Protein AF-0000000066182475 (afdb_homodimer)

Radius of gyration: 21.01 Å; Cα contacts (8 Å, |Δi|>4): 887; chains: 2; bounding box: 58×78×50 Å

Structure (mmCIF, N/CA/C/O backbone):
data_AF-0000000066182475-model_v1
#
loop_
_entity.id
_entity.type
_entity.pdbx_description
1 polymer 'Small ribosomal subunit protein uS2'
#
loop_
_atom_site.group_PDB
_atom_site.id
_atom_site.type_symbol
_atom_site.label_atom_id
_atom_site.label_alt_id
_atom_site.label_comp_id
_atom_site.label_asym_id
_atom_site.label_entity_id
_atom_site.label_seq_id
_atom_site.pdbx_PDB_ins_code
_atom_site.Cartn_x
_atom_site.Cartn_y
_atom_site.Cartn_z
_atom_site.occupancy
_atom_site.B_iso_or_equiv
_atom_site.auth_seq_id
_atom_site.auth_comp_id
_atom_site.auth_asym_id
_atom_site.auth_atom_id
_atom_site.pdbx_PDB_model_num
ATOM 1 N N . MET A 1 1 ? 14.938 9.477 -10.367 1 56 1 MET A N 1
ATOM 2 C CA . MET A 1 1 ? 13.664 10.164 -10.594 1 56 1 MET A CA 1
ATOM 3 C C . MET A 1 1 ? 13.594 11.453 -9.773 1 56 1 MET A C 1
ATOM 5 O O . MET A 1 1 ? 14.148 11.523 -8.68 1 56 1 MET A O 1
ATOM 9 N N . ASP A 1 2 ? 13.219 12.57 -10.406 1 85.19 2 ASP A N 1
ATOM 10 C CA . ASP A 1 2 ? 13.109 13.867 -9.75 1 85.19 2 ASP A CA 1
ATOM 11 C C . ASP A 1 2 ? 12.047 13.836 -8.656 1 85.19 2 ASP A C 1
ATOM 13 O O . ASP A 1 2 ? 11.008 13.188 -8.812 1 85.19 2 ASP A O 1
ATOM 17 N N . THR A 1 3 ? 12.312 14.336 -7.484 1 95.19 3 THR A N 1
ATOM 18 C CA . THR A 1 3 ? 11.414 14.383 -6.34 1 95.19 3 THR A CA 1
ATOM 19 C C . THR A 1 3 ? 10.172 15.211 -6.664 1 95.19 3 THR A C 1
ATOM 21 O O . THR A 1 3 ? 10.18 16.016 -7.605 1 95.19 3 THR A O 1
ATOM 24 N N . LEU A 1 4 ? 9.07 14.953 -5.977 1 97.5 4 LEU A N 1
ATOM 25 C CA . LEU A 1 4 ? 7.801 15.641 -6.184 1 97.5 4 LEU A CA 1
ATOM 26 C C . LEU A 1 4 ? 7.957 17.141 -5.961 1 97.5 4 LEU A C 1
ATOM 28 O O . LEU A 1 4 ? 7.32 17.953 -6.641 1 97.5 4 LEU A O 1
ATOM 32 N N . VAL A 1 5 ? 8.719 17.547 -4.98 1 97.56 5 VAL A N 1
ATOM 33 C CA . VAL A 1 5 ? 9.156 18.922 -4.707 1 97.56 5 VAL A CA 1
ATOM 34 C C . VAL A 1 5 ? 10.656 18.922 -4.414 1 97.56 5 VAL A C 1
ATOM 36 O O . VAL A 1 5 ? 11.242 17.891 -4.086 1 97.56 5 VAL A O 1
ATOM 39 N N . PRO A 1 6 ? 11.25 20.125 -4.598 1 97.38 6 PRO A N 1
ATOM 40 C CA . PRO A 1 6 ? 12.68 20.172 -4.293 1 97.38 6 PRO A CA 1
ATOM 41 C C . PRO A 1 6 ? 13 19.703 -2.873 1 97.38 6 PRO A C 1
ATOM 43 O O . PRO A 1 6 ? 12.219 19.969 -1.95 1 97.38 6 PRO A O 1
ATOM 46 N N . ILE A 1 7 ? 14.172 19.062 -2.727 1 97.75 7 ILE A N 1
ATOM 47 C CA . ILE A 1 7 ? 14.594 18.484 -1.458 1 97.75 7 ILE A CA 1
ATOM 48 C C . ILE A 1 7 ? 14.578 19.562 -0.371 1 97.75 7 ILE A C 1
ATOM 50 O O . ILE A 1 7 ? 14.18 19.297 0.766 1 97.75 7 ILE A O 1
ATOM 54 N N . ASN A 1 8 ? 14.961 20.75 -0.729 1 97.88 8 ASN A N 1
ATOM 55 C CA . ASN A 1 8 ? 15.023 21.828 0.249 1 97.88 8 ASN A CA 1
ATOM 56 C C . ASN A 1 8 ? 13.641 22.156 0.795 1 97.88 8 ASN A C 1
ATOM 58 O O . ASN A 1 8 ? 13.508 22.594 1.941 1 97.88 8 ASN A O 1
ATOM 62 N N . VAL A 1 9 ? 12.602 22 0.006 1 98.38 9 VAL A N 1
ATOM 63 C CA . VAL A 1 9 ? 11.227 22.234 0.438 1 98.38 9 VAL A CA 1
ATOM 64 C C . VAL A 1 9 ? 10.828 21.203 1.48 1 98.38 9 VAL A C 1
ATOM 66 O O . VAL A 1 9 ? 10.203 21.531 2.494 1 98.38 9 VAL A O 1
ATOM 69 N N . TYR A 1 10 ? 11.266 19.922 1.248 1 98.69 10 TYR A N 1
ATOM 70 C CA . TYR A 1 10 ? 11.039 18.859 2.229 1 98.69 10 TYR A CA 1
ATOM 71 C C . TYR A 1 10 ? 11.719 19.188 3.553 1 98.69 10 TYR A C 1
ATOM 73 O O . TYR A 1 10 ? 11.102 19.094 4.617 1 98.69 10 TYR A O 1
ATOM 81 N N . VAL A 1 11 ? 12.93 19.641 3.438 1 98.44 11 VAL A N 1
ATOM 82 C CA . VAL A 1 11 ? 13.75 19.906 4.613 1 98.44 11 VAL A CA 1
ATOM 83 C C . VAL A 1 11 ? 13.148 21.062 5.402 1 98.44 11 VAL A C 1
ATOM 85 O O . VAL A 1 11 ? 12.969 20.969 6.621 1 98.44 11 VAL A O 1
ATOM 88 N N . LYS A 1 12 ? 12.766 22.109 4.719 1 98.44 12 LYS A N 1
ATOM 89 C CA . LYS A 1 12 ? 12.234 23.297 5.359 1 98.44 12 LYS A CA 1
ATOM 90 C C . LYS A 1 12 ? 10.914 23 6.074 1 98.44 12 LYS A C 1
ATOM 92 O O . LYS A 1 12 ? 10.617 23.594 7.113 1 98.44 12 LYS A O 1
ATOM 97 N N . ALA A 1 13 ? 10.172 22.062 5.566 1 98.69 13 ALA A N 1
ATOM 98 C CA . ALA A 1 13 ? 8.883 21.703 6.148 1 98.69 13 ALA A CA 1
ATOM 99 C C . ALA A 1 13 ? 9.062 20.781 7.348 1 98.69 13 ALA A C 1
ATOM 101 O O . ALA A 1 13 ? 8.125 20.562 8.117 1 98.69 13 ALA A O 1
ATOM 102 N N . GLY A 1 14 ? 10.242 20.219 7.488 1 98.69 14 GLY A N 1
ATOM 103 C CA . GLY A 1 14 ? 10.523 19.312 8.594 1 98.69 14 GLY A CA 1
ATOM 104 C C . GLY A 1 14 ? 9.844 17.969 8.461 1 98.69 14 GLY A C 1
ATOM 105 O O . GLY A 1 14 ? 9.602 17.281 9.453 1 98.69 14 GLY A O 1
ATOM 106 N N . ILE A 1 15 ? 9.484 17.594 7.238 1 98.75 15 ILE A N 1
ATOM 107 C CA . ILE A 1 15 ? 8.719 16.391 6.977 1 98.75 15 ILE A CA 1
ATOM 108 C C . ILE A 1 15 ? 9.547 15.156 7.336 1 98.75 15 ILE A C 1
ATOM 110 O O . ILE A 1 15 ? 9 14.102 7.676 1 98.75 15 ILE A O 1
ATOM 114 N N . HIS A 1 16 ? 10.883 15.273 7.316 1 98.75 16 HIS A N 1
ATOM 115 C CA . HIS A 1 16 ? 11.805 14.156 7.492 1 98.75 16 HIS A CA 1
ATOM 116 C C . HIS A 1 16 ? 12.164 13.969 8.961 1 98.75 16 HIS A C 1
ATOM 118 O O . HIS A 1 16 ? 12.891 13.031 9.312 1 98.75 16 HIS A O 1
ATOM 124 N N . ILE A 1 17 ? 11.641 14.805 9.852 1 98.75 17 ILE A N 1
ATOM 125 C CA . ILE A 1 17 ? 12.008 14.75 11.266 1 98.75 17 ILE A CA 1
ATOM 126 C C . ILE A 1 17 ? 11.047 13.828 12.008 1 98.75 17 ILE A C 1
ATOM 128 O O . ILE A 1 17 ? 9.844 14.078 12.055 1 98.75 17 ILE A O 1
ATOM 132 N N . GLY A 1 18 ? 11.57 12.758 12.555 1 98.44 18 GLY A N 1
ATOM 133 C CA . GLY A 1 18 ? 10.789 11.812 13.328 1 98.44 18 GLY A CA 1
ATOM 134 C C . GLY A 1 18 ? 10.875 12.055 14.828 1 98.44 18 GLY A C 1
ATOM 135 O O . GLY A 1 18 ? 11.086 13.188 15.266 1 98.44 18 GLY A O 1
ATOM 136 N N . THR A 1 19 ? 10.461 11.125 15.648 1 98.31 19 THR A N 1
ATOM 137 C CA . THR A 1 19 ? 10.516 11.219 17.109 1 98.31 19 THR A CA 1
ATOM 138 C C . THR A 1 19 ? 11.75 10.492 17.641 1 98.31 19 THR A C 1
ATOM 140 O O . THR A 1 19 ? 12.562 9.977 16.875 1 98.31 19 THR A O 1
ATOM 143 N N . ARG A 1 20 ? 11.883 10.445 18.953 1 98.06 20 ARG A N 1
ATOM 144 C CA . ARG A 1 20 ? 12.992 9.742 19.594 1 98.06 20 ARG A CA 1
ATOM 145 C C . ARG A 1 20 ? 12.664 8.258 19.766 1 98.06 20 ARG A C 1
ATOM 147 O O . ARG A 1 20 ? 13.523 7.473 20.172 1 98.06 20 ARG A O 1
ATOM 154 N N . HIS A 1 21 ? 11.477 7.879 19.547 1 98.06 21 HIS A N 1
ATOM 155 C CA . HIS A 1 21 ? 11.07 6.48 19.594 1 98.06 21 HIS A CA 1
ATOM 156 C C . HIS A 1 21 ? 11 5.883 18.188 1 98.06 21 HIS A C 1
ATOM 158 O O . HIS A 1 21 ? 10.297 6.414 17.328 1 98.06 21 HIS A O 1
ATOM 164 N N . LEU A 1 22 ? 11.75 4.836 17.953 1 98.12 22 LEU A N 1
ATOM 165 C CA . LEU A 1 22 ? 11.812 4.188 16.656 1 98.12 22 LEU A CA 1
ATOM 166 C C . LEU A 1 22 ? 11.336 2.744 16.734 1 98.12 22 LEU A C 1
ATOM 168 O O . LEU A 1 22 ? 11.914 1.932 17.453 1 98.12 22 LEU A O 1
ATOM 172 N N . THR A 1 23 ? 10.25 2.424 16.078 1 97.88 23 THR A N 1
ATOM 173 C CA . THR A 1 23 ? 9.742 1.058 16.062 1 97.88 23 THR A CA 1
ATOM 174 C C . THR A 1 23 ? 10.438 0.226 14.992 1 97.88 23 THR A C 1
ATOM 176 O O . THR A 1 23 ? 11.008 0.774 14.047 1 97.88 23 THR A O 1
ATOM 179 N N . LYS A 1 24 ? 10.289 -1.123 15.07 1 96.56 24 LYS A N 1
ATOM 180 C CA . LYS A 1 24 ? 10.844 -2.035 14.07 1 96.56 24 LYS A CA 1
ATOM 181 C C . LYS A 1 24 ? 10.219 -1.796 12.703 1 96.56 24 LYS A C 1
ATOM 183 O O . LYS A 1 24 ? 10.898 -1.898 11.68 1 96.56 24 LYS A O 1
ATOM 188 N N . ASP A 1 25 ? 8.938 -1.438 12.695 1 96.5 25 ASP A N 1
ATOM 189 C CA . ASP A 1 25 ? 8.188 -1.242 11.461 1 96.5 25 ASP A CA 1
ATOM 190 C C . ASP A 1 25 ? 8.711 -0.031 10.688 1 96.5 25 ASP A C 1
ATOM 192 O O . ASP A 1 25 ? 8.672 -0.009 9.453 1 96.5 25 ASP A O 1
ATOM 196 N N . MET A 1 26 ? 9.234 0.917 11.383 1 98 26 MET A N 1
ATOM 197 C CA . MET A 1 26 ? 9.555 2.189 10.742 1 98 26 MET A CA 1
ATOM 198 C C . MET A 1 26 ? 11.047 2.314 10.484 1 98 26 MET A C 1
ATOM 200 O O . MET A 1 26 ? 11.484 3.188 9.734 1 98 26 MET A O 1
ATOM 204 N N . LYS A 1 27 ? 11.812 1.416 11 1 97.38 27 LYS A N 1
ATOM 205 C CA . LYS A 1 27 ? 13.273 1.436 10.922 1 97.38 27 LYS A CA 1
ATOM 206 C C . LYS A 1 27 ? 13.742 1.537 9.477 1 97.38 27 LYS A C 1
ATOM 208 O O . LYS A 1 27 ? 14.633 2.332 9.164 1 97.38 27 LYS A O 1
ATOM 213 N N . PRO A 1 28 ? 13.117 0.803 8.539 1 96.56 28 PRO A N 1
ATOM 214 C CA . PRO A 1 28 ? 13.648 0.812 7.176 1 96.56 28 PRO A CA 1
ATOM 215 C C . PRO A 1 28 ? 13.523 2.178 6.504 1 96.56 28 PRO A C 1
ATOM 217 O O . PRO A 1 28 ? 14.164 2.426 5.48 1 96.56 28 PRO A O 1
ATOM 220 N N . TYR A 1 29 ? 12.742 3.074 7.027 1 97.62 29 TYR A N 1
ATOM 221 C CA . TYR A 1 29 ? 12.492 4.363 6.398 1 97.62 29 TYR A CA 1
ATOM 222 C C . TYR A 1 29 ? 13.422 5.434 6.953 1 97.62 29 TYR A C 1
ATOM 224 O O . TYR A 1 29 ? 13.438 6.566 6.465 1 97.62 29 TYR A O 1
ATOM 232 N N . VAL A 1 30 ? 14.164 5.102 7.973 1 98.31 30 VAL A N 1
ATOM 233 C CA . VAL A 1 30 ? 15 6.066 8.688 1 98.31 30 VAL A CA 1
ATOM 234 C C . VAL A 1 30 ? 16.406 6.059 8.102 1 98.31 30 VAL A C 1
ATOM 236 O O . VAL A 1 30 ? 16.984 4.996 7.875 1 98.31 30 VAL A O 1
ATOM 239 N N . SER A 1 31 ? 16.938 7.27 7.863 1 97.75 31 SER A N 1
ATOM 240 C CA . SER A 1 31 ? 18.281 7.41 7.297 1 97.75 31 SER A CA 1
ATOM 241 C C . SER A 1 31 ? 19.344 7.473 8.391 1 97.75 31 SER A C 1
ATOM 243 O O . SER A 1 31 ? 20.438 6.953 8.219 1 97.75 31 SER A O 1
ATOM 245 N N . LYS A 1 32 ? 19.016 8.094 9.469 1 97.94 32 LYS A N 1
ATOM 246 C CA . LYS A 1 32 ? 19.953 8.234 10.578 1 97.94 32 LYS A CA 1
ATOM 247 C C . LYS A 1 32 ? 19.234 8.672 11.852 1 97.94 32 LYS A C 1
ATOM 249 O O . LYS A 1 32 ? 18.078 9.086 11.805 1 97.94 32 LYS A O 1
ATOM 254 N N . ILE A 1 33 ? 19.922 8.5 12.961 1 98 33 ILE A N 1
ATOM 255 C CA . ILE A 1 33 ? 19.484 9.031 14.242 1 98 33 ILE A CA 1
ATOM 256 C C . ILE A 1 33 ? 20.375 10.211 14.633 1 98 33 ILE A C 1
ATOM 258 O O . ILE A 1 33 ? 21.609 10.086 14.68 1 98 33 ILE A O 1
ATOM 262 N N . ARG A 1 34 ? 19.75 11.32 14.844 1 97.25 34 ARG A N 1
ATOM 263 C CA . ARG A 1 34 ? 20.5 12.523 15.211 1 97.25 34 ARG A CA 1
ATOM 264 C C . ARG A 1 34 ? 21.125 12.375 16.594 1 97.25 34 ARG A C 1
ATOM 266 O O . ARG A 1 34 ? 20.75 11.477 17.359 1 97.25 34 ARG A O 1
ATOM 273 N N . GLU A 1 35 ? 22 13.25 16.906 1 96.69 35 GLU A N 1
ATOM 274 C CA . GLU A 1 35 ? 22.719 13.219 18.172 1 96.69 35 GLU A CA 1
ATOM 275 C C . GLU A 1 35 ? 21.75 13.336 19.344 1 96.69 35 GLU A C 1
ATOM 277 O O . GLU A 1 35 ? 21.969 12.742 20.406 1 96.69 35 GLU A O 1
ATOM 282 N N . ASP A 1 36 ? 20.766 14.055 19.125 1 96.25 36 ASP A N 1
ATOM 283 C CA . ASP A 1 36 ? 19.797 14.289 20.203 1 96.25 36 ASP A CA 1
ATOM 284 C C . ASP A 1 36 ? 18.781 13.148 20.297 1 96.25 36 ASP A C 1
ATOM 286 O O . ASP A 1 36 ? 17.844 13.211 21.078 1 96.25 36 ASP A O 1
ATOM 290 N N . GLY A 1 37 ? 18.891 12.156 19.453 1 97.19 37 GLY A N 1
ATOM 291 C CA . GLY A 1 37 ? 18.047 10.977 19.531 1 97.19 37 GLY A CA 1
ATOM 292 C C . GLY A 1 37 ? 16.906 11.016 18.531 1 97.19 37 GLY A C 1
ATOM 293 O O . GLY A 1 37 ? 16.172 10.031 18.391 1 97.19 37 GLY A O 1
ATOM 294 N N . LEU A 1 38 ? 16.734 12.109 17.859 1 97.5 38 LEU A N 1
ATOM 295 C CA . LEU A 1 38 ? 15.664 12.227 16.875 1 97.5 38 LEU A CA 1
ATOM 296 C C . LEU A 1 38 ? 15.969 11.375 15.641 1 97.5 38 LEU A C 1
ATOM 298 O O . LEU A 1 38 ? 17.078 11.414 15.109 1 97.5 38 LEU A O 1
ATOM 302 N N . ALA A 1 39 ? 15.023 10.555 15.305 1 98.62 39 ALA A N 1
ATOM 303 C CA . ALA A 1 39 ? 15.156 9.789 14.07 1 98.62 39 ALA A CA 1
ATOM 304 C C . ALA A 1 39 ? 14.891 10.656 12.844 1 98.62 39 ALA A C 1
ATOM 306 O O . ALA A 1 39 ? 13.945 11.453 12.844 1 98.62 39 ALA A O 1
ATOM 307 N N . ILE A 1 40 ? 15.703 10.516 11.812 1 98.75 40 ILE A N 1
ATOM 308 C CA . ILE A 1 40 ? 15.578 11.289 10.586 1 98.75 40 ILE A CA 1
ATOM 309 C C . ILE A 1 40 ? 15.18 10.367 9.438 1 98.75 40 ILE A C 1
ATOM 311 O O . ILE A 1 40 ? 15.906 9.422 9.109 1 98.75 40 ILE A O 1
ATOM 315 N N . PHE A 1 41 ? 14.008 10.633 8.844 1 98.69 41 PHE A N 1
ATOM 316 C CA . PHE A 1 41 ? 13.539 9.844 7.711 1 98.69 41 PHE A CA 1
ATOM 317 C C . PHE A 1 41 ? 14.391 10.102 6.473 1 98.69 41 PHE A C 1
ATOM 319 O O . PHE A 1 41 ? 14.922 11.203 6.305 1 98.69 41 PHE A O 1
ATOM 326 N N . ASP A 1 42 ? 14.5 9.094 5.629 1 98.06 42 ASP A N 1
ATOM 327 C CA . ASP A 1 42 ? 15.039 9.258 4.285 1 98.06 42 ASP A CA 1
ATOM 328 C C . ASP A 1 42 ? 14.047 9.992 3.383 1 98.06 42 ASP A C 1
ATOM 330 O O . ASP A 1 42 ? 12.961 9.477 3.098 1 98.06 42 ASP A O 1
ATOM 334 N N . ILE A 1 43 ? 14.406 11.125 2.918 1 98.31 43 ILE A N 1
ATOM 335 C CA . ILE A 1 43 ? 13.5 11.977 2.152 1 98.31 43 ILE A CA 1
ATOM 336 C C . ILE A 1 43 ? 13.086 11.266 0.868 1 98.31 43 ILE A C 1
ATOM 338 O O . ILE A 1 43 ? 11.945 11.414 0.412 1 98.31 43 ILE A O 1
ATOM 342 N N . ARG A 1 44 ? 13.992 10.531 0.286 1 97 44 ARG A N 1
ATOM 343 C CA . ARG A 1 44 ? 13.664 9.805 -0.941 1 97 44 ARG A CA 1
ATOM 344 C C . ARG A 1 44 ? 12.562 8.781 -0.701 1 97 44 ARG A C 1
ATOM 346 O O . ARG A 1 44 ? 11.703 8.57 -1.562 1 97 44 ARG A O 1
ATOM 353 N N . LYS A 1 45 ? 12.57 8.141 0.439 1 97.56 45 LYS A N 1
ATOM 354 C CA . LYS A 1 45 ? 11.531 7.18 0.786 1 97.56 45 LYS A CA 1
ATOM 355 C C . LYS A 1 45 ? 10.195 7.879 1.026 1 97.56 45 LYS A C 1
ATOM 357 O O . LYS A 1 45 ? 9.141 7.379 0.63 1 97.56 45 LYS A O 1
ATOM 362 N N . ILE A 1 46 ? 10.258 9.023 1.65 1 98.62 46 ILE A N 1
ATOM 363 C CA . ILE A 1 46 ? 9.047 9.82 1.827 1 98.62 46 ILE A CA 1
ATOM 364 C C . ILE A 1 46 ? 8.453 10.172 0.464 1 98.62 46 ILE A C 1
ATOM 366 O O . ILE A 1 46 ? 7.262 9.969 0.224 1 98.62 46 ILE A O 1
ATOM 370 N N . ASP A 1 47 ? 9.328 10.656 -0.401 1 98.5 47 ASP A N 1
ATOM 371 C CA . ASP A 1 47 ? 8.914 11.07 -1.738 1 98.5 47 ASP A CA 1
ATOM 372 C C . ASP A 1 47 ? 8.266 9.906 -2.492 1 98.5 47 ASP A C 1
ATOM 374 O O . ASP A 1 47 ? 7.184 10.062 -3.068 1 98.5 47 ASP A O 1
ATOM 378 N N . GLU A 1 48 ? 8.883 8.797 -2.434 1 97.75 48 GLU A N 1
ATOM 379 C CA . GLU A 1 48 ? 8.383 7.605 -3.117 1 97.75 48 GLU A CA 1
ATOM 380 C C . GLU A 1 48 ? 7.016 7.191 -2.58 1 97.75 48 GLU A C 1
ATOM 382 O O . GLU A 1 48 ? 6.098 6.906 -3.354 1 97.75 48 GLU A O 1
ATOM 387 N N . ARG A 1 49 ? 6.895 7.184 -1.282 1 98.44 49 ARG A N 1
ATOM 388 C CA . ARG A 1 49 ? 5.652 6.715 -0.676 1 98.44 49 ARG A CA 1
ATOM 389 C C . ARG A 1 49 ? 4.516 7.699 -0.925 1 98.44 49 ARG A C 1
ATOM 391 O O . ARG A 1 49 ? 3.359 7.297 -1.075 1 98.44 49 ARG A O 1
ATOM 398 N N . LEU A 1 50 ? 4.844 8.953 -0.981 1 98.69 50 LEU A N 1
ATOM 399 C CA . LEU A 1 50 ? 3.834 9.945 -1.34 1 98.69 50 LEU A CA 1
ATOM 400 C C . LEU A 1 50 ? 3.359 9.742 -2.775 1 98.69 50 LEU A C 1
ATOM 402 O O . LEU A 1 50 ? 2.166 9.859 -3.062 1 98.69 50 LEU A O 1
ATOM 406 N N . ARG A 1 51 ? 4.285 9.453 -3.645 1 97.75 51 ARG A N 1
ATOM 407 C CA . ARG A 1 51 ? 3.941 9.188 -5.039 1 97.75 51 ARG A CA 1
ATOM 408 C C . ARG A 1 51 ? 3.021 7.977 -5.152 1 97.75 51 ARG A C 1
ATOM 410 O O . ARG A 1 51 ? 1.994 8.031 -5.832 1 97.75 51 ARG A O 1
ATOM 417 N N . LEU A 1 52 ? 3.393 6.926 -4.48 1 98.31 52 LEU A N 1
ATOM 418 C CA . LEU A 1 52 ? 2.617 5.691 -4.539 1 98.31 52 LEU A CA 1
ATOM 419 C C . LEU A 1 52 ? 1.24 5.883 -3.914 1 98.31 52 LEU A C 1
ATOM 421 O O . LEU A 1 52 ? 0.236 5.422 -4.457 1 98.31 52 LEU A O 1
ATOM 425 N N . ALA A 1 53 ? 1.189 6.578 -2.803 1 98.56 53 ALA A N 1
ATOM 426 C CA . ALA A 1 53 ? -0.082 6.844 -2.135 1 98.56 53 ALA A CA 1
ATOM 427 C C . ALA A 1 53 ? -1.018 7.648 -3.033 1 98.56 53 ALA A C 1
ATOM 429 O O . ALA A 1 53 ? -2.209 7.344 -3.131 1 98.56 53 ALA A O 1
ATOM 430 N N . SER A 1 54 ? -0.465 8.648 -3.648 1 97.94 54 SER A N 1
ATOM 431 C CA . SER A 1 54 ? -1.29 9.477 -4.523 1 97.94 54 SER A CA 1
ATOM 432 C C . SER A 1 54 ? -1.809 8.68 -5.715 1 97.94 54 SER A C 1
ATOM 434 O O . SER A 1 54 ? -2.947 8.867 -6.148 1 97.94 54 SER A O 1
ATOM 436 N N . LYS A 1 55 ? -0.98 7.848 -6.207 1 96.38 55 LYS A N 1
ATOM 437 C CA . LYS A 1 55 ? -1.401 6.973 -7.297 1 96.38 55 LYS A CA 1
ATOM 438 C C . LYS A 1 55 ? -2.514 6.027 -6.848 1 96.38 55 LYS A C 1
ATOM 440 O O . LYS A 1 55 ? -3.502 5.844 -7.562 1 96.38 55 LYS A O 1
ATOM 445 N N . MET A 1 56 ? -2.375 5.438 -5.703 1 97.56 56 MET A N 1
ATOM 446 C CA . MET A 1 56 ? -3.408 4.566 -5.152 1 97.56 56 MET A CA 1
ATOM 447 C C . MET A 1 56 ? -4.727 5.316 -4.996 1 97.56 56 MET A C 1
ATOM 449 O O . MET A 1 56 ? -5.777 4.836 -5.43 1 97.56 56 MET A O 1
ATOM 453 N N . LEU A 1 57 ? -4.598 6.473 -4.422 1 98.06 57 LEU A N 1
ATOM 454 C CA . LEU A 1 57 ? -5.801 7.258 -4.164 1 98.06 57 LEU A CA 1
ATOM 455 C C . LEU A 1 57 ? -6.488 7.645 -5.469 1 98.06 57 LEU A C 1
ATOM 457 O O . LEU A 1 57 ? -7.719 7.742 -5.523 1 98.06 57 LEU A O 1
ATOM 461 N N . SER A 1 58 ? -5.738 7.84 -6.461 1 96.88 58 SER A N 1
ATOM 462 C CA . SER A 1 58 ? -6.289 8.312 -7.727 1 96.88 58 SER A CA 1
ATOM 463 C C . SER A 1 58 ? -7.16 7.25 -8.383 1 96.88 58 SER A C 1
ATOM 465 O O . SER A 1 58 ? -7.902 7.543 -9.328 1 96.88 58 SER A O 1
ATOM 467 N N . TYR A 1 59 ? -7.004 6.027 -7.93 1 94.88 59 TYR A N 1
ATOM 468 C CA . TYR A 1 59 ? -7.879 4.961 -8.406 1 94.88 59 TYR A CA 1
ATOM 469 C C . TYR A 1 59 ? -9.328 5.234 -8.016 1 94.88 59 TYR A C 1
ATOM 471 O O . TYR A 1 59 ? -10.25 4.809 -8.719 1 94.88 59 TYR A O 1
ATOM 479 N N . TYR A 1 60 ? -9.539 5.938 -6.977 1 97.38 60 TYR A N 1
ATOM 480 C CA . TYR A 1 60 ? -10.867 6.113 -6.395 1 97.38 60 TYR A CA 1
ATOM 481 C C . TYR A 1 60 ? -11.453 7.469 -6.77 1 97.38 60 TYR A C 1
ATOM 483 O O . TYR A 1 60 ? -10.719 8.445 -6.934 1 97.38 60 TYR A O 1
ATOM 491 N N . GLU A 1 61 ? -12.773 7.477 -6.875 1 97.81 61 GLU A N 1
ATOM 492 C CA . GLU A 1 61 ? -13.477 8.75 -6.965 1 97.81 61 GLU A CA 1
ATOM 493 C C . GLU A 1 61 ? -13.461 9.484 -5.629 1 97.81 61 GLU A C 1
ATOM 495 O O . GLU A 1 61 ? -13.367 8.859 -4.57 1 97.81 61 GLU A O 1
ATOM 500 N N . PRO A 1 62 ? -13.586 10.828 -5.711 1 98.44 62 PRO A N 1
ATOM 501 C CA . PRO A 1 62 ? -13.508 11.602 -4.473 1 98.44 62 PRO A CA 1
ATOM 502 C C . PRO A 1 62 ? -14.469 11.102 -3.398 1 98.44 62 PRO A C 1
ATOM 504 O O . PRO A 1 62 ? -14.109 11.031 -2.223 1 98.44 62 PRO A O 1
ATOM 507 N N . ASN A 1 63 ? -15.68 10.719 -3.754 1 97.75 63 ASN A N 1
ATOM 508 C CA . ASN A 1 63 ? -16.703 10.32 -2.789 1 97.75 63 ASN A CA 1
ATOM 509 C C . ASN A 1 63 ? -16.391 8.953 -2.18 1 97.75 63 ASN A C 1
ATOM 511 O O . ASN A 1 63 ? -17.016 8.555 -1.193 1 97.75 63 ASN A O 1
ATOM 515 N N . GLU A 1 64 ? -15.422 8.234 -2.701 1 98.44 64 GLU A N 1
ATOM 516 C CA . GLU A 1 64 ? -15.016 6.926 -2.207 1 98.44 64 GLU A CA 1
ATOM 517 C C . GLU A 1 64 ? -13.852 7.035 -1.232 1 98.44 64 GLU A C 1
ATOM 519 O O . GLU A 1 64 ? -13.414 6.035 -0.658 1 98.44 64 GLU A O 1
ATOM 524 N N . ILE A 1 65 ? -13.328 8.25 -1.046 1 98.88 65 ILE A N 1
ATOM 525 C CA . ILE A 1 65 ? -12.156 8.492 -0.207 1 98.88 65 ILE A CA 1
ATOM 526 C C . ILE A 1 65 ? -12.57 9.258 1.048 1 98.88 65 ILE A C 1
ATOM 528 O O . ILE A 1 65 ? -13.367 10.195 0.976 1 98.88 65 ILE A O 1
ATOM 532 N N . LEU A 1 66 ? -12.086 8.805 2.191 1 98.94 66 LEU A N 1
ATOM 533 C CA . LEU A 1 66 ? -12.25 9.523 3.449 1 98.94 66 LEU A CA 1
ATOM 534 C C . LEU A 1 66 ? -10.898 9.875 4.059 1 98.94 66 LEU A C 1
ATOM 536 O O . LEU A 1 66 ? -1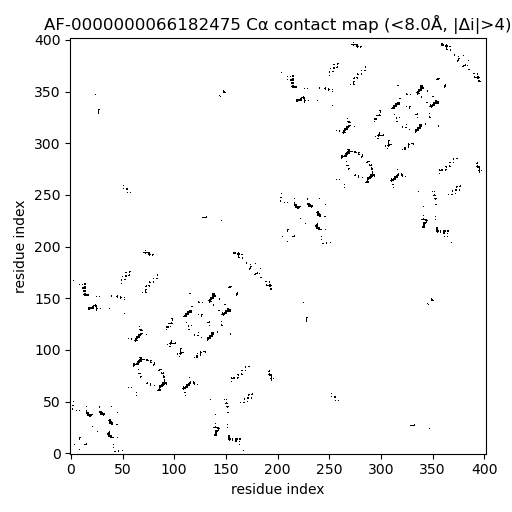0 9.031 4.125 1 98.94 66 LEU A O 1
ATOM 540 N N . VAL A 1 67 ? -10.742 11.148 4.422 1 98.94 67 VAL A N 1
ATOM 541 C CA . VAL A 1 67 ? -9.531 11.586 5.105 1 98.94 67 VAL A CA 1
ATOM 542 C C . VAL A 1 67 ? -9.867 12.008 6.535 1 98.94 67 VAL A C 1
ATOM 544 O O . VAL A 1 67 ? -10.852 12.719 6.766 1 98.94 67 VAL A O 1
ATOM 547 N N . VAL A 1 68 ? -9.023 11.523 7.504 1 98.88 68 VAL A N 1
ATOM 548 C CA . VAL A 1 68 ? -9.305 11.859 8.898 1 98.88 68 VAL A CA 1
ATOM 549 C C . VAL A 1 68 ? -8.031 12.352 9.578 1 98.88 68 VAL A C 1
ATOM 551 O O . VAL A 1 68 ? -6.926 11.945 9.211 1 98.88 68 VAL A O 1
ATOM 554 N N . GLY A 1 69 ? -8.148 13.195 10.531 1 98.75 69 GLY A N 1
ATOM 555 C CA . GLY A 1 69 ? -7.059 13.703 11.352 1 98.75 69 GLY A CA 1
ATOM 556 C C . GLY A 1 69 ? -7.539 14.5 12.547 1 98.75 69 GLY A C 1
ATOM 557 O O . GLY A 1 69 ? -8.117 15.578 12.391 1 98.75 69 GLY A O 1
ATOM 558 N N . ARG A 1 70 ? -7.207 14 13.719 1 98.06 70 ARG A N 1
ATOM 559 C CA . ARG A 1 70 ? -7.676 14.617 14.953 1 98.06 70 ARG A CA 1
ATOM 560 C C . ARG A 1 70 ? -6.73 15.727 15.398 1 98.06 70 ARG A C 1
ATOM 562 O O . ARG A 1 70 ? -7.156 16.672 16.062 1 98.06 70 ARG A O 1
ATOM 569 N N . ARG A 1 71 ? -5.484 15.602 15.078 1 97.69 71 ARG A N 1
ATOM 570 C CA . ARG A 1 71 ? -4.477 16.562 15.531 1 97.69 71 ARG A CA 1
ATOM 571 C C . ARG A 1 71 ? -4.816 17.969 15.07 1 97.69 71 ARG A C 1
ATOM 573 O O . ARG A 1 71 ? -5.23 18.172 13.93 1 97.69 71 ARG A O 1
ATOM 580 N N . GLU A 1 72 ? -4.543 18.891 15.977 1 97.62 72 GLU A N 1
ATOM 581 C CA . GLU A 1 72 ? -4.855 20.281 15.672 1 97.62 72 GLU A CA 1
ATOM 582 C C . GLU A 1 72 ? -4.121 20.75 14.414 1 97.62 72 GLU A C 1
ATOM 584 O O . GLU A 1 72 ? -4.703 21.438 13.57 1 97.62 72 GLU A O 1
ATOM 589 N N . THR A 1 73 ? -2.914 20.344 14.266 1 98.19 73 THR A N 1
ATOM 590 C CA . THR A 1 73 ? -2.084 20.781 13.156 1 98.19 73 THR A CA 1
ATOM 591 C C . THR A 1 73 ? -2.574 20.188 11.844 1 98.19 73 THR A C 1
ATOM 593 O O . THR A 1 73 ? -2.184 20.625 10.766 1 98.19 73 THR A O 1
ATOM 596 N N . ALA A 1 74 ? -3.451 19.203 11.883 1 98.31 74 ALA A N 1
ATOM 597 C CA . ALA A 1 74 ? -3.916 18.516 10.68 1 98.31 74 ALA A CA 1
ATOM 598 C C . ALA A 1 74 ? -5.219 19.109 10.172 1 98.31 74 ALA A C 1
ATOM 600 O O . ALA A 1 74 ? -5.641 18.844 9.047 1 98.31 74 ALA A O 1
ATOM 601 N N . ILE A 1 75 ? -5.852 19.938 10.945 1 98.25 75 ILE A N 1
ATOM 602 C CA . ILE A 1 75 ? -7.199 20.422 10.656 1 98.25 75 ILE A CA 1
ATOM 603 C C . ILE A 1 75 ? -7.191 21.219 9.352 1 98.25 75 ILE A C 1
ATOM 605 O O . ILE A 1 75 ? -7.918 20.875 8.406 1 98.25 75 ILE A O 1
ATOM 609 N N . THR A 1 76 ? -6.355 22.219 9.273 1 98.56 76 THR A N 1
ATOM 610 C CA . THR A 1 76 ? -6.344 23.094 8.102 1 98.56 76 THR A CA 1
ATOM 611 C C . THR A 1 76 ? -5.914 22.312 6.863 1 98.56 76 THR A C 1
ATOM 613 O O . THR A 1 76 ? -6.57 22.375 5.82 1 98.56 76 THR A O 1
ATOM 616 N N . PRO A 1 77 ? -4.824 21.516 6.941 1 98.75 77 PRO A N 1
ATOM 617 C CA . PRO A 1 77 ? -4.41 20.734 5.773 1 98.75 77 PRO A CA 1
ATOM 618 C C . PRO A 1 77 ? -5.527 19.844 5.242 1 98.75 77 PRO A C 1
ATOM 620 O O . PRO A 1 77 ? -5.754 19.781 4.031 1 98.75 77 PRO A O 1
ATOM 623 N N . ILE A 1 78 ? -6.23 19.172 6.082 1 98.81 78 ILE A N 1
ATOM 624 C CA . ILE A 1 78 ? -7.266 18.219 5.691 1 98.81 78 ILE A CA 1
ATOM 625 C C . ILE A 1 78 ? -8.445 18.969 5.078 1 98.81 78 ILE A C 1
ATOM 627 O O . ILE A 1 78 ? -9 18.547 4.062 1 98.81 78 ILE A O 1
ATOM 631 N N . LYS A 1 79 ? -8.82 20.078 5.715 1 98.56 79 LYS A N 1
ATOM 632 C CA . LYS A 1 79 ? -9.898 20.891 5.172 1 98.56 79 LYS A CA 1
ATOM 633 C C . LYS A 1 79 ? -9.57 21.375 3.76 1 98.56 79 LYS A C 1
ATOM 635 O O . LYS A 1 79 ? -10.406 21.281 2.855 1 98.56 79 LYS A O 1
ATOM 640 N N . LYS A 1 80 ? -8.406 21.891 3.59 1 98.62 80 LYS A N 1
ATOM 641 C CA . LYS A 1 80 ? -7.988 22.391 2.283 1 98.62 80 LYS A CA 1
ATOM 642 C C . LYS A 1 80 ? -7.926 21.266 1.255 1 98.62 80 LYS A C 1
ATOM 644 O O . LYS A 1 80 ? -8.359 21.438 0.112 1 98.62 80 LYS A O 1
ATOM 649 N N . PHE A 1 81 ? -7.375 20.156 1.648 1 98.75 81 PHE A N 1
ATOM 650 C CA . PHE A 1 81 ? -7.332 18.984 0.789 1 98.75 81 PHE A CA 1
ATOM 651 C C . PHE A 1 81 ? -8.727 18.609 0.301 1 98.75 81 PHE A C 1
ATOM 653 O O . PHE A 1 81 ? -8.938 18.406 -0.895 1 98.75 81 PHE A O 1
ATOM 660 N N . SER A 1 82 ? -9.633 18.562 1.271 1 98.69 82 SER A N 1
ATOM 661 C CA . SER A 1 82 ? -11.016 18.203 0.97 1 98.69 82 SER A CA 1
ATOM 662 C C . SER A 1 82 ? -11.656 19.219 0.035 1 98.69 82 SER A C 1
ATOM 664 O O . SER A 1 82 ? -12.359 18.844 -0.906 1 98.69 82 SER A O 1
ATOM 666 N N . GLU A 1 83 ? -11.422 20.438 0.313 1 98.25 83 GLU A N 1
ATOM 667 C CA . GLU A 1 83 ? -11.977 21.516 -0.5 1 98.25 83 GLU A CA 1
ATOM 668 C C . GLU A 1 83 ? -11.516 21.406 -1.951 1 98.25 83 GLU A C 1
ATOM 670 O O . GLU A 1 83 ? -12.32 21.547 -2.875 1 98.25 83 GLU A O 1
ATOM 675 N N . ILE A 1 84 ? -10.281 21.125 -2.129 1 97.69 84 ILE A N 1
ATOM 676 C CA . ILE A 1 84 ? -9.641 21.141 -3.439 1 97.69 84 ILE A CA 1
ATOM 677 C C . ILE A 1 84 ? -9.977 19.859 -4.199 1 97.69 84 ILE A C 1
ATOM 679 O O . ILE A 1 84 ? -10.195 19.891 -5.414 1 97.69 84 ILE A O 1
ATOM 683 N N . THR A 1 85 ? -10.055 18.734 -3.562 1 98.31 85 THR A N 1
ATOM 684 C CA . THR A 1 85 ? -10.188 17.438 -4.219 1 98.31 85 THR A CA 1
ATOM 685 C C . THR A 1 85 ? -11.625 16.953 -4.164 1 98.31 85 THR A C 1
ATOM 687 O O . THR A 1 85 ? -11.992 16 -4.867 1 98.31 85 THR A O 1
ATOM 690 N N . LYS A 1 86 ? -12.414 17.5 -3.27 1 98.31 86 LYS A N 1
ATOM 691 C CA . LYS A 1 86 ? -13.812 17.125 -3.049 1 98.31 86 LYS A CA 1
ATOM 692 C C . LYS A 1 86 ? -13.914 15.805 -2.299 1 98.31 86 LYS A C 1
ATOM 694 O O . LYS A 1 86 ? -14.992 15.203 -2.244 1 98.31 86 LYS A O 1
ATOM 699 N N . VAL A 1 87 ? -12.812 15.367 -1.746 1 98.56 87 VAL A N 1
ATOM 700 C CA . VAL A 1 87 ? -12.797 14.156 -0.923 1 98.56 87 VAL A CA 1
ATOM 701 C C . VAL A 1 87 ? -13.469 14.445 0.419 1 98.56 87 VAL A C 1
ATOM 703 O O . VAL A 1 87 ? -13.336 15.539 0.966 1 98.56 87 VAL A O 1
ATOM 706 N N . LYS A 1 88 ? -14.141 13.445 0.964 1 98.31 88 LYS A N 1
ATOM 707 C CA . LYS A 1 88 ? -14.75 13.586 2.283 1 98.31 88 LYS A CA 1
ATOM 708 C C . LYS A 1 88 ? -13.688 13.57 3.381 1 98.31 88 LYS A C 1
ATOM 710 O O . LYS A 1 88 ? -12.688 12.859 3.279 1 98.31 88 LYS A O 1
ATOM 715 N N . ALA A 1 89 ? -14.039 14.398 4.414 1 98.56 89 ALA A N 1
ATOM 716 C CA . ALA A 1 89 ? -13.016 14.484 5.453 1 98.56 89 ALA A CA 1
ATOM 717 C C . ALA A 1 89 ? -13.641 14.727 6.824 1 98.56 89 ALA A C 1
ATOM 719 O O . ALA A 1 89 ? -14.742 15.266 6.922 1 98.56 89 ALA A O 1
ATOM 720 N N . PHE A 1 90 ? -12.984 14.273 7.812 1 98.19 90 PHE A N 1
ATOM 721 C CA . PHE A 1 90 ? -13.227 14.625 9.211 1 98.19 90 PHE A CA 1
ATOM 722 C C . PHE A 1 90 ? -12.008 15.305 9.812 1 98.19 90 PHE A C 1
ATOM 724 O O . PHE A 1 90 ? -11.219 14.672 10.516 1 98.19 90 PHE A O 1
ATOM 731 N N . PRO A 1 91 ? -11.891 16.688 9.477 1 97.94 91 PRO A N 1
ATOM 732 C CA . PRO A 1 91 ? -10.867 17.438 10.203 1 97.94 91 PRO A CA 1
ATOM 733 C C . PRO A 1 91 ? -11.195 17.609 11.688 1 97.94 91 PRO A C 1
ATOM 735 O O . PRO A 1 91 ? -12.18 18.266 12.031 1 97.94 91 PRO A O 1
ATOM 738 N N . GLY A 1 92 ? -10.438 16.953 12.617 1 96.94 92 GLY A N 1
ATOM 739 C CA . GLY A 1 92 ? -10.75 16.922 14.039 1 96.94 92 GLY A CA 1
ATOM 740 C C . GLY A 1 92 ? -11.289 15.57 14.492 1 96.94 92 GLY A C 1
ATOM 741 O O . GLY A 1 92 ? -10.773 14.523 14.102 1 96.94 92 GLY A O 1
ATOM 742 N N . ARG A 1 93 ? -12.258 15.641 15.266 1 96.31 93 ARG A N 1
ATOM 743 C CA . ARG A 1 93 ? -12.734 14.43 15.922 1 96.31 93 ARG A CA 1
ATOM 744 C C . ARG A 1 93 ? -13.5 13.547 14.938 1 96.31 93 ARG A C 1
ATOM 746 O O . ARG A 1 93 ? -14.453 14 14.297 1 96.31 93 ARG A O 1
ATOM 753 N N . TYR A 1 94 ? -13.109 12.328 14.797 1 97.94 94 TYR A N 1
ATOM 754 C CA . TYR A 1 94 ? -13.812 11.273 14.062 1 97.94 94 TYR A CA 1
ATOM 755 C C . TYR A 1 94 ? -14.828 10.57 14.961 1 97.94 94 TYR A C 1
ATOM 757 O O . TYR A 1 94 ? -14.461 10.016 16 1 97.94 94 TYR A O 1
ATOM 765 N N . PRO A 1 95 ? -16.078 10.641 14.578 1 97 95 PRO A N 1
ATOM 766 C CA . PRO A 1 95 ? -17.062 9.938 15.398 1 97 95 PRO A CA 1
ATOM 767 C C . PRO A 1 95 ? -16.969 8.414 15.258 1 97 95 PRO A C 1
ATOM 769 O O . PRO A 1 95 ? -17.094 7.887 14.148 1 97 95 PRO A O 1
ATOM 772 N N . PRO A 1 96 ? -16.766 7.727 16.359 1 97.19 96 PRO A N 1
ATOM 773 C CA . PRO A 1 96 ? -16.719 6.266 16.281 1 97.19 96 PRO A CA 1
ATOM 774 C C . PRO A 1 96 ? -18 5.66 15.727 1 97.19 96 PRO A C 1
ATOM 776 O O . PRO A 1 96 ? -19.094 6.156 16.016 1 97.19 96 PRO A O 1
ATOM 779 N N . GLY A 1 97 ? -17.859 4.633 14.945 1 97.94 97 GLY A N 1
ATOM 780 C CA . GLY A 1 97 ? -19.016 3.98 14.367 1 97.94 97 GLY A CA 1
ATOM 781 C C . GLY A 1 97 ? -19.375 4.504 12.984 1 97.94 97 GLY A C 1
ATOM 782 O O . GLY A 1 97 ? -20.234 3.947 12.312 1 97.94 97 GLY A O 1
ATOM 783 N N . THR A 1 98 ? -18.609 5.547 12.508 1 98.25 98 THR A N 1
ATOM 784 C CA . THR A 1 98 ? -18.891 6.184 11.227 1 98.25 98 THR A CA 1
ATOM 785 C C . THR A 1 98 ? -18.844 5.16 10.094 1 98.25 98 THR A C 1
ATOM 787 O O . THR A 1 98 ? -19.625 5.246 9.141 1 98.25 98 THR A O 1
ATOM 790 N N . LEU A 1 99 ? -18.047 4.117 10.211 1 98.31 99 LEU A N 1
ATOM 791 C CA . LEU A 1 99 ? -17.859 3.182 9.109 1 98.31 99 LEU A CA 1
ATOM 792 C C . LEU A 1 99 ? -18.5 1.833 9.422 1 98.31 99 LEU A C 1
ATOM 794 O O . LEU A 1 99 ? -18.516 0.941 8.57 1 98.31 99 LEU A O 1
ATOM 798 N N . THR A 1 100 ? -19.047 1.632 10.648 1 97.62 100 THR A N 1
ATOM 799 C CA . THR A 1 100 ? -19.453 0.284 11.023 1 97.62 100 THR A CA 1
ATOM 800 C C . THR A 1 100 ? -20.906 0.271 11.484 1 97.62 100 THR A C 1
ATOM 802 O O . THR A 1 100 ? -21.516 -0.795 11.625 1 97.62 100 THR A O 1
ATOM 805 N N . ASN A 1 101 ? -21.469 1.411 11.781 1 97.75 101 ASN A N 1
ATOM 806 C CA . ASN A 1 101 ? -22.812 1.49 12.32 1 97.75 101 ASN A CA 1
ATOM 807 C C . ASN A 1 101 ? -23.75 2.24 11.375 1 97.75 101 ASN A C 1
ATOM 809 O O . ASN A 1 101 ? -23.844 3.469 11.43 1 97.75 101 ASN A O 1
ATOM 813 N N . PRO A 1 102 ? -24.562 1.568 10.617 1 96.31 102 PRO A N 1
ATOM 814 C CA . PRO A 1 102 ? -25.438 2.195 9.641 1 96.31 102 PRO A CA 1
ATOM 815 C C . PRO A 1 102 ? -26.5 3.084 10.281 1 96.31 102 PRO A C 1
ATOM 817 O O . PRO A 1 102 ? -27.156 3.881 9.594 1 96.31 102 PRO A O 1
ATOM 820 N N . GLN A 1 103 ? -26.719 3.002 11.523 1 96.62 103 GLN A N 1
ATOM 821 C CA . GLN A 1 103 ? -27.75 3.766 12.211 1 96.62 103 GLN A CA 1
ATOM 822 C C . GLN A 1 103 ? -27.266 5.18 12.539 1 96.62 103 GLN A C 1
ATOM 824 O O . GLN A 1 103 ? -28.062 6.047 12.883 1 96.62 103 GLN A O 1
ATOM 829 N N . LEU A 1 104 ? -26.016 5.398 12.391 1 96 104 LEU A N 1
ATOM 830 C CA . LEU A 1 104 ? -25.469 6.719 12.703 1 96 104 LEU A CA 1
ATOM 831 C C . LEU A 1 104 ? -25.719 7.691 11.555 1 96 104 LEU A C 1
ATOM 833 O O . LEU A 1 104 ? -25.625 7.316 10.383 1 96 104 LEU A O 1
ATOM 837 N N . LYS A 1 105 ? -25.891 8.984 11.867 1 93.56 105 LYS A N 1
ATOM 838 C CA . LYS A 1 105 ? -26.156 10.039 10.898 1 93.56 105 LYS A CA 1
ATOM 839 C C . LYS A 1 105 ? -24.969 10.227 9.953 1 93.56 105 LYS A C 1
ATOM 841 O O . LYS A 1 105 ? -25.141 10.523 8.773 1 93.56 105 LYS A O 1
ATOM 846 N N . TYR A 1 106 ? -23.781 10.008 10.445 1 92.81 106 TYR A N 1
ATOM 847 C CA . TYR A 1 106 ? -22.562 10.25 9.672 1 92.81 106 TYR A CA 1
ATOM 848 C C . TYR A 1 106 ? -22.078 8.977 9 1 92.81 106 TYR A C 1
ATOM 850 O O . TYR A 1 106 ? -20.984 8.938 8.43 1 92.81 106 TYR A O 1
ATOM 858 N N . TYR A 1 107 ? -22.938 7.98 9.117 1 97.31 107 TYR A N 1
ATOM 859 C CA . TYR A 1 107 ? -22.516 6.711 8.523 1 97.31 107 TYR A CA 1
ATOM 860 C C . TYR A 1 107 ? -22.172 6.883 7.055 1 97.31 107 TYR A C 1
ATOM 862 O O . TYR A 1 107 ? -22.875 7.574 6.316 1 97.31 107 TYR A O 1
ATOM 870 N N . MET A 1 108 ? -21.062 6.355 6.629 1 97.56 108 MET A N 1
ATOM 871 C CA . MET A 1 108 ? -20.656 6.375 5.23 1 97.56 108 MET A CA 1
ATOM 872 C C . MET A 1 108 ? -19.844 5.121 4.883 1 97.56 108 MET A C 1
ATOM 874 O O . MET A 1 108 ? -19.375 4.414 5.773 1 97.56 108 MET A O 1
ATOM 878 N N . GLU A 1 109 ? -19.703 4.828 3.594 1 97.19 109 GLU A N 1
ATOM 879 C CA . GLU A 1 109 ? -19.062 3.617 3.109 1 97.19 109 GLU A CA 1
ATOM 880 C C . GLU A 1 109 ? -17.984 3.943 2.074 1 97.19 109 GLU A C 1
ATOM 882 O O . GLU A 1 109 ? -18.109 3.562 0.908 1 97.19 109 GLU A O 1
ATOM 887 N N . PRO A 1 110 ? -16.953 4.648 2.559 1 98.44 110 PRO A N 1
ATOM 888 C CA . PRO A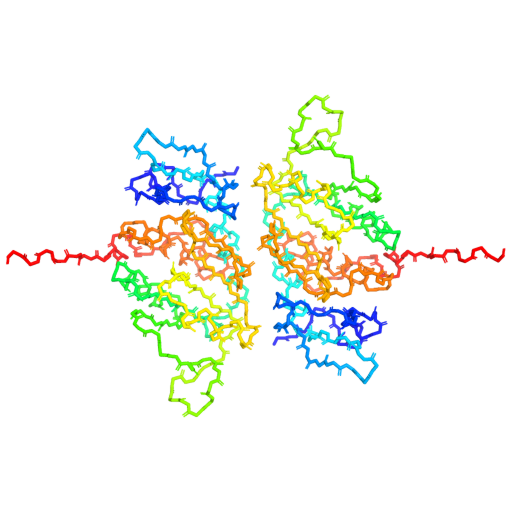 1 110 ? -15.836 4.836 1.622 1 98.44 110 PRO A CA 1
ATOM 889 C C . PRO A 1 110 ? -15.141 3.523 1.262 1 98.44 110 PRO A C 1
ATOM 891 O O . PRO A 1 110 ? -15.367 2.502 1.914 1 98.44 110 PRO A O 1
ATOM 894 N N . GLU A 1 111 ? -14.359 3.553 0.197 1 98 111 GLU A N 1
ATOM 895 C CA . GLU A 1 111 ? -13.586 2.385 -0.219 1 98 111 GLU A CA 1
ATOM 896 C C . GLU A 1 111 ? -12.172 2.432 0.347 1 98 111 GLU A C 1
ATOM 898 O O . GLU A 1 111 ? -11.492 1.402 0.435 1 98 111 GLU A O 1
ATOM 903 N N . VAL A 1 112 ? -11.727 3.639 0.653 1 98.75 112 VAL A N 1
ATOM 904 C CA . VAL A 1 112 ? -10.367 3.84 1.144 1 98.75 112 VAL A CA 1
ATOM 905 C C . VAL A 1 112 ? -10.344 4.996 2.141 1 98.75 112 VAL A C 1
ATOM 907 O O . VAL A 1 112 ? -11.133 5.938 2.031 1 98.75 112 VAL A O 1
ATOM 910 N N . ILE A 1 113 ? -9.492 4.91 3.158 1 98.88 113 ILE A N 1
ATOM 911 C CA . ILE A 1 113 ? -9.359 5.953 4.168 1 98.88 113 ILE A CA 1
ATOM 912 C C . ILE A 1 113 ? -7.887 6.34 4.316 1 98.88 113 ILE A C 1
ATOM 914 O O . ILE A 1 113 ? -7.004 5.477 4.273 1 98.88 113 ILE A O 1
ATOM 918 N N . LEU A 1 114 ? -7.621 7.629 4.348 1 98.94 114 LEU A N 1
ATOM 919 C CA . LEU A 1 114 ? -6.312 8.172 4.688 1 98.94 114 LEU A CA 1
ATOM 920 C C . LEU A 1 114 ? -6.301 8.719 6.113 1 98.94 114 LEU A C 1
ATOM 922 O O . LEU A 1 114 ? -7.02 9.672 6.422 1 98.94 114 LEU A O 1
ATOM 926 N N . ILE A 1 115 ? -5.488 8.109 6.961 1 98.94 115 ILE A N 1
ATOM 927 C CA . ILE A 1 115 ? -5.445 8.445 8.375 1 98.94 115 ILE A CA 1
ATOM 928 C C . ILE A 1 115 ? -4.176 9.242 8.68 1 98.94 115 ILE A C 1
ATOM 930 O O . ILE A 1 115 ? -3.068 8.797 8.367 1 98.94 115 ILE A O 1
ATOM 934 N N . THR A 1 116 ? -4.297 10.406 9.328 1 98.88 116 THR A N 1
ATOM 935 C CA . THR A 1 116 ? -3.184 11.328 9.531 1 98.88 116 THR A CA 1
ATOM 936 C C . THR A 1 116 ? -2.279 10.844 10.664 1 98.88 116 THR A C 1
ATOM 938 O O . THR A 1 116 ? -1.055 10.945 10.57 1 98.88 116 THR A O 1
ATOM 941 N N . ASP A 1 117 ? -2.859 10.375 11.711 1 98.69 117 ASP A N 1
ATOM 942 C CA . ASP A 1 117 ? -2.133 9.867 12.867 1 98.69 117 ASP A CA 1
ATOM 943 C C . ASP A 1 117 ? -2.812 8.625 13.445 1 98.69 117 ASP A C 1
ATOM 945 O O . ASP A 1 117 ? -3.752 8.742 14.234 1 98.69 117 ASP A O 1
ATOM 949 N N . PRO A 1 118 ? -2.318 7.438 13.07 1 98.38 118 PRO A N 1
ATOM 950 C CA . PRO A 1 118 ? -2.975 6.199 13.492 1 98.38 118 PRO A CA 1
ATOM 951 C C . PRO A 1 118 ? -3.104 6.086 15.008 1 98.38 118 PRO A C 1
ATOM 953 O O . PRO A 1 118 ? -4.02 5.43 15.508 1 98.38 118 PRO A O 1
ATOM 956 N N . ILE A 1 119 ? -2.189 6.73 15.734 1 98 119 ILE A N 1
ATOM 957 C CA . ILE A 1 119 ? -2.262 6.672 17.188 1 98 119 ILE A CA 1
ATOM 958 C C . ILE A 1 119 ? -3.398 7.562 17.688 1 98 119 ILE A C 1
ATOM 960 O O . ILE A 1 119 ? -4.258 7.117 18.453 1 98 119 ILE A O 1
ATOM 964 N N . MET A 1 120 ? -3.484 8.781 17.234 1 98.12 120 MET A N 1
ATOM 965 C CA . MET A 1 120 ? -4.508 9.727 17.672 1 98.12 120 MET A CA 1
ATOM 966 C C . MET A 1 120 ? -5.863 9.383 17.062 1 98.12 120 MET A C 1
ATOM 968 O O . MET A 1 120 ? -6.906 9.648 17.672 1 98.12 120 MET A O 1
ATOM 972 N N . ASP A 1 121 ? -5.84 8.797 15.914 1 98.56 121 ASP A N 1
ATOM 973 C CA . ASP A 1 121 ? -7.059 8.484 15.172 1 98.56 121 ASP A CA 1
ATOM 974 C C . ASP A 1 121 ? -7.387 6.992 15.273 1 98.56 121 ASP A C 1
ATOM 976 O O . ASP A 1 121 ? -7.832 6.387 14.297 1 98.56 121 ASP A O 1
ATOM 980 N N . LYS A 1 122 ? -7.164 6.387 16.422 1 98.25 122 LYS A N 1
ATOM 981 C CA . LYS A 1 122 ? -7.281 4.949 16.641 1 98.25 122 LYS A CA 1
ATOM 982 C C . LYS A 1 1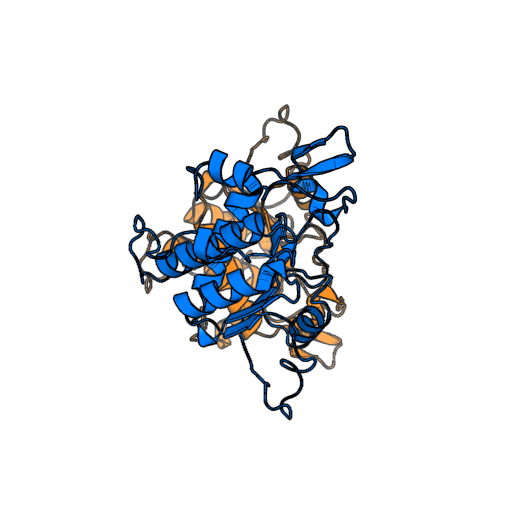22 ? -8.703 4.465 16.359 1 98.25 122 LYS A C 1
ATOM 984 O O . LYS A 1 122 ? -8.898 3.34 15.898 1 98.25 122 LYS A O 1
ATOM 989 N N . ASN A 1 123 ? -9.75 5.281 16.703 1 98.44 123 ASN A N 1
ATOM 990 C CA . ASN A 1 123 ? -11.125 4.867 16.438 1 98.44 123 ASN A CA 1
ATOM 991 C C . ASN A 1 123 ? -11.391 4.711 14.945 1 98.44 123 ASN A C 1
ATOM 993 O O . ASN A 1 123 ? -12.047 3.756 14.523 1 98.44 123 ASN A O 1
ATOM 997 N N . ALA A 1 124 ? -10.922 5.691 14.156 1 98.75 124 ALA A N 1
ATOM 998 C CA . ALA A 1 124 ? -11.055 5.598 12.703 1 98.75 124 ALA A CA 1
ATOM 999 C C . ALA A 1 124 ? -10.328 4.371 12.164 1 98.75 124 ALA A C 1
ATOM 1001 O O . ALA A 1 124 ? -10.844 3.674 11.289 1 98.75 124 ALA A O 1
ATOM 1002 N N . LEU A 1 125 ? -9.141 4.145 12.672 1 98.62 125 LEU A N 1
ATOM 1003 C CA . LEU A 1 125 ? -8.359 2.984 12.273 1 98.62 125 LEU A CA 1
ATOM 1004 C C . LEU A 1 125 ? -9.109 1.689 12.547 1 98.62 125 LEU A C 1
ATOM 1006 O O . LEU A 1 125 ? -9.195 0.815 11.688 1 98.62 125 LEU A O 1
ATOM 1010 N N . HIS A 1 126 ? -9.656 1.616 13.727 1 98 126 HIS A N 1
ATOM 1011 C CA . HIS A 1 126 ? -10.398 0.426 14.125 1 98 126 HIS A CA 1
ATOM 1012 C C . HIS A 1 126 ? -11.633 0.231 13.242 1 98 126 HIS A C 1
ATOM 1014 O O . HIS A 1 126 ? -11.883 -0.876 12.758 1 98 126 HIS A O 1
ATOM 1020 N N . ASP A 1 127 ? -12.414 1.323 13.062 1 98.56 127 ASP A N 1
ATOM 1021 C CA . ASP A 1 127 ? -13.602 1.255 12.219 1 98.56 127 ASP A CA 1
ATOM 1022 C C . ASP A 1 127 ? -13.25 0.795 10.805 1 98.56 127 ASP A C 1
ATOM 1024 O O . ASP A 1 127 ? -13.953 -0.037 10.227 1 98.56 127 ASP A O 1
ATOM 1028 N N . ALA A 1 128 ? -12.188 1.352 10.25 1 98.69 128 ALA A N 1
ATOM 1029 C CA . ALA A 1 128 ? -11.758 1.024 8.898 1 98.69 128 ALA A CA 1
ATOM 1030 C C . ALA A 1 128 ? -11.352 -0.443 8.789 1 98.69 128 ALA A C 1
ATOM 1032 O O . ALA A 1 128 ? -11.727 -1.128 7.832 1 98.69 128 ALA A O 1
ATOM 1033 N N . TYR A 1 129 ? -10.594 -0.886 9.789 1 97.88 129 TYR A N 1
ATOM 1034 C CA . TYR A 1 129 ? -10.164 -2.281 9.836 1 97.88 129 TYR A CA 1
ATOM 1035 C C . TYR A 1 129 ? -11.367 -3.215 9.852 1 97.88 129 TYR A C 1
ATOM 1037 O O . TYR A 1 129 ? -11.445 -4.16 9.062 1 97.88 129 TYR A O 1
ATOM 1045 N N . GLU A 1 130 ? -12.297 -2.9 10.68 1 96.12 130 GLU A N 1
ATOM 1046 C CA . GLU A 1 130 ? -13.484 -3.736 10.82 1 96.12 130 GLU A CA 1
ATOM 1047 C C . GLU A 1 130 ? -14.312 -3.75 9.539 1 96.12 130 GLU A C 1
ATOM 1049 O O . GLU A 1 130 ? -14.922 -4.766 9.195 1 96.12 130 GLU A O 1
ATOM 1054 N N . SER A 1 131 ? -14.328 -2.648 8.859 1 96.56 131 SER A N 1
ATOM 1055 C CA . SER A 1 131 ? -15.133 -2.52 7.652 1 96.56 131 SER A CA 1
ATOM 1056 C C . SER A 1 131 ? -14.406 -3.104 6.445 1 96.56 131 SER A C 1
ATOM 1058 O O . SER A 1 131 ? -15.008 -3.287 5.383 1 96.56 131 SER A O 1
ATOM 1060 N N . GLY A 1 132 ? -13.125 -3.393 6.547 1 96.25 132 GLY A N 1
ATOM 1061 C CA . GLY A 1 132 ? -12.352 -4.027 5.492 1 96.25 132 GLY A CA 1
ATOM 1062 C C . GLY A 1 132 ? -12 -3.082 4.359 1 96.25 132 GLY A C 1
ATOM 1063 O O . GLY A 1 132 ? -11.812 -3.512 3.219 1 96.25 132 GLY A O 1
ATOM 1064 N N . ILE A 1 133 ? -12.016 -1.785 4.602 1 97.62 133 ILE A N 1
ATOM 1065 C CA . ILE A 1 133 ? -11.656 -0.859 3.533 1 97.62 133 ILE A CA 1
ATOM 1066 C C . ILE A 1 133 ? -10.141 -0.658 3.512 1 97.62 133 ILE A C 1
ATOM 1068 O O . ILE A 1 133 ? -9.453 -1.004 4.473 1 97.62 133 ILE A O 1
ATOM 1072 N N . THR A 1 134 ? -9.609 -0.21 2.412 1 98.44 134 THR A N 1
ATOM 1073 C CA . THR A 1 134 ? -8.18 0.033 2.254 1 98.44 134 THR A CA 1
ATOM 1074 C C . THR A 1 134 ? -7.723 1.175 3.158 1 98.44 134 THR A C 1
ATOM 1076 O O . THR A 1 134 ? -8.352 2.236 3.189 1 98.44 134 THR A O 1
ATOM 1079 N N . ILE A 1 135 ? -6.637 0.966 3.924 1 98.81 135 ILE A N 1
ATOM 1080 C CA . ILE A 1 135 ? -6.195 1.954 4.902 1 98.81 135 ILE A CA 1
ATOM 1081 C C . ILE A 1 135 ? -4.805 2.461 4.531 1 98.81 135 ILE A C 1
ATOM 1083 O O . ILE A 1 135 ? -3.828 1.706 4.578 1 98.81 135 ILE A O 1
ATOM 1087 N N . LEU A 1 136 ? -4.691 3.699 4.109 1 98.88 136 LEU A N 1
ATOM 1088 C CA . LEU A 1 136 ? -3.432 4.43 4.051 1 98.88 136 LEU A CA 1
ATOM 1089 C C . LEU A 1 136 ? -3.244 5.297 5.293 1 98.88 136 LEU A C 1
ATOM 1091 O O . LEU A 1 136 ? -4.215 5.84 5.824 1 98.88 136 LEU A O 1
ATOM 1095 N N . ALA A 1 137 ? -2.002 5.43 5.723 1 98.88 137 ALA A N 1
ATOM 1096 C CA . ALA A 1 137 ? -1.797 6.242 6.922 1 98.88 137 ALA A CA 1
ATOM 1097 C C . ALA A 1 137 ? -0.433 6.926 6.891 1 98.88 137 ALA A C 1
ATOM 1099 O O . ALA A 1 137 ? 0.545 6.355 6.406 1 98.88 137 ALA A O 1
ATOM 1100 N N . LEU A 1 138 ? -0.403 8.18 7.332 1 98.94 138 LEU A N 1
ATOM 1101 C CA . LEU A 1 138 ? 0.876 8.781 7.688 1 98.94 138 LEU A CA 1
ATOM 1102 C C . LEU A 1 138 ? 1.438 8.164 8.961 1 98.94 138 LEU A C 1
ATOM 1104 O O . LEU A 1 138 ? 0.721 8.016 9.953 1 98.94 138 LEU A O 1
ATOM 1108 N N . CYS A 1 139 ? 2.672 7.75 8.914 1 98.81 139 CYS A N 1
ATOM 1109 C CA . CYS A 1 139 ? 3.289 7.074 10.047 1 98.81 139 CYS A CA 1
ATOM 1110 C C . CYS A 1 139 ? 4.598 7.75 10.445 1 98.81 139 CYS A C 1
ATOM 1112 O O . CYS A 1 139 ? 5.523 7.832 9.641 1 98.81 139 CYS A O 1
ATOM 1114 N N . ASP A 1 140 ? 4.648 8.234 11.656 1 98.81 140 ASP A N 1
ATOM 1115 C CA . ASP A 1 140 ? 5.906 8.703 12.227 1 98.81 140 ASP A CA 1
ATOM 1116 C C . ASP A 1 140 ? 6.738 7.535 12.75 1 98.81 140 ASP A C 1
ATOM 1118 O O . ASP A 1 140 ? 6.336 6.375 12.633 1 98.81 140 ASP A O 1
ATOM 1122 N N . THR A 1 141 ? 7.91 7.848 13.32 1 98.69 141 THR A N 1
ATOM 1123 C CA . THR A 1 141 ? 8.875 6.812 13.688 1 98.69 141 THR A CA 1
ATOM 1124 C C . THR A 1 141 ? 8.359 5.98 14.859 1 98.69 141 THR A C 1
ATOM 1126 O O . THR A 1 141 ? 8.852 4.879 15.102 1 98.69 141 THR A O 1
ATOM 1129 N N . ASN A 1 142 ? 7.391 6.52 15.617 1 98.44 142 ASN A N 1
ATOM 1130 C CA . ASN A 1 142 ? 6.875 5.809 16.781 1 98.44 142 ASN A CA 1
ATOM 1131 C C . ASN A 1 142 ? 5.648 4.969 16.438 1 98.44 142 ASN A C 1
ATOM 1133 O O . ASN A 1 142 ? 5.039 4.355 17.312 1 98.44 142 ASN A O 1
ATOM 1137 N N . HIS A 1 143 ? 5.262 4.871 15.211 1 98.06 143 HIS A N 1
ATOM 1138 C CA . HIS A 1 143 ? 4.07 4.129 14.805 1 98.06 143 HIS A CA 1
ATOM 1139 C C . HIS A 1 143 ? 4.422 2.699 14.406 1 98.06 143 HIS A C 1
ATOM 1141 O O . HIS A 1 143 ? 5.574 2.404 14.078 1 98.06 143 HIS A O 1
ATOM 1147 N N . THR A 1 144 ? 3.449 1.812 14.547 1 96.75 144 THR A N 1
ATOM 1148 C CA . THR A 1 144 ? 3.51 0.485 13.945 1 96.75 144 THR A CA 1
ATOM 1149 C C . THR A 1 144 ? 2.654 0.426 12.68 1 96.75 144 THR A C 1
ATOM 1151 O O . THR A 1 144 ? 1.885 1.347 12.398 1 96.75 144 THR A O 1
ATOM 1154 N N . LYS A 1 145 ? 2.801 -0.572 11.852 1 96.25 145 LYS A N 1
ATOM 1155 C CA . LYS A 1 145 ? 2.035 -0.729 10.617 1 96.25 145 LYS A CA 1
ATOM 1156 C C . LYS A 1 145 ? 0.803 -1.603 10.844 1 96.25 145 LYS A C 1
ATOM 1158 O O . LYS A 1 145 ? 0.128 -1.992 9.891 1 96.25 145 LYS A O 1
ATOM 1163 N N . ASN A 1 146 ? 0.478 -1.907 12.156 1 94.25 146 ASN A N 1
ATOM 1164 C CA . ASN A 1 146 ? -0.657 -2.768 12.469 1 94.25 146 ASN A CA 1
ATOM 1165 C C . ASN A 1 146 ? -1.956 -2.217 11.891 1 94.25 146 ASN A C 1
ATOM 1167 O O . ASN A 1 146 ? -2.268 -1.038 12.062 1 94.25 146 ASN A O 1
ATOM 1171 N N . TYR A 1 147 ? -2.674 -3.01 11.133 1 95.31 147 TYR A N 1
ATOM 1172 C CA . TYR A 1 147 ? -3.996 -2.729 10.586 1 95.31 147 TYR A CA 1
ATOM 1173 C C . TYR A 1 147 ? -3.908 -1.742 9.43 1 95.31 147 TYR A C 1
ATOM 1175 O O . TYR A 1 147 ? -4.934 -1.271 8.93 1 95.31 147 TYR A O 1
ATOM 1183 N N . ILE A 1 148 ? -2.697 -1.365 9.07 1 97.75 148 ILE A N 1
ATOM 1184 C CA . ILE A 1 148 ? -2.504 -0.388 8 1 97.75 148 ILE A CA 1
ATOM 1185 C C . ILE A 1 148 ? -2.104 -1.104 6.711 1 97.75 148 ILE A C 1
ATOM 1187 O O . ILE A 1 148 ? -1.253 -1.996 6.727 1 97.75 148 ILE A O 1
ATOM 1191 N N . ASP A 1 149 ? -2.727 -0.749 5.641 1 97.88 149 ASP A N 1
ATOM 1192 C CA . ASP A 1 149 ? -2.438 -1.387 4.359 1 97.88 149 ASP A CA 1
ATOM 1193 C C . ASP A 1 149 ? -1.236 -0.733 3.682 1 97.88 149 ASP A C 1
ATOM 1195 O O . ASP A 1 149 ? -0.488 -1.396 2.961 1 97.88 149 ASP A O 1
ATOM 1199 N N . PHE A 1 150 ? -1.071 0.58 3.84 1 98.56 150 PHE A N 1
ATOM 1200 C CA . PHE A 1 150 ? 0.026 1.296 3.199 1 98.56 150 PHE A CA 1
ATOM 1201 C C . PHE A 1 150 ? 0.48 2.471 4.059 1 98.56 150 PHE A C 1
ATOM 1203 O O . PHE A 1 150 ? -0.263 3.438 4.242 1 98.56 150 PHE A O 1
ATOM 1210 N N . CYS A 1 151 ? 1.674 2.406 4.516 1 98.38 151 CYS A N 1
ATOM 1211 C CA . CYS A 1 151 ? 2.244 3.422 5.395 1 98.38 151 CYS A CA 1
ATOM 1212 C C . CYS A 1 151 ? 3.041 4.449 4.602 1 98.38 151 CYS A C 1
ATOM 1214 O O . CYS A 1 151 ? 3.83 4.086 3.727 1 98.38 151 CYS A O 1
ATOM 1216 N N . ILE A 1 152 ? 2.805 5.688 4.844 1 98.81 152 ILE A N 1
ATOM 1217 C CA . ILE A 1 152 ? 3.6 6.797 4.328 1 98.81 152 ILE A CA 1
ATOM 1218 C C . ILE A 1 152 ? 4.461 7.379 5.449 1 98.81 152 ILE A C 1
ATOM 1220 O O . ILE A 1 152 ? 3.961 8.086 6.32 1 98.81 152 ILE A O 1
ATOM 1224 N N . PRO A 1 153 ? 5.742 7.105 5.449 1 98.75 153 PRO A N 1
ATOM 1225 C CA . PRO A 1 153 ? 6.598 7.633 6.512 1 98.75 153 PRO A CA 1
ATOM 1226 C C . PRO A 1 153 ? 6.77 9.148 6.434 1 98.75 153 PRO A C 1
ATOM 1228 O O . PRO A 1 153 ? 7.125 9.68 5.379 1 98.75 153 PRO A O 1
ATOM 1231 N N . ALA A 1 154 ? 6.496 9.82 7.543 1 98.81 154 ALA A N 1
ATOM 1232 C CA . ALA A 1 154 ? 6.645 11.273 7.586 1 98.81 154 ALA A CA 1
ATOM 1233 C C . ALA A 1 154 ? 6.363 11.812 8.984 1 98.81 154 ALA A C 1
ATOM 1235 O O . ALA A 1 154 ? 5.758 11.133 9.812 1 98.81 154 ALA A O 1
ATOM 1236 N N . ASN A 1 155 ? 6.891 13.031 9.211 1 98.81 155 ASN A N 1
ATOM 1237 C CA . ASN A 1 155 ? 6.449 13.82 10.359 1 98.81 155 ASN A CA 1
ATOM 1238 C C . ASN A 1 155 ? 4.965 14.156 10.266 1 98.81 155 ASN A C 1
ATOM 1240 O O . ASN A 1 155 ? 4.57 15.031 9.5 1 98.81 155 ASN A O 1
ATOM 1244 N N . ASN A 1 156 ? 4.156 13.406 11.039 1 98.75 156 ASN A N 1
ATOM 1245 C CA . ASN A 1 156 ? 2.717 13.633 10.969 1 98.75 156 ASN A CA 1
ATOM 1246 C C . ASN A 1 156 ? 2.23 14.484 12.141 1 98.75 156 ASN A C 1
ATOM 1248 O O . ASN A 1 156 ? 1.064 14.406 12.531 1 98.75 156 ASN A O 1
ATOM 1252 N N . ARG A 1 157 ? 3.123 15.289 12.695 1 97.69 157 ARG A N 1
ATOM 1253 C CA . ARG A 1 157 ? 2.807 16.141 13.836 1 97.69 157 ARG A CA 1
ATOM 1254 C C . ARG A 1 157 ? 2.992 17.609 13.492 1 97.69 157 ARG A C 1
ATOM 1256 O O . ARG A 1 157 ? 2.186 18.453 13.891 1 97.69 157 ARG A O 1
ATOM 1263 N N . GLY A 1 158 ? 4.012 17.891 12.773 1 97.94 158 GLY A N 1
ATOM 1264 C CA . GLY A 1 158 ? 4.383 19.281 12.508 1 97.94 158 GLY A CA 1
ATOM 1265 C C . GLY A 1 158 ? 3.428 19.969 11.555 1 97.94 158 GLY A C 1
ATOM 1266 O O . GLY A 1 158 ? 2.982 19.375 10.57 1 97.94 158 GLY A O 1
ATOM 1267 N N . SER A 1 159 ? 3.152 21.234 11.844 1 98 159 SER A N 1
ATOM 1268 C CA . SER A 1 159 ? 2.207 22.016 11.055 1 98 159 SER A CA 1
ATOM 1269 C C . SER A 1 159 ? 2.688 22.172 9.617 1 98 159 SER A C 1
ATOM 1271 O O . SER A 1 159 ? 1.933 21.922 8.672 1 98 159 SER A O 1
ATOM 1273 N N . LYS A 1 160 ? 3.941 22.547 9.469 1 98.56 160 LYS A N 1
ATOM 1274 C CA . LYS A 1 160 ? 4.484 22.75 8.133 1 98.56 160 LYS A CA 1
ATOM 1275 C C . LYS A 1 160 ? 4.602 21.422 7.379 1 98.56 160 LYS A C 1
ATOM 1277 O O . LYS A 1 160 ? 4.395 21.375 6.164 1 98.56 160 LYS A O 1
ATOM 1282 N N . SER A 1 161 ? 4.949 20.406 8.125 1 98.81 161 SER A N 1
ATOM 1283 C CA . SER A 1 161 ? 5.051 19.078 7.535 1 98.81 161 SER A CA 1
ATOM 1284 C C . SER A 1 161 ? 3.703 18.609 6.992 1 98.81 161 SER A C 1
ATOM 1286 O O . SER A 1 161 ? 3.598 18.234 5.824 1 98.81 161 SER A O 1
ATOM 1288 N N . LEU A 1 162 ? 2.711 18.703 7.793 1 98.88 162 LEU A N 1
ATOM 1289 C CA . LEU A 1 162 ? 1.381 18.266 7.391 1 98.88 162 LEU A CA 1
ATOM 1290 C C . LEU A 1 162 ? 0.846 19.125 6.25 1 98.88 162 LEU A C 1
ATOM 1292 O O . LEU A 1 162 ? 0.164 18.625 5.355 1 98.88 162 LEU A O 1
ATOM 1296 N N . ALA A 1 163 ? 1.14 20.422 6.32 1 98.88 163 ALA A N 1
ATOM 1297 C CA . ALA A 1 163 ? 0.744 21.297 5.223 1 98.88 163 ALA A CA 1
ATOM 1298 C C . ALA A 1 163 ? 1.334 20.828 3.896 1 98.88 163 ALA A C 1
ATOM 1300 O O . ALA A 1 163 ? 0.62 20.703 2.9 1 98.88 163 ALA A O 1
ATOM 1301 N N . LEU A 1 164 ? 2.6 20.547 3.902 1 98.88 164 LEU A N 1
ATOM 1302 C CA . LEU A 1 164 ? 3.277 20.109 2.684 1 98.88 164 LEU A CA 1
ATOM 1303 C C . LEU A 1 164 ? 2.752 18.766 2.215 1 98.88 164 LEU A C 1
ATOM 1305 O O . LEU A 1 164 ? 2.52 18.562 1.02 1 98.88 164 LEU A O 1
ATOM 1309 N N . ILE A 1 165 ? 2.566 17.797 3.119 1 98.94 165 ILE A N 1
ATOM 1310 C CA . ILE A 1 165 ? 2.105 16.453 2.791 1 98.94 165 ILE A CA 1
ATOM 1311 C C . ILE A 1 165 ? 0.769 16.531 2.057 1 98.94 165 ILE A C 1
ATOM 1313 O O . ILE A 1 165 ? 0.624 15.992 0.958 1 98.94 165 ILE A O 1
ATOM 1317 N N . TYR A 1 166 ? -0.195 17.203 2.637 1 98.94 166 TYR A N 1
ATOM 1318 C CA . TYR A 1 166 ? -1.534 17.25 2.059 1 98.94 166 TYR A CA 1
ATOM 1319 C C . TYR A 1 166 ? -1.557 18.078 0.785 1 98.94 166 TYR A C 1
ATOM 1321 O O . TYR A 1 166 ? -2.342 17.812 -0.127 1 98.94 166 TYR A O 1
ATOM 1329 N N . TRP A 1 167 ? -0.687 19.109 0.739 1 98.88 167 TRP A N 1
ATOM 1330 C CA . TRP A 1 167 ? -0.561 19.875 -0.501 1 98.88 167 TRP A CA 1
ATOM 1331 C C . TRP A 1 167 ? -0.064 18.984 -1.636 1 98.88 167 TRP A C 1
ATOM 1333 O O . TRP A 1 167 ? -0.636 18.984 -2.729 1 98.88 167 TRP A O 1
ATOM 1343 N N . ILE A 1 168 ? 0.967 18.203 -1.389 1 98.69 168 ILE A N 1
ATOM 1344 C CA . ILE A 1 168 ? 1.529 17.281 -2.383 1 98.69 168 ILE A CA 1
ATOM 1345 C C . ILE A 1 168 ? 0.482 16.25 -2.787 1 98.69 168 ILE A C 1
ATOM 1347 O O . ILE A 1 168 ? 0.288 15.984 -3.975 1 98.69 168 ILE A O 1
ATOM 1351 N N . LEU A 1 169 ? -0.179 15.648 -1.806 1 98.81 169 LEU A N 1
ATOM 1352 C CA . LEU A 1 169 ? -1.188 14.633 -2.084 1 98.81 169 LEU A CA 1
ATOM 1353 C C . LEU A 1 169 ? -2.307 15.195 -2.951 1 98.81 169 LEU A C 1
ATOM 1355 O O . LEU A 1 169 ? -2.779 14.531 -3.875 1 98.81 169 LEU A O 1
ATOM 1359 N N . ALA A 1 170 ? -2.742 16.422 -2.623 1 98.75 170 ALA A N 1
ATOM 1360 C CA . ALA A 1 170 ? -3.789 17.062 -3.42 1 98.75 170 ALA A CA 1
ATOM 1361 C C . ALA A 1 170 ? -3.336 17.25 -4.863 1 98.75 170 ALA A C 1
ATOM 1363 O O . ALA A 1 170 ? -4.047 16.891 -5.801 1 98.75 170 ALA A O 1
ATOM 1364 N N . ARG A 1 171 ? -2.166 17.812 -5.039 1 98.56 171 ARG A N 1
ATOM 1365 C CA . ARG A 1 171 ? -1.629 18.094 -6.367 1 98.56 171 ARG A CA 1
ATOM 1366 C C . ARG A 1 171 ? -1.5 16.812 -7.184 1 98.56 171 ARG A C 1
ATOM 1368 O O . ARG A 1 171 ? -1.993 16.734 -8.312 1 98.56 171 ARG A O 1
ATOM 1375 N N . GLU A 1 172 ? -0.853 15.82 -6.555 1 98.19 172 GLU A N 1
ATOM 1376 C CA . GLU A 1 172 ? -0.584 14.578 -7.277 1 98.19 172 GLU A CA 1
ATOM 1377 C C . GLU A 1 172 ? -1.872 13.805 -7.547 1 98.19 172 GLU A C 1
ATOM 1379 O O . GLU A 1 172 ? -2.004 13.148 -8.578 1 98.19 172 GLU A O 1
ATOM 1384 N N . TYR A 1 173 ? -2.811 13.828 -6.582 1 98.38 173 TYR A N 1
ATOM 1385 C CA . TYR A 1 173 ? -4.109 13.195 -6.797 1 98.38 173 TYR A CA 1
ATOM 1386 C C . TYR A 1 173 ? -4.797 13.781 -8.031 1 98.38 173 TYR A C 1
ATOM 1388 O O . TYR A 1 173 ? -5.246 13.039 -8.906 1 98.38 173 TYR A O 1
ATOM 1396 N N . LEU A 1 174 ? -4.855 15.078 -8.109 1 98.38 174 LEU A N 1
ATOM 1397 C CA . LEU A 1 174 ? -5.531 15.742 -9.219 1 98.38 174 LEU A CA 1
ATOM 1398 C C . LEU A 1 174 ? -4.789 15.516 -10.531 1 98.38 174 LEU A C 1
ATOM 1400 O O . LEU A 1 174 ? -5.414 15.367 -11.578 1 98.38 174 LEU A O 1
ATOM 1404 N N . ARG A 1 175 ? -3.449 15.484 -10.492 1 97.69 175 ARG A N 1
ATOM 1405 C CA . ARG A 1 175 ? -2.662 15.164 -11.68 1 97.69 175 ARG A CA 1
ATOM 1406 C C . ARG A 1 175 ? -2.965 13.758 -12.18 1 97.69 175 ARG A C 1
ATOM 1408 O O . ARG A 1 175 ? -3.227 13.555 -13.367 1 97.69 175 ARG A O 1
ATOM 1415 N N . ASN A 1 176 ? -2.967 12.812 -11.211 1 96.31 176 ASN A N 1
ATOM 1416 C CA . ASN A 1 176 ? -3.17 11.414 -11.562 1 96.31 176 ASN A CA 1
ATOM 1417 C C . ASN A 1 176 ? -4.578 11.164 -12.094 1 96.31 176 ASN A C 1
ATOM 1419 O O . ASN A 1 176 ? -4.793 10.258 -12.906 1 96.31 176 ASN A O 1
ATOM 1423 N N . ARG A 1 177 ? -5.512 12.016 -11.664 1 96.06 177 ARG A N 1
ATOM 1424 C CA . ARG A 1 177 ? -6.895 11.906 -12.125 1 96.06 177 ARG A CA 1
ATOM 1425 C C . ARG A 1 177 ? -7.105 12.68 -13.422 1 96.06 177 ARG A C 1
ATOM 1427 O O . ARG A 1 177 ? -8.188 12.641 -14 1 96.06 177 ARG A O 1
ATOM 1434 N N . GLY A 1 178 ? -6.141 13.43 -13.852 1 96.19 178 GLY A N 1
ATOM 1435 C CA . GLY A 1 178 ? -6.207 14.18 -15.094 1 96.19 178 GLY A CA 1
ATOM 1436 C C . GLY A 1 178 ? -6.996 15.469 -14.969 1 96.19 178 GLY A C 1
ATOM 1437 O O . GLY A 1 178 ? -7.469 16.016 -15.961 1 96.19 178 GLY A O 1
ATOM 1438 N N . VAL A 1 179 ? -7.219 15.836 -13.742 1 96.56 179 VAL A N 1
ATOM 1439 C CA . VAL A 1 179 ? -7.961 17.062 -13.492 1 96.56 179 VAL A CA 1
ATOM 1440 C C . VAL A 1 179 ? -7.07 18.266 -13.781 1 96.56 179 VAL A C 1
ATOM 1442 O O . VAL A 1 179 ? -7.535 19.281 -14.305 1 96.56 179 VAL A O 1
ATOM 1445 N N . ILE A 1 180 ? -5.746 18.188 -13.422 1 96.38 180 ILE A N 1
ATOM 1446 C CA . ILE A 1 180 ? -4.773 19.203 -13.797 1 96.38 180 ILE A CA 1
ATOM 1447 C C . ILE A 1 180 ? -3.641 18.562 -14.602 1 96.38 180 ILE A C 1
ATOM 1449 O O . ILE A 1 180 ? -3.471 17.344 -14.57 1 96.38 180 ILE A O 1
ATOM 1453 N N . GLY A 1 181 ? -2.93 19.344 -15.305 1 94.69 181 GLY A N 1
ATOM 1454 C CA . GLY A 1 181 ? -1.84 18.844 -16.125 1 94.69 181 GLY A CA 1
ATOM 1455 C C . GLY A 1 181 ? -0.715 18.219 -15.32 1 94.69 181 GLY A C 1
ATOM 1456 O O . GLY A 1 181 ? -0.536 18.547 -14.141 1 94.69 181 GLY A O 1
ATOM 1457 N N . LYS A 1 182 ? 0.038 17.344 -15.961 1 91.12 182 LYS A N 1
ATOM 1458 C CA . LYS A 1 182 ? 1.13 16.625 -15.312 1 91.12 182 LYS A CA 1
ATOM 1459 C C . LYS A 1 182 ? 2.154 17.594 -14.727 1 91.12 182 LYS A C 1
ATOM 1461 O O . LYS A 1 182 ? 2.766 17.312 -13.695 1 91.12 182 LYS A O 1
ATOM 1466 N N . ASP A 1 183 ? 2.275 18.766 -15.367 1 91.94 183 ASP A N 1
ATOM 1467 C CA . ASP A 1 183 ? 3.279 19.719 -14.922 1 91.94 183 ASP A CA 1
ATOM 1468 C C . ASP A 1 183 ? 2.623 20.938 -14.258 1 91.94 183 ASP A C 1
ATOM 1470 O O . ASP A 1 183 ? 3.311 21.875 -13.844 1 91.94 183 ASP A O 1
ATOM 1474 N N . GLU A 1 184 ? 1.351 20.875 -14.141 1 93.25 184 GLU A N 1
ATOM 1475 C CA . GLU A 1 184 ? 0.623 21.984 -13.547 1 93.25 184 GLU A CA 1
ATOM 1476 C C . GLU A 1 184 ? 0.694 21.953 -12.023 1 93.25 184 GLU A C 1
ATOM 1478 O O . GLU A 1 184 ? 0.71 20.875 -11.422 1 93.25 184 GLU A O 1
ATOM 1483 N N . GLN A 1 185 ? 0.706 23.125 -11.484 1 92.69 185 GLN A N 1
ATOM 1484 C CA . GLN A 1 185 ? 0.721 23.266 -10.031 1 92.69 185 GLN A CA 1
ATOM 1485 C C . GLN A 1 185 ? -0.669 23.594 -9.492 1 92.69 185 GLN A C 1
ATOM 1487 O O . GLN A 1 185 ? -1.531 24.062 -10.242 1 92.69 185 GLN A O 1
ATOM 1492 N N . LEU A 1 186 ? -0.794 23.266 -8.195 1 94.5 186 LEU A N 1
ATOM 1493 C CA . LEU A 1 186 ? -2.035 23.719 -7.57 1 94.5 186 LEU A CA 1
ATOM 1494 C C . LEU A 1 186 ? -2.137 25.234 -7.586 1 94.5 186 LEU A C 1
ATOM 1496 O O . LEU A 1 186 ? -1.129 25.938 -7.438 1 94.5 186 LEU A O 1
ATOM 1500 N N . LYS A 1 187 ? -3.268 25.672 -7.723 1 92.94 187 LYS A N 1
ATOM 1501 C CA . LYS A 1 187 ? -3.492 27.109 -7.672 1 92.94 187 LYS A CA 1
ATOM 1502 C C . LYS A 1 187 ? -3.338 27.641 -6.25 1 92.94 187 LYS A C 1
ATOM 1504 O O . LYS A 1 187 ? -3.033 28.828 -6.051 1 92.94 187 LYS A O 1
ATOM 1509 N N . VAL A 1 188 ? -3.471 26.797 -5.309 1 96 188 VAL A N 1
ATOM 1510 C CA . VAL A 1 188 ? -3.383 27.156 -3.896 1 96 188 VAL A CA 1
ATOM 1511 C C . VAL A 1 188 ? -1.983 26.844 -3.371 1 96 188 VAL A C 1
ATOM 1513 O O . VAL A 1 188 ? -1.52 25.703 -3.461 1 96 188 VAL A O 1
ATOM 1516 N N . PRO A 1 189 ? -1.293 27.812 -2.83 1 97.31 189 PRO A N 1
ATOM 1517 C CA . PRO A 1 189 ? 0.057 27.562 -2.32 1 97.31 189 PRO A CA 1
ATOM 1518 C C . PRO A 1 189 ? 0.06 26.734 -1.042 1 97.31 189 PRO A C 1
ATOM 1520 O O . PRO A 1 189 ? -0.967 26.625 -0.366 1 97.31 189 PRO A O 1
ATOM 1523 N N . VAL A 1 190 ? 1.191 26.141 -0.714 1 97.94 190 VAL A N 1
ATOM 1524 C CA . VAL A 1 190 ? 1.353 25.25 0.431 1 97.94 190 VAL A CA 1
ATOM 1525 C C . VAL A 1 190 ? 1.002 25.984 1.718 1 97.94 190 VAL A C 1
ATOM 1527 O O . VAL A 1 190 ? 0.446 25.406 2.65 1 97.94 190 VAL A O 1
ATOM 1530 N N . GLU A 1 191 ? 1.278 27.281 1.799 1 97.19 191 GLU A N 1
ATOM 1531 C CA . GLU A 1 191 ? 1.072 28.094 2.994 1 97.19 191 GLU A CA 1
ATOM 1532 C C . GLU A 1 191 ? -0.397 28.094 3.406 1 97.19 191 GLU A C 1
ATOM 1534 O O . GLU A 1 191 ? -0.713 28.234 4.59 1 97.19 191 GLU A O 1
ATOM 1539 N N . GLU A 1 192 ? -1.276 27.922 2.445 1 97.31 192 GLU A N 1
ATOM 1540 C CA . GLU A 1 192 ? -2.707 27.922 2.736 1 97.31 192 GLU A CA 1
ATOM 1541 C C . GLU A 1 192 ? -3.133 26.625 3.412 1 97.31 192 GLU A C 1
ATOM 1543 O O . GLU A 1 192 ? -4.234 26.531 3.957 1 97.31 192 GLU A O 1
ATOM 1548 N N . PHE A 1 193 ? -2.254 25.625 3.369 1 98.12 193 PHE A N 1
ATOM 1549 C CA . PHE A 1 193 ? -2.527 24.359 4.02 1 98.12 193 PHE A CA 1
ATOM 1550 C C . PHE A 1 193 ? -2.055 24.375 5.469 1 98.12 193 PHE A C 1
ATOM 1552 O O . PHE A 1 193 ? -2.359 23.469 6.238 1 98.12 193 PHE A O 1
ATOM 1559 N N . GLU A 1 194 ? -1.328 25.312 5.84 1 97.25 194 GLU A N 1
ATOM 1560 C CA . GLU A 1 194 ? -0.695 25.312 7.152 1 97.25 194 GLU A CA 1
ATOM 1561 C C . GLU A 1 194 ? -1.655 25.812 8.227 1 97.25 194 GLU A C 1
ATOM 1563 O O . GLU A 1 194 ? -2.311 26.844 8.055 1 97.25 194 GLU A O 1
ATOM 1568 N N . THR A 1 195 ? -1.731 25 9.305 1 93.56 195 THR A N 1
ATOM 1569 C CA . THR A 1 195 ? -2.52 25.438 10.453 1 93.56 195 THR A CA 1
ATOM 1570 C C . THR A 1 195 ? -1.786 26.516 11.227 1 93.56 195 THR A C 1
ATOM 1572 O O . THR A 1 195 ? -0.654 26.328 11.672 1 93.56 195 THR A O 1
ATOM 1575 N N . LYS A 1 196 ? -2.422 27.766 11.219 1 83.25 196 LYS A N 1
ATOM 1576 C CA . LYS A 1 196 ? -1.82 28.875 11.953 1 83.25 196 LYS A CA 1
ATOM 1577 C C . LYS A 1 196 ? -2.127 28.781 13.445 1 83.25 196 LYS A C 1
ATOM 1579 O O . LYS A 1 196 ? -3.295 28.734 13.844 1 83.25 196 LYS A O 1
ATOM 1584 N N . ILE A 1 197 ? -1.301 28.188 14.18 1 67.5 197 ILE A N 1
ATOM 1585 C CA . ILE A 1 197 ? -1.493 28.094 15.617 1 67.5 197 ILE A CA 1
ATOM 1586 C C . ILE A 1 197 ? -1.478 29.5 16.234 1 67.5 197 ILE A C 1
ATOM 1588 O O . ILE A 1 197 ? -0.518 30.25 16.047 1 67.5 197 ILE A O 1
ATOM 1592 N N . THR A 1 198 ? -2.557 30.203 16.172 1 55.34 198 THR A N 1
ATOM 1593 C CA . THR A 1 198 ? -2.645 31.5 16.844 1 55.34 198 THR A CA 1
ATOM 1594 C C . THR A 1 198 ? -2.107 31.391 18.281 1 55.34 198 THR A C 1
ATOM 1596 O O . THR A 1 198 ? -2.578 30.578 19.062 1 55.34 198 THR A O 1
ATOM 1599 N N . VAL A 1 199 ? -0.863 31.547 18.531 1 48.66 199 VAL A N 1
ATOM 1600 C CA . VAL A 1 199 ? -0.413 31.812 19.891 1 48.66 199 VAL A CA 1
ATOM 1601 C C . VAL A 1 199 ? -1.244 32.938 20.5 1 48.66 199 VAL A C 1
ATOM 1603 O O . VAL A 1 199 ? -1.265 34.062 19.984 1 48.66 199 VAL A O 1
ATOM 1606 N N . GLU A 1 200 ? -2.385 32.688 21.141 1 41.72 200 GLU A N 1
ATOM 1607 C CA . GLU A 1 200 ? -2.912 33.75 21.984 1 41.72 200 GLU A CA 1
ATOM 1608 C C . GLU A 1 200 ? -1.79 34.5 22.719 1 41.72 200 GLU A C 1
ATOM 1610 O O . GLU A 1 200 ? -0.997 33.844 23.438 1 41.72 200 GLU A O 1
ATOM 1615 N N . GLU A 1 201 ? -1.448 35.688 22.312 1 35.44 201 GLU A N 1
ATOM 1616 C CA . GLU A 1 201 ? -0.794 36.594 23.266 1 35.44 201 GLU A CA 1
ATOM 1617 C C . GLU A 1 201 ? -1.647 36.781 24.516 1 35.44 201 GLU A C 1
ATOM 1619 O O . GLU A 1 201 ? -2.867 36.938 24.422 1 35.44 201 GLU A O 1
ATOM 1624 N N . MET B 1 1 ? -17.75 -0.635 -9.742 1 56.88 1 MET B N 1
ATOM 1625 C CA . MET B 1 1 ? -16.703 -0.756 -10.75 1 56.88 1 MET B CA 1
ATOM 1626 C C . MET B 1 1 ? -16.594 -2.193 -11.242 1 56.88 1 MET B C 1
ATOM 1628 O O . MET B 1 1 ? -16.828 -3.137 -10.492 1 56.88 1 MET B O 1
ATOM 1632 N N . ASP B 1 2 ? -16.547 -2.393 -12.57 1 85.44 2 ASP B N 1
ATOM 1633 C CA . ASP B 1 2 ? -16.422 -3.715 -13.172 1 85.44 2 ASP B CA 1
ATOM 1634 C C . ASP B 1 2 ? -15.109 -4.387 -12.781 1 85.44 2 ASP B C 1
ATOM 1636 O O . ASP B 1 2 ? -14.078 -3.721 -12.664 1 85.44 2 ASP B O 1
ATOM 1640 N N . THR B 1 3 ? -15.125 -5.633 -12.391 1 95.31 3 THR B N 1
ATOM 1641 C CA . THR B 1 3 ? -13.961 -6.41 -11.984 1 95.31 3 THR B CA 1
ATOM 1642 C C . THR B 1 3 ? -12.969 -6.539 -13.133 1 95.31 3 THR B C 1
ATOM 1644 O O . THR B 1 3 ? -13.328 -6.352 -14.297 1 95.31 3 THR B O 1
ATOM 1647 N N . LEU B 1 4 ? -11.695 -6.746 -12.82 1 97.5 4 LEU B N 1
ATOM 1648 C CA . LEU B 1 4 ? -10.625 -6.875 -13.797 1 97.5 4 LEU B CA 1
ATOM 1649 C C . LEU B 1 4 ? -10.898 -8.031 -14.758 1 97.5 4 LEU B C 1
ATOM 1651 O O . LEU B 1 4 ? -10.57 -7.957 -15.938 1 97.5 4 LEU B O 1
ATOM 1655 N N . VAL B 1 5 ? -11.422 -9.125 -14.266 1 97.56 5 VAL B N 1
ATOM 1656 C CA . VAL B 1 5 ? -11.938 -10.266 -15.016 1 97.56 5 VAL B CA 1
ATOM 1657 C C . VAL B 1 5 ? -13.297 -10.688 -14.461 1 97.56 5 VAL B C 1
ATOM 1659 O O . VAL B 1 5 ? -13.641 -10.344 -13.328 1 97.56 5 VAL B O 1
ATOM 1662 N N . PRO B 1 6 ? -14.055 -11.391 -15.305 1 97.38 6 PRO B N 1
ATOM 1663 C CA . PRO B 1 6 ? -15.352 -11.828 -14.781 1 97.38 6 PRO B CA 1
ATOM 1664 C C . PRO B 1 6 ? -15.227 -12.641 -13.5 1 97.38 6 PRO B C 1
ATOM 1666 O O . PRO B 1 6 ? -14.273 -13.406 -13.336 1 97.38 6 PRO B O 1
ATOM 1669 N N . ILE B 1 7 ? -16.219 -12.484 -12.625 1 97.75 7 ILE B N 1
ATOM 1670 C CA . ILE B 1 7 ? -16.234 -13.125 -11.312 1 97.75 7 ILE B CA 1
ATOM 1671 C C . ILE B 1 7 ? -16.062 -14.633 -11.477 1 97.75 7 ILE B C 1
ATOM 1673 O O . ILE B 1 7 ? -15.352 -15.273 -10.695 1 97.75 7 ILE B O 1
ATOM 1677 N N . ASN B 1 8 ? -16.672 -15.172 -12.477 1 97.88 8 ASN B N 1
ATOM 1678 C CA . ASN B 1 8 ? -16.609 -16.609 -12.695 1 97.88 8 ASN B CA 1
ATOM 1679 C C . ASN B 1 8 ? -15.18 -17.078 -12.984 1 97.88 8 ASN B C 1
ATOM 1681 O O . ASN B 1 8 ? -14.805 -18.203 -12.648 1 97.88 8 ASN B O 1
ATOM 1685 N N . VAL B 1 9 ? -14.383 -16.25 -13.617 1 98.38 9 VAL B N 1
ATOM 1686 C CA . VAL B 1 9 ? -12.984 -16.562 -13.898 1 98.38 9 VAL B CA 1
ATOM 1687 C C . VAL B 1 9 ? -12.195 -16.625 -12.586 1 98.38 9 VAL B C 1
ATOM 1689 O O . VAL B 1 9 ? -11.383 -17.531 -12.391 1 98.38 9 VAL B O 1
ATOM 1692 N N . TYR B 1 10 ? -12.508 -15.68 -11.641 1 98.69 10 TYR B N 1
ATOM 1693 C CA . TYR B 1 10 ? -11.906 -15.711 -10.312 1 98.69 10 TYR B CA 1
ATOM 1694 C C . TYR B 1 10 ? -12.25 -17 -9.586 1 98.69 10 TYR B C 1
ATOM 1696 O O . TYR B 1 10 ? -11.367 -17.656 -9.031 1 98.69 10 TYR B O 1
ATOM 1704 N N . VAL B 1 11 ? -13.5 -17.359 -9.672 1 98.44 11 VAL B N 1
ATOM 1705 C CA . VAL B 1 11 ? -14 -18.516 -8.953 1 98.44 11 VAL B CA 1
ATOM 1706 C C . VAL B 1 11 ? -13.367 -19.781 -9.516 1 98.44 11 VAL B C 1
ATOM 1708 O O . VAL B 1 11 ? -12.859 -20.625 -8.766 1 98.44 11 VAL B O 1
ATOM 1711 N N . LYS B 1 12 ? -13.312 -19.875 -10.812 1 98.44 12 LYS B N 1
ATOM 1712 C CA . LYS B 1 12 ? -12.781 -21.078 -11.469 1 98.44 12 LYS B CA 1
ATOM 1713 C C . LYS B 1 12 ? -11.297 -21.25 -11.164 1 98.44 12 LYS B C 1
ATOM 1715 O O . LYS B 1 12 ? -10.812 -22.375 -11.062 1 98.44 12 LYS B O 1
ATOM 1720 N N . ALA B 1 13 ? -10.602 -20.188 -10.961 1 98.69 13 ALA B N 1
ATOM 1721 C CA . ALA B 1 13 ? -9.172 -20.234 -10.68 1 98.69 13 ALA B CA 1
ATOM 1722 C C . ALA B 1 13 ? -8.914 -20.562 -9.211 1 98.69 13 ALA B C 1
ATOM 1724 O O . ALA B 1 13 ? -7.781 -20.891 -8.836 1 98.69 13 ALA B O 1
ATOM 1725 N N . GLY B 1 14 ? -9.938 -20.453 -8.391 1 98.69 14 GLY B N 1
ATOM 1726 C CA . GLY B 1 14 ? -9.797 -20.75 -6.969 1 98.69 14 GLY B CA 1
ATOM 1727 C C . GLY B 1 14 ? -9.016 -19.688 -6.215 1 98.69 14 GLY B C 1
ATOM 1728 O O . GLY B 1 14 ? -8.43 -19.984 -5.164 1 98.69 14 GLY B O 1
ATOM 1729 N N . ILE B 1 15 ? -8.953 -18.484 -6.766 1 98.75 15 ILE B N 1
ATOM 1730 C CA . ILE B 1 15 ? -8.133 -17.422 -6.211 1 98.75 15 ILE B CA 1
ATOM 1731 C C . ILE B 1 15 ? -8.68 -17 -4.848 1 98.75 15 ILE B C 1
ATOM 1733 O O . ILE B 1 15 ? -7.938 -16.516 -3.996 1 98.75 15 ILE B O 1
ATOM 1737 N N . HIS B 1 16 ? -9.984 -17.234 -4.598 1 98.75 16 HIS B N 1
ATOM 1738 C CA . HIS B 1 16 ? -10.68 -16.75 -3.402 1 98.75 16 HIS B CA 1
ATOM 1739 C C . HIS B 1 16 ? -10.609 -17.797 -2.281 1 98.75 16 HIS B C 1
ATOM 1741 O O . HIS B 1 16 ? -11.094 -17.547 -1.177 1 98.75 16 HIS B O 1
ATOM 1747 N N . ILE B 1 17 ? -9.977 -18.938 -2.518 1 98.75 17 ILE B N 1
ATOM 1748 C CA . ILE B 1 17 ? -9.953 -20 -1.53 1 98.75 17 ILE B CA 1
ATOM 1749 C C . ILE B 1 17 ? -8.719 -19.859 -0.639 1 98.75 17 ILE B C 1
ATOM 1751 O O . ILE B 1 17 ? -7.586 -19.906 -1.123 1 98.75 17 ILE B O 1
ATOM 1755 N N . GLY B 1 18 ? -8.938 -19.656 0.63 1 98.44 18 GLY B N 1
ATOM 1756 C CA . GLY B 1 18 ? -7.871 -19.531 1.607 1 98.44 18 GLY B CA 1
ATOM 1757 C C . GLY B 1 18 ? -7.59 -20.828 2.342 1 98.44 18 GLY B C 1
ATOM 1758 O O . GLY B 1 18 ? -7.801 -21.922 1.798 1 98.44 18 GLY B O 1
ATOM 1759 N N . THR B 1 19 ? -6.867 -20.812 3.432 1 98.31 19 THR B N 1
ATOM 1760 C CA . THR B 1 19 ? -6.547 -21.969 4.254 1 98.31 19 THR B CA 1
ATOM 1761 C C . THR B 1 19 ? -7.492 -22.062 5.445 1 98.31 19 THR B C 1
ATOM 1763 O O . THR B 1 19 ? -8.414 -21.266 5.582 1 98.31 19 THR B O 1
ATOM 1766 N N . ARG B 1 20 ? -7.273 -23.047 6.309 1 98.06 20 ARG B N 1
ATOM 1767 C CA . ARG B 1 20 ? -8.07 -23.203 7.52 1 98.06 20 ARG B CA 1
ATOM 1768 C C . ARG B 1 20 ? -7.531 -22.344 8.656 1 98.06 20 ARG B C 1
ATOM 1770 O O . ARG B 1 20 ? -8.156 -22.25 9.711 1 98.06 20 ARG B O 1
ATOM 1777 N N . HIS B 1 21 ? -6.406 -21.797 8.492 1 98.06 21 HIS B N 1
ATOM 1778 C CA . HIS B 1 21 ? -5.832 -20.875 9.469 1 98.06 21 HIS B CA 1
ATOM 1779 C C . HIS B 1 21 ? -6.055 -19.422 9.062 1 98.06 21 HIS B C 1
ATOM 1781 O O . HIS B 1 21 ? -5.68 -19.016 7.961 1 98.06 21 HIS B O 1
ATOM 1787 N N . LEU B 1 22 ? -6.715 -18.656 9.906 1 98.12 22 LEU B N 1
ATOM 1788 C CA . LEU B 1 22 ? -7.035 -17.266 9.633 1 98.12 22 LEU B CA 1
ATOM 1789 C C . LEU B 1 22 ? -6.371 -16.344 10.648 1 98.12 22 LEU B C 1
ATOM 1791 O O . LEU B 1 22 ? -6.641 -16.438 11.852 1 98.12 22 LEU B O 1
ATOM 1795 N N . THR B 1 23 ? -5.48 -15.5 10.219 1 97.88 23 THR B N 1
ATOM 1796 C CA . THR B 1 23 ? -4.824 -14.555 11.109 1 97.88 23 THR B CA 1
ATOM 1797 C C . THR B 1 23 ? -5.664 -13.297 11.281 1 97.88 23 THR B C 1
ATOM 1799 O O . THR B 1 23 ? -6.527 -13.008 10.453 1 97.88 23 THR B O 1
ATOM 1802 N N . LYS B 1 24 ? -5.328 -12.469 12.305 1 96.5 24 LYS B N 1
ATOM 1803 C CA . LYS B 1 24 ? -6.008 -11.203 12.547 1 96.5 24 LYS B CA 1
ATOM 1804 C C . LYS B 1 24 ? -5.805 -10.242 11.375 1 96.5 24 LYS B C 1
ATOM 1806 O O . LYS B 1 24 ? -6.711 -9.484 11.016 1 96.5 24 LYS B O 1
ATOM 1811 N N . ASP B 1 25 ? -4.633 -10.305 10.758 1 96.5 25 ASP B N 1
ATOM 1812 C CA . ASP B 1 25 ? -4.27 -9.406 9.672 1 96.5 25 ASP B CA 1
ATOM 1813 C C . ASP B 1 25 ? -5.121 -9.664 8.43 1 96.5 25 ASP B C 1
ATOM 1815 O O . ASP B 1 25 ? -5.414 -8.742 7.668 1 96.5 25 ASP B O 1
ATOM 1819 N N . MET B 1 26 ? -5.555 -10.867 8.273 1 98 26 MET B N 1
ATOM 1820 C CA . MET B 1 26 ? -6.18 -11.234 7.008 1 98 26 MET B CA 1
ATOM 1821 C C . MET B 1 26 ? -7.695 -11.312 7.152 1 98 26 MET B C 1
ATOM 1823 O O . MET B 1 26 ? -8.422 -11.359 6.156 1 98 26 MET B O 1
ATOM 1827 N N . LYS B 1 27 ? -8.188 -11.211 8.344 1 97.38 27 LYS B N 1
ATOM 1828 C CA . LYS B 1 27 ? -9.602 -11.344 8.664 1 97.38 27 LYS B CA 1
ATOM 1829 C C . LYS B 1 27 ? -10.445 -10.375 7.84 1 97.38 27 LYS B C 1
ATOM 1831 O O . LYS B 1 27 ? -11.477 -10.758 7.281 1 97.38 27 LYS B O 1
ATOM 1836 N N . PRO B 1 28 ? -10 -9.117 7.664 1 96.56 28 PRO B N 1
ATOM 1837 C CA . PRO B 1 28 ? -10.867 -8.156 6.977 1 96.56 28 PRO B CA 1
ATOM 1838 C C . PRO B 1 28 ? -11.094 -8.508 5.508 1 96.56 28 PRO B C 1
ATOM 1840 O O . PRO B 1 28 ? -12 -7.977 4.871 1 96.56 28 PRO B O 1
ATOM 1843 N N . TYR B 1 29 ? -10.328 -9.391 4.938 1 97.69 29 TYR B N 1
ATOM 1844 C CA . TYR B 1 29 ? -10.406 -9.711 3.52 1 97.69 29 TYR B CA 1
ATOM 1845 C C . TYR B 1 29 ? -11.281 -10.938 3.287 1 97.69 29 TYR B C 1
ATOM 1847 O O . TYR B 1 29 ? -11.562 -11.297 2.143 1 97.69 29 TYR B O 1
ATOM 1855 N N . VAL B 1 30 ? -11.688 -11.586 4.355 1 98.31 30 VAL B N 1
ATOM 1856 C CA . VAL B 1 30 ? -12.414 -12.844 4.277 1 98.31 30 VAL B CA 1
ATOM 1857 C C . VAL B 1 30 ? -13.914 -12.578 4.301 1 98.31 30 VAL B C 1
ATOM 1859 O O . VAL B 1 30 ? -14.398 -11.797 5.121 1 98.31 30 VAL B O 1
ATOM 1862 N N . SER B 1 31 ? -14.633 -13.242 3.373 1 97.69 31 SER B N 1
ATOM 1863 C CA . SER B 1 31 ? -16.078 -13.07 3.277 1 97.69 31 SER B CA 1
ATOM 1864 C C . SER B 1 31 ? -16.812 -14.07 4.164 1 97.69 31 SER B C 1
ATOM 1866 O O . SER B 1 31 ? -17.859 -13.742 4.742 1 97.69 31 SER B O 1
ATOM 1868 N N . LYS B 1 32 ? -16.297 -15.242 4.258 1 97.94 32 LYS B N 1
ATOM 1869 C CA . LYS B 1 32 ? -16.922 -16.297 5.062 1 97.94 32 LYS B CA 1
ATOM 1870 C C . LYS B 1 32 ? -15.953 -17.453 5.312 1 97.94 32 LYS B C 1
ATOM 1872 O O . LYS B 1 32 ? -14.906 -17.531 4.668 1 97.94 32 LYS B O 1
ATOM 1877 N N . ILE B 1 33 ? -16.297 -18.25 6.281 1 98 33 ILE B N 1
ATOM 1878 C CA . ILE B 1 33 ? -15.617 -19.516 6.539 1 98 33 ILE B CA 1
ATOM 1879 C C . ILE B 1 33 ? -16.516 -20.688 6.117 1 98 33 ILE B C 1
ATOM 1881 O O . ILE B 1 33 ? -17.656 -20.781 6.562 1 98 33 ILE B O 1
ATOM 1885 N N . ARG B 1 34 ? -15.992 -21.469 5.246 1 97.25 34 ARG B N 1
ATOM 1886 C CA . ARG B 1 34 ? -16.766 -22.609 4.75 1 97.25 34 ARG B CA 1
ATOM 1887 C C . ARG B 1 34 ? -16.984 -23.641 5.855 1 97.25 34 ARG B C 1
ATOM 1889 O O . ARG B 1 34 ? -16.312 -23.594 6.895 1 97.25 34 ARG B O 1
ATOM 1896 N N . GLU B 1 35 ? -17.859 -24.547 5.605 1 96.69 35 GLU B N 1
ATOM 1897 C CA . GLU B 1 35 ? -18.203 -25.578 6.582 1 96.69 35 GLU B CA 1
ATOM 1898 C C . GLU B 1 35 ? -16.984 -26.422 6.945 1 96.69 35 GLU B C 1
ATOM 1900 O O . GLU B 1 35 ? -16.844 -26.859 8.086 1 96.69 35 GLU B O 1
ATOM 1905 N N . ASP B 1 36 ? -16.172 -26.594 6.008 1 96.25 36 ASP B N 1
ATOM 1906 C CA . ASP B 1 36 ? -15 -27.438 6.223 1 96.25 36 ASP B CA 1
ATOM 1907 C C . ASP B 1 36 ? -13.875 -26.641 6.871 1 96.25 36 ASP B C 1
ATOM 1909 O O . ASP B 1 36 ? -12.766 -27.156 7.051 1 96.25 36 ASP B O 1
ATOM 1913 N N . GLY B 1 37 ? -14.078 -25.375 7.152 1 97.25 37 GLY B N 1
ATOM 1914 C CA . GLY B 1 37 ? -13.102 -24.562 7.855 1 97.25 37 GLY B CA 1
ATOM 1915 C C . GLY B 1 37 ? -12.273 -23.703 6.93 1 97.25 37 GLY B C 1
ATOM 1916 O O . GLY B 1 37 ? -11.484 -22.859 7.391 1 97.25 37 GLY B O 1
ATOM 1917 N N . LEU B 1 38 ? -12.422 -23.875 5.652 1 97.5 38 LEU B N 1
ATOM 1918 C CA . LEU B 1 38 ? -11.672 -23.078 4.695 1 97.5 38 LEU B CA 1
ATOM 1919 C C . LEU B 1 38 ? -12.172 -21.641 4.68 1 97.5 38 LEU B C 1
ATOM 1921 O O . LEU B 1 38 ? -13.383 -21.391 4.617 1 97.5 38 LEU B O 1
ATOM 1925 N N . ALA B 1 39 ? -11.258 -20.734 4.859 1 98.62 39 ALA B N 1
ATOM 1926 C CA . ALA B 1 39 ? -11.617 -19.328 4.734 1 98.62 39 ALA B CA 1
ATOM 1927 C C . ALA B 1 39 ? -11.789 -18.922 3.27 1 98.62 39 ALA B C 1
ATOM 1929 O O . ALA B 1 39 ? -10.992 -19.328 2.416 1 98.62 39 ALA B O 1
ATOM 1930 N N . ILE B 1 40 ? -12.812 -18.172 2.965 1 98.75 40 ILE B N 1
ATOM 1931 C CA . ILE B 1 40 ? -13.109 -17.719 1.608 1 98.75 40 ILE B CA 1
ATOM 1932 C C . ILE B 1 40 ? -12.922 -16.203 1.512 1 98.75 40 ILE B C 1
ATOM 1934 O O . ILE B 1 40 ? -13.578 -15.445 2.223 1 98.75 40 ILE B O 1
ATOM 1938 N N . PHE B 1 41 ? -12 -15.773 0.647 1 98.75 41 PHE B N 1
ATOM 1939 C CA . PHE B 1 41 ? -11.742 -14.352 0.445 1 98.75 41 PHE B CA 1
ATOM 1940 C C . PHE B 1 41 ? -12.914 -13.688 -0.274 1 98.75 41 PHE B C 1
ATOM 1942 O O . PHE B 1 41 ? -13.609 -14.336 -1.063 1 98.75 41 PHE B O 1
ATOM 1949 N N . ASP B 1 42 ? -13.109 -12.414 0.01 1 98.06 42 ASP B N 1
ATOM 1950 C CA . ASP B 1 42 ? -14 -11.57 -0.785 1 98.06 42 ASP B CA 1
ATOM 1951 C C . ASP B 1 42 ? -13.375 -11.234 -2.137 1 98.06 42 ASP B C 1
ATOM 1953 O O . ASP B 1 42 ? -12.352 -10.555 -2.201 1 98.06 42 ASP B O 1
ATOM 1957 N N . ILE B 1 43 ? -13.984 -11.664 -3.182 1 98.31 43 ILE B N 1
ATOM 1958 C CA . ILE B 1 43 ? -13.43 -11.523 -4.523 1 98.31 43 ILE B CA 1
ATOM 1959 C C . ILE B 1 43 ? -13.281 -10.039 -4.867 1 98.31 43 ILE B C 1
ATOM 1961 O O . ILE B 1 43 ? -12.32 -9.648 -5.535 1 98.31 43 ILE B O 1
ATOM 1965 N N . ARG B 1 44 ? -14.188 -9.234 -4.418 1 96.94 44 ARG B N 1
ATOM 1966 C CA . ARG B 1 44 ? -14.109 -7.801 -4.699 1 96.94 44 ARG B CA 1
ATOM 1967 C C . ARG B 1 44 ? -12.867 -7.188 -4.07 1 96.94 44 ARG B C 1
ATOM 1969 O O . ARG B 1 44 ? -12.242 -6.297 -4.652 1 96.94 44 ARG B O 1
ATOM 1976 N N . LYS B 1 45 ? -12.516 -7.645 -2.885 1 97.56 45 LYS B N 1
ATOM 1977 C CA . LYS B 1 45 ? -11.305 -7.16 -2.227 1 97.56 45 LYS B CA 1
ATOM 1978 C C . LYS B 1 45 ? -10.055 -7.629 -2.965 1 97.56 45 LYS B C 1
ATOM 1980 O O . LYS B 1 45 ? -9.094 -6.871 -3.102 1 97.56 45 LYS B O 1
ATOM 1985 N N . ILE B 1 46 ? -10.094 -8.836 -3.439 1 98.62 46 ILE B N 1
ATOM 1986 C CA . ILE B 1 46 ? -8.984 -9.336 -4.254 1 98.62 46 ILE B CA 1
ATOM 1987 C C . ILE B 1 46 ? -8.828 -8.461 -5.492 1 98.62 46 ILE B C 1
ATOM 1989 O O . ILE B 1 46 ? -7.723 -7.996 -5.797 1 98.62 46 ILE B O 1
ATOM 1993 N N . ASP B 1 47 ? -9.945 -8.227 -6.148 1 98.5 47 ASP B N 1
ATOM 1994 C CA . ASP B 1 47 ? -9.945 -7.43 -7.371 1 98.5 47 ASP B CA 1
ATOM 1995 C C . ASP B 1 47 ? -9.383 -6.031 -7.121 1 98.5 47 ASP B C 1
ATOM 1997 O O . ASP B 1 47 ? -8.523 -5.559 -7.867 1 98.5 47 ASP B O 1
ATOM 2001 N N . GLU B 1 48 ? -9.82 -5.438 -6.082 1 97.81 48 GLU B N 1
ATOM 2002 C CA . GLU B 1 48 ? -9.375 -4.094 -5.727 1 97.81 48 GLU B CA 1
ATOM 2003 C C . GLU B 1 48 ? -7.875 -4.062 -5.449 1 97.81 48 GLU B C 1
ATOM 2005 O O . GLU B 1 48 ? -7.164 -3.182 -5.938 1 97.81 48 GLU B O 1
ATOM 2010 N N . ARG B 1 49 ? -7.414 -5.02 -4.695 1 98.5 49 ARG B N 1
ATOM 2011 C CA . ARG B 1 49 ? -6.012 -5.023 -4.305 1 98.5 49 ARG B CA 1
ATOM 2012 C C . ARG B 1 49 ? -5.109 -5.328 -5.496 1 98.5 49 ARG B C 1
ATOM 2014 O O . ARG B 1 49 ? -3.994 -4.809 -5.586 1 98.5 49 ARG B O 1
ATOM 2021 N N . LEU B 1 50 ? -5.59 -6.133 -6.391 1 98.75 50 LEU B N 1
ATOM 2022 C CA . LEU B 1 50 ? -4.84 -6.375 -7.617 1 98.75 50 LEU B CA 1
ATOM 2023 C C . LEU B 1 50 ? -4.738 -5.102 -8.453 1 98.75 50 LEU B C 1
ATOM 2025 O O . LEU B 1 50 ? -3.686 -4.812 -9.023 1 98.75 50 LEU B O 1
ATOM 2029 N N . ARG B 1 51 ? -5.816 -4.371 -8.516 1 97.81 51 ARG B N 1
ATOM 2030 C CA . ARG B 1 51 ? -5.816 -3.105 -9.242 1 97.81 51 ARG B CA 1
ATOM 2031 C C . ARG B 1 51 ? -4.816 -2.127 -8.633 1 97.81 51 ARG B C 1
ATOM 2033 O O . ARG B 1 51 ? -4.012 -1.528 -9.352 1 97.81 51 ARG B O 1
ATOM 2040 N N . LEU B 1 52 ? -4.867 -2.006 -7.344 1 98.38 52 LEU B N 1
ATOM 2041 C CA . LEU B 1 52 ? -3.986 -1.07 -6.648 1 98.38 52 LEU B CA 1
ATOM 2042 C C . LEU B 1 52 ? -2.529 -1.498 -6.781 1 98.38 52 LEU B C 1
ATOM 2044 O O . LEU B 1 52 ? -1.651 -0.665 -7.02 1 98.38 52 LEU B O 1
ATOM 2048 N N . ALA B 1 53 ? -2.279 -2.781 -6.648 1 98.56 53 ALA B N 1
ATOM 2049 C CA . ALA B 1 53 ? -0.921 -3.301 -6.781 1 98.56 53 ALA B CA 1
ATOM 2050 C C . ALA B 1 53 ? -0.361 -3.023 -8.172 1 98.56 53 ALA B C 1
ATOM 2052 O O . ALA B 1 53 ? 0.792 -2.607 -8.312 1 98.56 53 ALA B O 1
ATOM 2053 N N . SER B 1 54 ? -1.178 -3.27 -9.156 1 98 54 SER B N 1
ATOM 2054 C CA . SER B 1 54 ? -0.722 -3.035 -10.523 1 98 54 SER B CA 1
ATOM 2055 C C . SER B 1 54 ? -0.438 -1.557 -10.766 1 98 54 SER B C 1
ATOM 2057 O O . SER B 1 54 ? 0.515 -1.209 -11.469 1 98 54 SER B O 1
ATOM 2059 N N . LYS B 1 55 ? -1.251 -0.752 -10.211 1 96.38 55 LYS B N 1
ATOM 2060 C CA . LYS B 1 55 ? -1.025 0.687 -10.312 1 96.38 55 LYS B CA 1
ATOM 2061 C C . LYS B 1 55 ? 0.275 1.089 -9.625 1 96.38 55 LYS B C 1
ATOM 2063 O O . LYS B 1 55 ? 1.059 1.869 -10.172 1 96.38 55 LYS B O 1
ATOM 2068 N N . MET B 1 56 ? 0.513 0.585 -8.461 1 97.56 56 MET B N 1
ATOM 2069 C CA . MET B 1 56 ? 1.755 0.856 -7.742 1 97.56 56 MET B CA 1
ATOM 2070 C C . MET B 1 56 ? 2.965 0.418 -8.562 1 97.56 56 MET B C 1
ATOM 2072 O O . MET B 1 56 ? 3.916 1.183 -8.727 1 97.56 56 MET B O 1
ATOM 2076 N N . LEU B 1 57 ? 2.844 -0.766 -9.062 1 98.06 57 LEU B N 1
ATOM 2077 C CA . LEU B 1 57 ? 3.965 -1.315 -9.82 1 98.06 57 LEU B CA 1
ATOM 2078 C 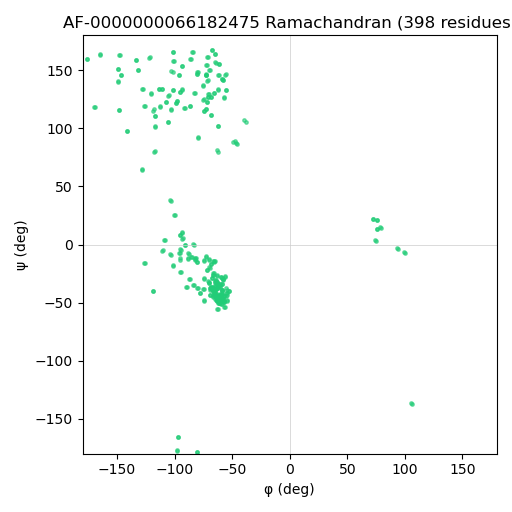C . LEU B 1 57 ? 4.234 -0.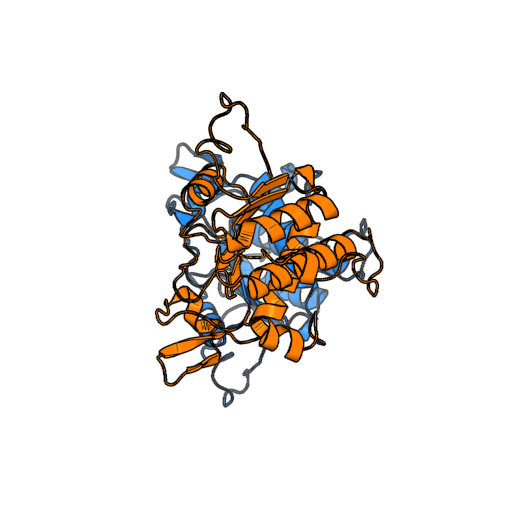491 -11.07 1 98.06 57 LEU B C 1
ATOM 2080 O O . LEU B 1 57 ? 5.383 -0.365 -11.5 1 98.06 57 LEU B O 1
ATOM 2084 N N . SER B 1 58 ? 3.232 0.037 -11.617 1 96.88 58 SER B N 1
ATOM 2085 C CA . SER B 1 58 ? 3.369 0.76 -12.875 1 96.88 58 SER B CA 1
ATOM 2086 C C . SER B 1 58 ? 4.164 2.049 -12.688 1 96.88 58 SER B C 1
ATOM 2088 O O . SER B 1 58 ? 4.59 2.67 -13.672 1 96.88 58 SER B O 1
ATOM 2090 N N . TYR B 1 59 ? 4.285 2.465 -11.445 1 94.81 59 TYR B N 1
ATOM 2091 C CA . TYR B 1 59 ? 5.129 3.615 -11.148 1 94.81 59 TYR B CA 1
ATOM 2092 C C . TYR B 1 59 ? 6.582 3.328 -11.5 1 94.81 59 TYR B C 1
ATOM 2094 O O . TYR B 1 59 ? 7.34 4.246 -11.836 1 94.81 59 TYR B O 1
ATOM 2102 N N . TYR B 1 60 ? 6.969 2.113 -11.492 1 97.38 60 TYR B N 1
ATOM 2103 C CA . TYR B 1 60 ? 8.367 1.723 -11.625 1 97.38 60 TYR B CA 1
ATOM 2104 C C . TYR B 1 60 ? 8.656 1.208 -13.023 1 97.38 60 TYR B C 1
ATOM 2106 O O . TYR B 1 60 ? 7.789 0.615 -13.672 1 97.38 60 TYR B O 1
ATOM 2114 N N . GLU B 1 61 ? 9.898 1.441 -13.43 1 97.81 61 GLU B N 1
ATOM 2115 C CA . GLU B 1 61 ? 10.383 0.777 -14.633 1 97.81 61 GLU B CA 1
ATOM 2116 C C . GLU B 1 61 ? 10.633 -0.708 -14.383 1 97.81 61 GLU B C 1
ATOM 2118 O O . GLU B 1 61 ? 10.898 -1.116 -13.25 1 97.81 61 GLU B O 1
ATOM 2123 N N . PRO B 1 62 ? 10.555 -1.492 -15.492 1 98.44 62 PRO B N 1
ATOM 2124 C CA . PRO B 1 62 ? 10.711 -2.939 -15.32 1 98.44 62 PRO B CA 1
ATOM 2125 C C . PRO B 1 62 ? 11.977 -3.311 -14.555 1 98.44 62 PRO B C 1
ATOM 2127 O O . PRO B 1 62 ? 11.953 -4.199 -13.695 1 98.44 62 PRO B O 1
ATOM 2130 N N . ASN B 1 63 ? 13.094 -2.645 -14.789 1 97.75 63 ASN B N 1
ATOM 2131 C CA . ASN B 1 63 ? 14.375 -2.988 -14.18 1 97.75 63 ASN B CA 1
ATOM 2132 C C . ASN B 1 63 ? 14.406 -2.613 -12.703 1 97.75 63 ASN B C 1
ATOM 2134 O O . ASN B 1 63 ? 15.312 -3.027 -11.969 1 97.75 63 ASN B O 1
ATOM 2138 N N . GLU B 1 64 ? 13.43 -1.873 -12.219 1 98.44 64 GLU B N 1
ATOM 2139 C CA . GLU B 1 64 ? 13.344 -1.454 -10.82 1 98.44 64 GLU B CA 1
ATOM 2140 C C . GLU B 1 64 ? 12.469 -2.406 -10.016 1 98.44 64 GLU B C 1
ATOM 2142 O O . GLU B 1 64 ? 12.328 -2.254 -8.797 1 98.44 64 GLU B O 1
ATOM 2147 N N . ILE B 1 65 ? 11.859 -3.393 -10.68 1 98.88 65 ILE B N 1
ATOM 2148 C CA . ILE B 1 65 ? 10.93 -4.328 -10.047 1 98.88 65 ILE B CA 1
ATOM 2149 C C . ILE B 1 65 ? 11.562 -5.715 -9.984 1 98.88 65 ILE B C 1
ATOM 2151 O O . ILE B 1 65 ? 12.188 -6.168 -10.953 1 98.88 65 ILE B O 1
ATOM 2155 N N . LEU B 1 66 ? 11.461 -6.348 -8.82 1 98.94 66 LEU B N 1
ATOM 2156 C CA . LEU B 1 66 ? 11.867 -7.738 -8.656 1 98.94 66 LEU B CA 1
ATOM 2157 C C . LEU B 1 66 ? 10.688 -8.594 -8.203 1 98.94 66 LEU B C 1
ATOM 2159 O O . LEU B 1 66 ? 9.953 -8.211 -7.289 1 98.94 66 LEU B O 1
ATOM 2163 N N . VAL B 1 67 ? 10.469 -9.719 -8.898 1 98.94 67 VAL B N 1
ATOM 2164 C CA . VAL B 1 67 ? 9.43 -10.664 -8.5 1 98.94 67 VAL B CA 1
ATOM 2165 C C . VAL B 1 67 ? 10.078 -11.977 -8.047 1 98.94 67 VAL B C 1
ATOM 2167 O O . VAL B 1 67 ? 10.992 -12.477 -8.695 1 98.94 67 VAL B O 1
ATOM 2170 N N . VAL B 1 68 ? 9.594 -12.492 -6.879 1 98.88 68 VAL B N 1
ATOM 2171 C CA . VAL B 1 68 ? 10.188 -13.727 -6.367 1 98.88 68 VAL B CA 1
ATOM 2172 C C . VAL B 1 68 ? 9.086 -14.719 -5.992 1 98.88 68 VAL B C 1
ATOM 2174 O O . VAL B 1 68 ? 7.98 -14.312 -5.609 1 98.88 68 VAL B O 1
ATOM 2177 N N . GLY B 1 69 ? 9.336 -15.969 -6.094 1 98.75 69 GLY B N 1
ATOM 2178 C CA . GLY B 1 69 ? 8.445 -17.047 -5.695 1 98.75 69 GLY B CA 1
ATOM 2179 C C . GLY B 1 69 ? 9.125 -18.406 -5.707 1 98.75 69 GLY B C 1
ATOM 2180 O O . GLY B 1 69 ? 9.492 -18.906 -6.77 1 98.75 69 GLY B O 1
ATOM 2181 N N . ARG B 1 70 ? 9.172 -19 -4.535 1 98.06 70 ARG B N 1
ATOM 2182 C CA . ARG B 1 70 ? 9.875 -20.266 -4.387 1 98.06 70 ARG B CA 1
ATOM 2183 C C . ARG B 1 70 ? 8.945 -21.438 -4.707 1 98.06 70 ARG B C 1
ATOM 2185 O O . ARG B 1 70 ? 9.406 -22.5 -5.148 1 98.06 70 ARG B O 1
ATOM 2192 N N . ARG B 1 71 ? 7.684 -21.281 -4.473 1 97.62 71 ARG B N 1
ATOM 2193 C CA . ARG B 1 71 ? 6.719 -22.359 -4.656 1 97.62 71 ARG B CA 1
ATOM 2194 C C . ARG B 1 71 ? 6.746 -22.875 -6.09 1 97.62 71 ARG B C 1
ATOM 2196 O O . ARG B 1 71 ? 6.812 -22.094 -7.039 1 97.62 71 ARG B O 1
ATOM 2203 N N . GLU B 1 72 ? 6.609 -24.188 -6.184 1 97.62 72 GLU B N 1
ATOM 2204 C CA . GLU B 1 72 ? 6.652 -24.812 -7.504 1 97.62 72 GLU B CA 1
ATOM 2205 C C . GLU B 1 72 ? 5.562 -24.25 -8.414 1 97.62 72 GLU B C 1
ATOM 2207 O O . GLU B 1 72 ? 5.809 -23.984 -9.594 1 97.62 72 GLU B O 1
ATOM 2212 N N . THR B 1 73 ? 4.422 -24.031 -7.867 1 98.19 73 THR B N 1
ATOM 2213 C CA . THR B 1 73 ? 3.279 -23.578 -8.648 1 98.19 73 THR B CA 1
ATOM 2214 C C . THR B 1 73 ? 3.48 -22.141 -9.109 1 98.19 73 THR B C 1
ATOM 2216 O O . THR B 1 73 ? 2.768 -21.656 -10 1 98.19 73 THR B O 1
ATOM 2219 N N . ALA B 1 74 ? 4.449 -21.438 -8.586 1 98.31 74 ALA B N 1
ATOM 2220 C CA . ALA B 1 74 ? 4.668 -20.031 -8.898 1 98.31 74 ALA B CA 1
ATOM 2221 C C . ALA B 1 74 ? 5.703 -19.875 -10.016 1 98.31 74 ALA B C 1
ATOM 2223 O O . ALA B 1 74 ? 5.848 -18.781 -10.586 1 98.31 74 ALA B O 1
ATOM 2224 N N . ILE B 1 75 ? 6.402 -20.906 -10.328 1 98.25 75 ILE B N 1
ATOM 2225 C CA . ILE B 1 75 ? 7.555 -20.828 -11.227 1 98.25 75 ILE B CA 1
ATOM 2226 C C . ILE B 1 75 ? 7.105 -20.359 -12.602 1 98.25 75 ILE B C 1
ATOM 2228 O O . ILE B 1 75 ? 7.598 -19.344 -13.109 1 98.25 75 ILE B O 1
ATOM 2232 N N . THR B 1 76 ? 6.172 -21.047 -13.188 1 98.56 76 THR B N 1
ATOM 2233 C CA . THR B 1 76 ? 5.742 -20.719 -14.539 1 98.56 76 THR B CA 1
ATOM 2234 C C . THR B 1 76 ? 5.102 -19.328 -14.586 1 98.56 76 THR B C 1
ATOM 2236 O O . THR B 1 76 ? 5.445 -18.516 -15.43 1 98.56 76 THR B O 1
ATOM 2239 N N . PRO B 1 77 ? 4.172 -19.016 -13.656 1 98.75 77 PRO B N 1
ATOM 2240 C CA . PRO B 1 77 ? 3.57 -17.688 -13.656 1 98.75 77 PRO B CA 1
ATOM 2241 C C . PRO B 1 77 ? 4.609 -16.562 -13.594 1 98.75 77 PRO B C 1
ATOM 2243 O O . PRO B 1 77 ? 4.516 -15.586 -14.336 1 98.75 77 PRO B O 1
ATOM 2246 N N . ILE B 1 78 ? 5.59 -16.688 -12.773 1 98.81 78 ILE B N 1
ATOM 2247 C CA . ILE B 1 78 ? 6.602 -15.656 -12.562 1 98.81 78 ILE B CA 1
ATOM 2248 C C . ILE B 1 78 ? 7.477 -15.539 -13.812 1 98.81 78 ILE B C 1
ATOM 2250 O O . ILE B 1 78 ? 7.793 -14.43 -14.25 1 98.81 78 ILE B O 1
ATOM 2254 N N . LYS B 1 79 ? 7.852 -16.672 -14.352 1 98.56 79 LYS B N 1
ATOM 2255 C CA . LYS B 1 79 ? 8.641 -16.656 -15.586 1 98.56 79 LYS B CA 1
ATOM 2256 C C . LYS B 1 79 ? 7.898 -15.938 -16.703 1 98.56 79 LYS B C 1
ATOM 2258 O O . LYS B 1 79 ? 8.469 -15.094 -17.391 1 98.56 79 LYS B O 1
ATOM 2263 N N . LYS B 1 80 ? 6.676 -16.297 -16.891 1 98.62 80 LYS B N 1
ATOM 2264 C CA . LYS B 1 80 ? 5.871 -15.68 -17.938 1 98.62 80 LYS B CA 1
ATOM 2265 C C . LYS B 1 80 ? 5.684 -14.188 -17.688 1 98.62 80 LYS B C 1
ATOM 2267 O O . LYS B 1 80 ? 5.77 -13.383 -18.625 1 98.62 80 LYS B O 1
ATOM 2272 N N . PHE B 1 81 ? 5.395 -13.836 -16.469 1 98.75 81 PHE B N 1
ATOM 2273 C CA . PHE B 1 81 ? 5.273 -12.438 -16.094 1 98.75 81 PHE B CA 1
ATOM 2274 C C . PHE B 1 81 ? 6.527 -11.656 -16.469 1 98.75 81 PHE B C 1
ATOM 2276 O O . PHE B 1 81 ? 6.438 -10.586 -17.078 1 98.75 81 PHE B O 1
ATOM 2283 N N . SER B 1 82 ? 7.652 -12.242 -16.094 1 98.69 82 SER B N 1
ATOM 2284 C CA . SER B 1 82 ? 8.945 -11.609 -16.375 1 98.69 82 SER B CA 1
ATOM 2285 C C . SER B 1 82 ? 9.188 -11.484 -17.875 1 98.69 82 SER B C 1
ATOM 2287 O O . SER B 1 82 ? 9.656 -10.445 -18.344 1 98.69 82 SER B O 1
ATOM 2289 N N . GLU B 1 83 ? 8.875 -12.5 -18.547 1 98.25 83 GLU B N 1
ATOM 2290 C CA . GLU B 1 83 ? 9.062 -12.516 -20 1 98.25 83 GLU B CA 1
ATOM 2291 C C . GLU B 1 83 ? 8.25 -11.406 -20.672 1 98.25 83 GLU B C 1
ATOM 2293 O O . GLU B 1 83 ? 8.758 -10.703 -21.547 1 98.25 83 GLU B O 1
ATOM 2298 N N . ILE B 1 84 ? 7.062 -11.234 -20.234 1 97.69 84 ILE B N 1
ATOM 2299 C CA . ILE B 1 84 ? 6.105 -10.336 -20.875 1 97.69 84 ILE B CA 1
ATOM 2300 C C . ILE B 1 84 ? 6.387 -8.898 -20.453 1 97.69 84 ILE B C 1
ATOM 2302 O O . ILE B 1 84 ? 6.273 -7.977 -21.266 1 97.69 84 ILE B O 1
ATOM 2306 N N . THR B 1 85 ? 6.762 -8.648 -19.234 1 98.31 85 THR B N 1
ATOM 2307 C CA . THR B 1 85 ? 6.875 -7.309 -18.688 1 98.31 85 THR B CA 1
ATOM 2308 C C . THR B 1 85 ? 8.328 -6.852 -18.656 1 98.31 85 THR B C 1
ATOM 2310 O O . THR B 1 85 ? 8.609 -5.668 -18.469 1 98.31 85 THR B O 1
ATOM 2313 N N . LYS B 1 86 ? 9.258 -7.773 -18.75 1 98.31 86 LYS B N 1
ATOM 2314 C CA . LYS B 1 86 ? 10.695 -7.531 -18.719 1 98.31 86 LYS B CA 1
ATOM 2315 C C . LYS B 1 86 ? 11.164 -7.234 -17.281 1 98.31 86 LYS B C 1
ATOM 2317 O O . LYS B 1 86 ? 12.273 -6.742 -17.078 1 98.31 86 LYS B O 1
ATOM 2322 N N . VAL B 1 87 ? 10.297 -7.512 -16.328 1 98.56 87 VAL B N 1
ATOM 2323 C CA . VAL B 1 87 ? 10.648 -7.363 -14.93 1 98.56 87 VAL B CA 1
ATOM 2324 C C . VAL B 1 87 ? 11.609 -8.477 -14.516 1 98.56 87 VAL B C 1
ATOM 2326 O O . VAL B 1 87 ? 11.5 -9.609 -14.984 1 98.56 87 VAL B O 1
ATOM 2329 N N . LYS B 1 88 ? 12.531 -8.156 -13.602 1 98.31 88 LYS B N 1
ATOM 2330 C CA . LYS B 1 88 ? 13.438 -9.172 -13.078 1 98.31 88 LYS B CA 1
ATOM 2331 C C . LYS B 1 88 ? 12.711 -10.125 -12.133 1 98.31 88 LYS B C 1
ATOM 2333 O O . LYS B 1 88 ? 11.82 -9.711 -11.391 1 98.31 88 LYS B O 1
ATOM 2338 N N . ALA B 1 89 ? 13.211 -11.398 -12.227 1 98.5 89 ALA B N 1
ATOM 2339 C CA . ALA B 1 89 ? 12.492 -12.367 -11.398 1 98.5 89 ALA B CA 1
ATOM 2340 C C . ALA B 1 89 ? 13.422 -13.477 -10.922 1 98.5 89 ALA B C 1
ATOM 2342 O O . ALA B 1 89 ? 14.438 -13.766 -11.562 1 98.5 89 ALA B O 1
ATOM 2343 N N . PHE B 1 90 ? 13.117 -14.008 -9.805 1 98.19 90 PHE B N 1
ATOM 2344 C CA . PHE B 1 90 ? 13.672 -15.258 -9.297 1 98.19 90 PHE B CA 1
ATOM 2345 C C . PHE B 1 90 ? 12.578 -16.312 -9.133 1 98.19 90 PHE B C 1
ATOM 2347 O O . PHE B 1 90 ? 12.086 -16.531 -8.031 1 98.19 90 PHE B O 1
ATOM 2354 N N . PRO B 1 91 ? 12.219 -16.969 -10.344 1 97.94 91 PRO B N 1
ATOM 2355 C CA . PRO B 1 91 ? 11.336 -18.125 -10.211 1 97.94 91 PRO B CA 1
ATOM 2356 C C . PRO B 1 91 ? 12.023 -19.312 -9.531 1 97.94 91 PRO B C 1
ATOM 2358 O O . PRO B 1 91 ? 12.992 -19.859 -10.07 1 97.94 91 PRO B O 1
ATOM 2361 N N . GLY B 1 92 ? 11.602 -19.688 -8.281 1 96.94 92 GLY B N 1
ATOM 2362 C CA . GLY B 1 92 ? 12.281 -20.703 -7.48 1 96.94 92 GLY B CA 1
ATOM 2363 C C . GLY B 1 92 ? 13.086 -20.109 -6.332 1 96.94 92 GLY B C 1
ATOM 2364 O O . GLY B 1 92 ? 12.617 -19.203 -5.645 1 96.94 92 GLY B O 1
ATOM 2365 N N . ARG B 1 93 ? 14.203 -20.609 -6.176 1 96.25 93 ARG B N 1
ATOM 2366 C CA . ARG B 1 93 ? 14.984 -20.266 -4.996 1 96.25 93 ARG B CA 1
ATOM 2367 C C . ARG B 1 93 ? 15.57 -18.875 -5.121 1 96.25 93 ARG B C 1
ATOM 2369 O O . ARG B 1 93 ? 16.266 -18.562 -6.098 1 96.25 93 ARG B O 1
ATOM 2376 N N . TYR B 1 94 ? 15.312 -18.016 -4.184 1 97.88 94 TYR B N 1
ATOM 2377 C CA . TYR B 1 94 ? 15.922 -16.703 -4.012 1 97.88 94 TYR B CA 1
ATOM 2378 C C . TYR B 1 94 ? 17.219 -16.797 -3.209 1 97.88 94 TYR B C 1
ATOM 2380 O O . TYR B 1 94 ? 17.203 -17.266 -2.068 1 97.88 94 TYR B O 1
ATOM 2388 N N . PRO B 1 95 ? 18.312 -16.391 -3.818 1 96.88 95 PRO B N 1
ATOM 2389 C CA . PRO B 1 95 ? 19.547 -16.422 -3.045 1 96.88 95 PRO B CA 1
ATOM 2390 C C . PRO B 1 95 ? 19.609 -15.352 -1.958 1 96.88 95 PRO B C 1
ATOM 2392 O O . PRO B 1 95 ? 19.5 -14.164 -2.256 1 96.88 95 PRO B O 1
ATOM 2395 N N . PRO B 1 96 ? 19.781 -15.773 -0.729 1 97.12 96 PRO B N 1
ATOM 2396 C CA . PRO B 1 96 ? 19.891 -14.781 0.339 1 97.12 96 PRO B CA 1
ATOM 2397 C C . PRO B 1 96 ? 21.062 -13.812 0.129 1 97.12 96 PRO B C 1
ATOM 2399 O O . PRO B 1 96 ? 22.125 -14.219 -0.353 1 97.12 96 PRO B O 1
ATOM 2402 N N . GLY B 1 97 ? 20.859 -12.578 0.469 1 97.88 97 GLY B N 1
ATOM 2403 C CA . GLY B 1 97 ? 21.906 -11.586 0.307 1 97.88 97 GLY B CA 1
ATOM 2404 C C . GLY B 1 97 ? 21.812 -10.828 -1.008 1 97.88 97 GLY B C 1
ATOM 2405 O O . GLY B 1 97 ? 22.531 -9.852 -1.221 1 97.88 97 GLY B O 1
ATOM 2406 N N . THR B 1 98 ? 20.812 -11.234 -1.876 1 98.19 98 THR B N 1
ATOM 2407 C CA . THR B 1 98 ? 20.672 -10.633 -3.199 1 98.19 98 THR B CA 1
ATOM 2408 C C . THR B 1 98 ? 20.453 -9.125 -3.094 1 98.19 98 THR B C 1
ATOM 2410 O O . THR B 1 98 ? 20.953 -8.367 -3.93 1 98.19 98 THR B O 1
ATOM 2413 N N . LEU B 1 99 ? 19.859 -8.641 -2.031 1 98.31 99 LEU B N 1
ATOM 2414 C CA . LEU B 1 99 ? 19.5 -7.23 -1.936 1 98.31 99 LEU B CA 1
ATOM 2415 C C . LEU B 1 99 ? 20.359 -6.52 -0.898 1 98.31 99 LEU B C 1
ATOM 2417 O O . LEU B 1 99 ? 20.266 -5.301 -0.745 1 98.31 99 LEU B O 1
ATOM 2421 N N . THR B 1 100 ? 21.219 -7.246 -0.154 1 97.62 100 THR B N 1
ATOM 2422 C CA . THR B 1 100 ? 21.891 -6.621 0.985 1 97.62 100 THR B CA 1
ATOM 2423 C C . THR B 1 100 ? 23.406 -6.777 0.888 1 97.62 100 THR B C 1
ATOM 2425 O O . THR B 1 100 ? 24.141 -6.121 1.614 1 97.62 100 THR B O 1
ATOM 2428 N N . ASN B 1 101 ? 23.875 -7.664 0.051 1 97.62 101 ASN B N 1
ATOM 2429 C CA . ASN B 1 101 ? 25.297 -7.957 -0.04 1 97.62 101 ASN B CA 1
ATOM 2430 C C . ASN B 1 101 ? 25.844 -7.609 -1.417 1 97.62 101 ASN B C 1
ATOM 2432 O O . ASN B 1 101 ? 25.812 -8.43 -2.334 1 97.62 101 ASN B O 1
ATOM 2436 N N . PRO B 1 102 ? 26.516 -6.508 -1.572 1 96.19 102 PRO B N 1
ATOM 2437 C CA . PRO B 1 102 ? 27.016 -6.059 -2.869 1 96.19 102 PRO B CA 1
ATOM 2438 C C . PRO B 1 102 ? 28.094 -6.988 -3.432 1 96.19 102 PRO B C 1
ATOM 2440 O O . PRO B 1 102 ? 28.438 -6.898 -4.613 1 96.19 102 PRO B O 1
ATOM 2443 N N . GLN B 1 103 ? 28.641 -7.844 -2.666 1 96.5 103 GLN B N 1
ATOM 2444 C CA . GLN B 1 103 ? 29.703 -8.734 -3.1 1 96.5 103 GLN B CA 1
ATOM 2445 C C . GLN B 1 103 ? 29.156 -9.945 -3.846 1 96.5 103 GLN B C 1
ATOM 2447 O O . GLN B 1 103 ? 29.906 -10.672 -4.504 1 96.5 103 GLN B O 1
ATOM 2452 N N . LEU B 1 104 ? 27.875 -10.125 -3.779 1 95.88 104 LEU B N 1
ATOM 2453 C CA . LEU B 1 104 ? 27.281 -11.273 -4.449 1 95.88 104 LEU B CA 1
ATOM 2454 C C . LEU B 1 104 ? 27.094 -11 -5.938 1 95.88 104 LEU B C 1
ATOM 2456 O O . LEU B 1 104 ? 26.766 -9.883 -6.336 1 95.88 104 LEU B O 1
ATOM 2460 N N . LYS B 1 105 ? 27.188 -12.055 -6.77 1 93.38 105 LYS B N 1
ATOM 2461 C CA . LYS B 1 105 ? 27.062 -11.961 -8.219 1 93.38 105 LYS B CA 1
ATOM 2462 C C . LYS B 1 105 ? 25.656 -11.516 -8.617 1 93.38 105 LYS B C 1
ATOM 2464 O O . LYS B 1 105 ? 25.484 -10.789 -9.602 1 93.38 105 LYS B O 1
ATOM 2469 N N . TYR B 1 106 ? 24.672 -11.891 -7.852 1 92.56 106 TYR B N 1
ATOM 2470 C CA . TYR B 1 106 ? 23.281 -11.617 -8.18 1 92.56 106 TYR B CA 1
ATOM 2471 C C . TYR B 1 106 ? 22.797 -10.344 -7.492 1 92.56 106 TYR B C 1
ATOM 2473 O O . TYR B 1 106 ? 21.609 -10.031 -7.523 1 92.56 106 TYR B O 1
ATOM 2481 N N . TYR B 1 107 ? 23.766 -9.688 -6.898 1 97.19 107 TYR B N 1
ATOM 2482 C CA . TYR B 1 107 ? 23.375 -8.477 -6.18 1 97.19 107 TYR B CA 1
ATOM 2483 C C . TYR B 1 107 ? 22.625 -7.516 -7.102 1 97.19 107 TYR B C 1
ATOM 2485 O O . TYR B 1 107 ? 23.031 -7.312 -8.25 1 97.19 107 TYR B O 1
ATOM 2493 N N . MET B 1 108 ? 21.531 -7 -6.668 1 97.5 108 MET B N 1
ATOM 2494 C CA . MET B 1 108 ? 20.766 -6.008 -7.41 1 97.5 108 MET B CA 1
ATOM 2495 C C . MET B 1 108 ? 20.062 -5.039 -6.465 1 97.5 108 MET B C 1
ATOM 2497 O O . MET B 1 108 ? 19.938 -5.312 -5.27 1 97.5 108 MET B O 1
ATOM 2501 N N . GLU B 1 109 ? 19.625 -3.896 -6.98 1 97.19 109 GLU B N 1
ATOM 2502 C CA . GLU B 1 109 ? 19.016 -2.834 -6.184 1 97.19 109 GLU B CA 1
ATOM 2503 C C . GLU B 1 109 ? 17.672 -2.395 -6.77 1 97.19 109 GLU B C 1
ATOM 2505 O O . GLU B 1 109 ? 17.531 -1.25 -7.207 1 97.19 109 GLU B O 1
ATOM 2510 N N . PRO B 1 110 ? 16.734 -3.344 -6.742 1 98.44 110 PRO B N 1
ATOM 2511 C CA . PRO B 1 110 ? 15.398 -2.896 -7.152 1 98.44 110 PRO B CA 1
ATOM 2512 C C . PRO B 1 110 ? 14.797 -1.87 -6.195 1 98.44 110 PRO B C 1
ATOM 2514 O O . PRO B 1 110 ? 15.312 -1.678 -5.09 1 98.44 110 PRO B O 1
ATOM 2517 N N . GLU B 1 111 ? 13.758 -1.183 -6.656 1 98 111 GLU B N 1
ATOM 2518 C CA . GLU B 1 111 ? 13.062 -0.214 -5.82 1 98 111 GLU B CA 1
ATOM 2519 C C . GLU B 1 111 ? 11.844 -0.845 -5.145 1 98 111 GLU B C 1
ATOM 2521 O O . GLU B 1 111 ? 11.352 -0.33 -4.141 1 98 111 GLU B O 1
ATOM 2526 N N . VAL B 1 112 ? 11.352 -1.908 -5.754 1 98.75 112 VAL B N 1
ATOM 2527 C CA . VAL B 1 112 ? 10.156 -2.578 -5.25 1 98.75 112 VAL B CA 1
ATOM 2528 C C . VAL B 1 112 ? 10.258 -4.078 -5.516 1 98.75 112 VAL B C 1
ATOM 2530 O O . VAL B 1 112 ? 10.867 -4.504 -6.5 1 98.75 112 VAL B O 1
ATOM 2533 N N . ILE B 1 113 ? 9.727 -4.895 -4.613 1 98.88 113 ILE B N 1
ATOM 2534 C CA . ILE B 1 113 ? 9.727 -6.344 -4.758 1 98.88 113 ILE B CA 1
ATOM 2535 C C . ILE B 1 113 ? 8.312 -6.887 -4.578 1 98.88 113 ILE B C 1
ATOM 2537 O O . ILE B 1 113 ? 7.562 -6.406 -3.725 1 98.88 113 ILE B O 1
ATOM 2541 N N . LEU B 1 114 ? 7.902 -7.777 -5.465 1 98.94 114 LEU B N 1
ATOM 2542 C CA . LEU B 1 114 ? 6.668 -8.547 -5.336 1 98.94 114 LEU B CA 1
ATOM 2543 C C . LEU B 1 114 ? 6.961 -9.977 -4.887 1 98.94 114 LEU B C 1
ATOM 2545 O O . LEU B 1 114 ? 7.609 -10.734 -5.609 1 98.94 114 LEU B O 1
ATOM 2549 N N . ILE B 1 115 ? 6.488 -10.32 -3.699 1 98.94 115 ILE B N 1
ATOM 2550 C CA . ILE B 1 115 ? 6.773 -11.609 -3.092 1 98.94 115 ILE B CA 1
ATOM 2551 C C . ILE B 1 115 ? 5.535 -12.508 -3.178 1 98.94 115 ILE B C 1
ATOM 2553 O O . ILE B 1 115 ? 4.453 -12.117 -2.736 1 98.94 115 ILE B O 1
ATOM 2557 N N . THR B 1 116 ? 5.676 -13.734 -3.691 1 98.88 116 THR B N 1
ATOM 2558 C CA . THR B 1 116 ? 4.551 -14.617 -3.973 1 98.88 116 THR B CA 1
ATOM 2559 C C . THR B 1 116 ? 4.043 -15.273 -2.691 1 98.88 116 THR B C 1
ATOM 2561 O O . THR B 1 116 ? 2.836 -15.422 -2.502 1 98.88 116 THR B O 1
ATOM 2564 N N . ASP B 1 117 ? 4.934 -15.68 -1.862 1 98.69 117 ASP B N 1
ATOM 2565 C CA . ASP B 1 117 ? 4.605 -16.328 -0.593 1 98.69 117 ASP B CA 1
ATOM 2566 C C . ASP B 1 117 ? 5.562 -15.875 0.511 1 98.69 117 ASP B C 1
ATOM 2568 O O . ASP B 1 117 ? 6.656 -16.438 0.653 1 98.69 117 ASP B O 1
ATOM 2572 N N . PRO B 1 118 ? 5.137 -14.891 1.314 1 98.31 118 PRO B N 1
ATOM 2573 C CA . PRO B 1 118 ? 6.031 -14.336 2.334 1 98.31 118 PRO B CA 1
ATOM 2574 C C . PRO B 1 118 ? 6.562 -15.398 3.293 1 98.31 118 PRO B C 1
ATOM 2576 O O . PRO B 1 118 ? 7.652 -15.242 3.848 1 98.31 118 PRO B O 1
ATOM 2579 N N . ILE B 1 119 ? 5.785 -16.469 3.484 1 97.94 119 ILE B N 1
ATOM 2580 C CA . ILE B 1 119 ? 6.242 -17.516 4.383 1 97.94 119 ILE B CA 1
ATOM 2581 C C . ILE B 1 119 ? 7.352 -18.328 3.711 1 97.94 119 ILE B C 1
ATOM 2583 O O . ILE B 1 119 ? 8.422 -18.516 4.289 1 97.94 119 ILE B O 1
ATOM 2587 N N . MET B 1 120 ? 7.168 -18.75 2.486 1 98.06 120 MET B N 1
ATOM 2588 C CA . MET B 1 120 ? 8.148 -19.562 1.772 1 98.06 120 MET B CA 1
ATOM 2589 C C . MET B 1 120 ? 9.336 -18.719 1.316 1 98.06 120 MET B C 1
ATOM 2591 O O . MET B 1 120 ? 10.453 -19.219 1.203 1 98.06 120 MET B O 1
ATOM 2595 N N . ASP B 1 121 ? 9.086 -17.484 1.073 1 98.56 121 ASP B N 1
ATOM 2596 C CA . ASP B 1 121 ? 10.094 -16.562 0.549 1 98.56 121 ASP B CA 1
ATOM 2597 C C . ASP B 1 121 ? 10.617 -15.641 1.644 1 98.56 121 ASP B C 1
ATOM 2599 O O . ASP B 1 121 ? 10.859 -14.461 1.398 1 98.56 121 ASP B O 1
ATOM 2603 N N . LYS B 1 122 ? 10.781 -16.141 2.855 1 98.19 122 LYS B N 1
ATOM 2604 C CA . LYS B 1 122 ? 11.125 -15.359 4.039 1 98.19 122 LYS B CA 1
ATOM 2605 C C . LYS B 1 122 ? 12.469 -14.664 3.861 1 98.19 122 LYS B C 1
ATOM 2607 O O . LYS B 1 122 ? 12.68 -13.562 4.379 1 98.19 122 LYS B O 1
ATOM 2612 N N . ASN B 1 123 ? 13.461 -15.312 3.168 1 98.38 123 ASN B N 1
ATOM 2613 C CA . ASN B 1 123 ? 14.766 -14.688 2.965 1 98.38 123 ASN B CA 1
ATOM 2614 C C . ASN B 1 123 ? 14.648 -13.422 2.109 1 98.38 123 ASN B C 1
ATOM 2616 O O . ASN B 1 123 ? 15.281 -12.406 2.404 1 98.38 123 ASN B O 1
ATOM 2620 N N . ALA B 1 124 ? 13.867 -13.531 1.02 1 98.75 124 ALA B N 1
ATOM 2621 C CA . ALA B 1 124 ? 13.625 -12.359 0.181 1 9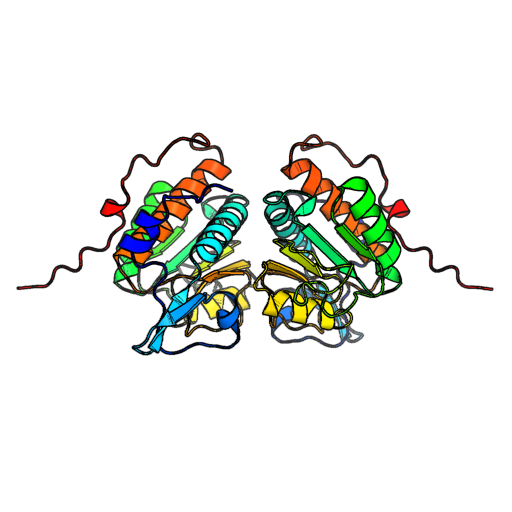8.75 124 ALA B CA 1
ATOM 2622 C C . ALA B 1 124 ? 12.938 -11.242 0.971 1 98.75 124 ALA B C 1
ATOM 2624 O O . ALA B 1 124 ? 13.289 -10.07 0.836 1 98.75 124 ALA B O 1
ATOM 2625 N N . LEU B 1 125 ? 11.969 -11.625 1.769 1 98.62 125 LEU B N 1
ATOM 2626 C CA . LEU B 1 125 ? 11.258 -10.672 2.607 1 98.62 125 LEU B CA 1
ATOM 2627 C C . LEU B 1 125 ? 12.211 -9.961 3.557 1 98.62 125 LEU B C 1
ATOM 2629 O O . LEU B 1 125 ? 12.18 -8.727 3.676 1 98.62 125 LEU B O 1
ATOM 2633 N N . HIS B 1 126 ? 13.047 -10.734 4.176 1 98 126 HIS B N 1
ATOM 2634 C CA . HIS B 1 126 ? 14.016 -10.172 5.113 1 98 126 HIS B CA 1
ATOM 2635 C C . HIS B 1 126 ? 14.984 -9.227 4.406 1 98 126 HIS B C 1
ATOM 2637 O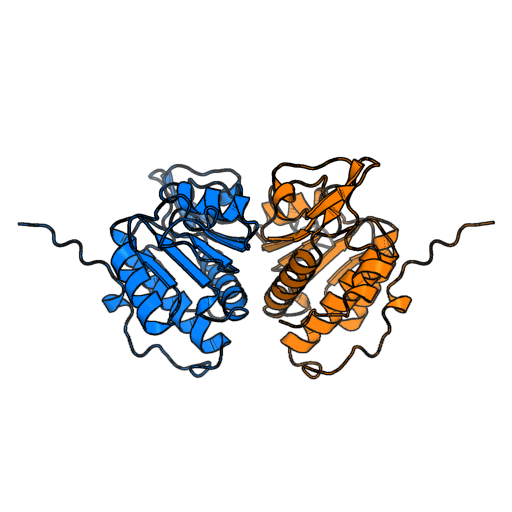 O . HIS B 1 126 ? 15.242 -8.117 4.887 1 98 126 HIS B O 1
ATOM 2643 N N . ASP B 1 127 ? 15.555 -9.695 3.264 1 98.56 127 ASP B N 1
ATOM 2644 C CA . ASP B 1 127 ? 16.484 -8.867 2.498 1 98.56 127 ASP B CA 1
ATOM 2645 C C . ASP B 1 127 ? 15.828 -7.547 2.09 1 98.56 127 ASP B C 1
ATOM 2647 O O . ASP B 1 127 ? 16.453 -6.484 2.184 1 98.56 127 ASP B O 1
ATOM 2651 N N . ALA B 1 128 ? 14.594 -7.613 1.619 1 98.69 128 ALA B N 1
ATOM 2652 C CA . ALA B 1 128 ? 13.867 -6.434 1.163 1 98.69 128 ALA B CA 1
ATOM 2653 C C . ALA B 1 128 ? 13.633 -5.457 2.312 1 98.69 128 ALA B C 1
ATOM 2655 O O . ALA B 1 128 ? 13.82 -4.246 2.158 1 98.69 128 ALA B O 1
ATOM 2656 N N . TYR B 1 129 ? 13.227 -6.027 3.453 1 97.81 129 TYR B N 1
ATOM 2657 C CA . TYR B 1 129 ? 13 -5.219 4.648 1 97.81 129 TYR B CA 1
ATOM 2658 C C . TYR B 1 129 ? 14.273 -4.484 5.051 1 97.81 129 TYR B C 1
ATOM 2660 O O . TYR B 1 129 ? 14.258 -3.27 5.266 1 97.81 129 TYR B O 1
ATOM 2668 N N . GLU B 1 130 ? 15.344 -5.191 5.062 1 96.06 130 GLU B N 1
ATOM 2669 C CA . GLU B 1 130 ? 16.625 -4.613 5.465 1 96.06 130 GLU B CA 1
ATOM 2670 C C . GLU B 1 130 ? 17.062 -3.531 4.488 1 96.06 130 GLU B C 1
ATOM 2672 O O . GLU B 1 130 ? 17.688 -2.545 4.891 1 96.06 130 GLU B O 1
ATOM 2677 N N . SER B 1 131 ? 16.766 -3.727 3.25 1 96.5 131 SER B N 1
ATOM 2678 C CA . SER B 1 131 ? 17.203 -2.793 2.215 1 96.5 131 SER B CA 1
ATOM 2679 C C . SER B 1 131 ? 16.266 -1.597 2.119 1 96.5 131 SER B C 1
ATOM 2681 O O . SER B 1 131 ? 16.578 -0.601 1.466 1 96.5 131 SER B O 1
ATOM 2683 N N . GLY B 1 132 ? 15.094 -1.652 2.73 1 96.25 132 GLY B N 1
ATOM 2684 C CA . GLY B 1 132 ? 14.148 -0.544 2.777 1 96.25 132 GLY B CA 1
ATOM 2685 C C . GLY B 1 132 ? 13.398 -0.342 1.476 1 96.25 132 GLY B C 1
ATOM 2686 O O . GLY B 1 132 ? 12.961 0.77 1.17 1 96.25 132 GLY B O 1
ATOM 2687 N N . ILE B 1 133 ? 13.328 -1.355 0.638 1 97.62 133 ILE B N 1
ATOM 2688 C CA . ILE B 1 133 ? 12.594 -1.189 -0.609 1 97.62 133 ILE B CA 1
ATOM 2689 C C . ILE B 1 133 ? 11.109 -1.49 -0.378 1 97.62 133 ILE B C 1
ATOM 2691 O O . ILE B 1 133 ? 10.742 -2.074 0.643 1 97.62 133 ILE B O 1
ATOM 2695 N N . THR B 1 134 ? 10.258 -1.016 -1.239 1 98.44 134 THR B N 1
ATOM 2696 C CA . THR B 1 134 ? 8.812 -1.232 -1.149 1 98.44 134 THR B CA 1
ATOM 2697 C C . THR B 1 134 ? 8.477 -2.709 -1.342 1 98.44 134 THR B C 1
ATOM 2699 O O . THR B 1 134 ? 8.961 -3.344 -2.283 1 98.44 134 THR B O 1
ATOM 2702 N N . ILE B 1 135 ? 7.672 -3.283 -0.438 1 98.81 135 ILE B N 1
ATOM 2703 C CA . ILE B 1 135 ? 7.379 -4.711 -0.478 1 98.81 135 ILE B CA 1
ATOM 2704 C C . ILE B 1 135 ? 5.887 -4.93 -0.718 1 98.81 135 ILE B C 1
ATOM 2706 O O . ILE B 1 135 ? 5.062 -4.598 0.135 1 98.81 135 ILE B O 1
ATOM 2710 N N . LEU B 1 136 ? 5.52 -5.426 -1.877 1 98.88 136 LEU B N 1
ATOM 2711 C CA . LEU B 1 136 ? 4.207 -6.008 -2.135 1 98.88 136 LEU B CA 1
ATOM 2712 C C . LEU B 1 136 ? 4.25 -7.527 -1.994 1 98.88 136 LEU B C 1
ATOM 2714 O O . LEU B 1 136 ? 5.246 -8.156 -2.348 1 98.88 136 LEU B O 1
ATOM 2718 N N . ALA B 1 137 ? 3.158 -8.094 -1.506 1 98.88 137 ALA B N 1
ATOM 2719 C CA . ALA B 1 137 ? 3.176 -9.547 -1.345 1 98.88 137 ALA B CA 1
ATOM 2720 C C . ALA B 1 137 ? 1.777 -10.133 -1.518 1 98.88 137 ALA B C 1
ATOM 2722 O O . ALA B 1 137 ? 0.785 -9.516 -1.122 1 98.88 137 ALA B O 1
ATOM 2723 N N . LEU B 1 138 ? 1.711 -11.281 -2.182 1 98.88 138 LEU B N 1
ATOM 2724 C CA . LEU B 1 138 ? 0.503 -12.094 -2.088 1 98.88 138 LEU B CA 1
ATOM 2725 C C . LEU B 1 138 ? 0.378 -12.727 -0.706 1 98.88 138 LEU B C 1
ATOM 2727 O O . LEU B 1 138 ? 1.34 -13.297 -0.19 1 98.88 138 LEU B O 1
ATOM 2731 N N . CYS B 1 139 ? -0.771 -12.562 -0.1 1 98.81 139 CYS B N 1
ATOM 2732 C CA . CYS B 1 139 ? -0.979 -13.062 1.255 1 98.81 139 CYS B CA 1
ATOM 2733 C C . CYS B 1 139 ? -2.211 -13.961 1.324 1 98.81 139 CYS B C 1
ATOM 2735 O O . CYS B 1 139 ? -3.322 -13.516 1.03 1 98.81 139 CYS B O 1
ATOM 2737 N N . ASP B 1 140 ? -1.991 -15.195 1.693 1 98.81 140 ASP B N 1
ATOM 2738 C CA . ASP B 1 140 ? -3.104 -16.078 2.016 1 98.81 140 ASP B CA 1
ATOM 2739 C C . ASP B 1 140 ? -3.617 -15.828 3.43 1 98.81 140 ASP B C 1
ATOM 2741 O O . ASP B 1 140 ? -3.121 -14.945 4.129 1 98.81 140 ASP B O 1
ATOM 2745 N N . THR B 1 141 ? -4.625 -16.609 3.85 1 98.69 141 THR B N 1
ATOM 2746 C CA . THR B 1 141 ? -5.324 -16.344 5.102 1 98.69 141 THR B CA 1
ATOM 2747 C C . THR B 1 141 ? -4.422 -16.641 6.297 1 98.69 141 THR B C 1
ATOM 2749 O O . THR B 1 141 ? -4.691 -16.172 7.41 1 98.69 141 THR B O 1
ATOM 2752 N N . ASN B 1 142 ? -3.365 -17.422 6.094 1 98.44 142 ASN B N 1
ATOM 2753 C CA . ASN B 1 142 ? -2.479 -17.797 7.195 1 98.44 142 ASN B CA 1
ATOM 2754 C C . ASN B 1 142 ? -1.296 -16.828 7.301 1 98.44 142 ASN B C 1
ATOM 2756 O O . ASN B 1 142 ? -0.408 -17.031 8.133 1 98.44 142 ASN B O 1
ATOM 2760 N N . HIS B 1 143 ? -1.234 -15.789 6.531 1 98.06 143 HIS B N 1
ATOM 2761 C CA . HIS B 1 143 ? -0.111 -14.859 6.539 1 98.06 143 HIS B CA 1
ATOM 2762 C C . HIS B 1 143 ? -0.372 -13.688 7.477 1 98.06 143 HIS B C 1
ATOM 2764 O O . HIS B 1 143 ? -1.523 -13.391 7.797 1 98.06 143 HIS B O 1
ATOM 2770 N N . THR B 1 144 ? 0.706 -13.102 7.973 1 96.75 144 THR B N 1
ATOM 2771 C CA . THR B 1 144 ? 0.655 -11.797 8.625 1 96.75 144 THR B CA 1
ATOM 2772 C C . THR B 1 144 ? 1.14 -10.695 7.684 1 96.75 144 THR B C 1
ATOM 2774 O O . THR B 1 144 ? 1.68 -10.984 6.613 1 96.75 144 THR B O 1
ATOM 2777 N N . LYS B 1 145 ? 0.909 -9.453 7.973 1 96.25 145 LYS B N 1
ATOM 2778 C CA . LYS B 1 145 ? 1.334 -8.328 7.148 1 96.25 145 LYS B CA 1
ATOM 2779 C C . LYS B 1 145 ? 2.68 -7.777 7.617 1 96.25 145 LYS B C 1
ATOM 2781 O O . LYS B 1 145 ? 3.119 -6.723 7.156 1 96.25 145 LYS B O 1
ATOM 2786 N N . ASN B 1 146 ? 3.367 -8.523 8.555 1 94.25 146 ASN B N 1
ATOM 2787 C CA . ASN B 1 146 ? 4.641 -8.055 9.094 1 94.25 146 ASN B CA 1
ATOM 2788 C C . ASN B 1 146 ? 5.664 -7.812 7.992 1 94.25 146 ASN B C 1
ATOM 2790 O O . ASN B 1 146 ? 5.863 -8.664 7.125 1 94.25 146 ASN B O 1
ATOM 2794 N N . TYR B 1 147 ? 6.254 -6.641 7.945 1 95.25 147 TYR B N 1
ATOM 2795 C CA . TYR B 1 147 ? 7.344 -6.242 7.062 1 95.25 147 TYR B CA 1
ATOM 2796 C C . TYR B 1 147 ? 6.84 -6.027 5.641 1 95.25 147 TYR B C 1
ATOM 2798 O O . TYR B 1 147 ? 7.637 -5.844 4.715 1 95.25 147 TYR B O 1
ATOM 2806 N N . ILE B 1 148 ? 5.539 -6.145 5.453 1 97.69 148 ILE B N 1
ATOM 2807 C CA . ILE B 1 148 ? 4.957 -5.996 4.125 1 97.69 148 ILE B CA 1
ATOM 2808 C C . ILE B 1 148 ? 4.324 -4.613 3.988 1 97.69 148 ILE B C 1
ATOM 2810 O O . ILE B 1 148 ? 3.617 -4.156 4.891 1 97.69 148 ILE B O 1
ATOM 2814 N N . ASP B 1 149 ? 4.602 -3.951 2.916 1 97.88 149 ASP B N 1
ATOM 2815 C CA . ASP B 1 149 ? 4.066 -2.611 2.699 1 97.88 149 ASP B CA 1
ATOM 2816 C C . ASP B 1 149 ? 2.654 -2.67 2.119 1 97.88 149 ASP B C 1
ATOM 2818 O O . ASP B 1 149 ? 1.83 -1.793 2.387 1 97.88 149 ASP B O 1
ATOM 2822 N N . PHE B 1 150 ? 2.377 -3.654 1.268 1 98.56 150 PHE B N 1
ATOM 2823 C CA . PHE B 1 150 ? 1.069 -3.77 0.633 1 98.56 150 PHE B CA 1
ATOM 2824 C C . PHE B 1 150 ? 0.716 -5.23 0.384 1 98.56 150 PHE B C 1
ATOM 2826 O O . PHE B 1 150 ? 1.352 -5.898 -0.435 1 98.56 150 PHE B O 1
ATOM 2833 N N . CYS B 1 151 ? -0.298 -5.688 1.026 1 98.38 151 CYS B N 1
ATOM 2834 C CA . CYS B 1 151 ? -0.74 -7.074 0.939 1 98.38 151 CYS B CA 1
ATOM 2835 C C . CYS B 1 151 ? -1.841 -7.234 -0.104 1 98.38 151 CYS B C 1
ATOM 2837 O O . CYS B 1 151 ? -2.783 -6.441 -0.142 1 98.38 151 CYS B O 1
ATOM 2839 N N . ILE B 1 152 ? -1.699 -8.188 -0.954 1 98.81 152 ILE B N 1
ATOM 2840 C CA . ILE B 1 152 ? -2.734 -8.609 -1.893 1 98.81 152 ILE B CA 1
ATOM 2841 C C . ILE B 1 152 ? -3.338 -9.938 -1.433 1 98.81 152 ILE B C 1
ATOM 2843 O O . ILE B 1 152 ? -2.719 -10.992 -1.577 1 98.81 152 ILE B O 1
ATOM 2847 N N . PRO B 1 153 ? -4.531 -9.922 -0.89 1 98.75 153 PRO B N 1
ATOM 2848 C CA . PRO B 1 153 ? -5.141 -11.172 -0.426 1 98.75 153 PRO B CA 1
ATOM 2849 C C . PRO B 1 153 ? -5.512 -12.109 -1.572 1 98.75 153 PRO B C 1
ATOM 2851 O O . PRO B 1 153 ? -6.191 -11.695 -2.516 1 98.75 153 PRO B O 1
ATOM 2854 N N . ALA B 1 154 ? -5.043 -13.344 -1.484 1 98.81 154 ALA B N 1
ATOM 2855 C CA . ALA B 1 154 ? -5.359 -14.328 -2.516 1 98.81 154 ALA B CA 1
ATOM 2856 C C . ALA B 1 154 ? -4.789 -15.695 -2.16 1 98.81 154 ALA B C 1
ATOM 2858 O O . ALA B 1 154 ? -3.9 -15.805 -1.31 1 98.81 154 ALA B O 1
ATOM 2859 N N . ASN B 1 155 ? -5.387 -16.719 -2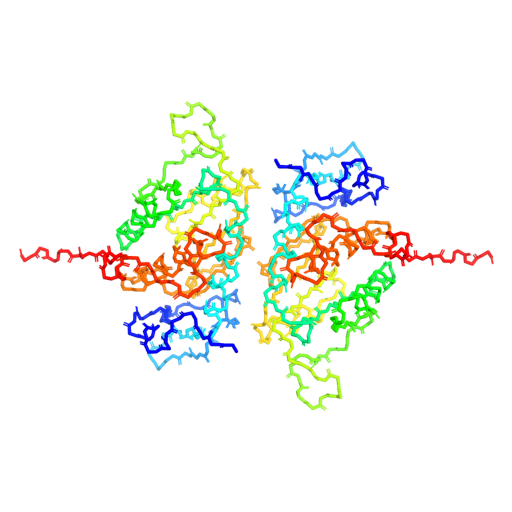.801 1 98.81 155 ASN B N 1
ATOM 2860 C CA . ASN B 1 155 ? -4.762 -18.031 -2.822 1 98.81 155 ASN B CA 1
ATOM 2861 C C . ASN B 1 155 ? -3.408 -18 -3.523 1 98.81 155 ASN B C 1
ATOM 2863 O O . ASN B 1 155 ? -3.342 -17.938 -4.754 1 98.81 155 ASN B O 1
ATOM 2867 N N . ASN B 1 156 ? -2.338 -18 -2.711 1 98.75 156 ASN B N 1
ATOM 2868 C CA . ASN B 1 156 ? -1.007 -17.922 -3.303 1 98.75 156 ASN B CA 1
ATOM 2869 C C . ASN B 1 156 ? -0.342 -19.297 -3.375 1 98.75 156 ASN B C 1
ATOM 2871 O O . ASN B 1 156 ? 0.886 -19.391 -3.398 1 98.75 156 ASN B O 1
ATOM 2875 N N . ARG B 1 157 ? -1.144 -20.328 -3.412 1 97.69 157 ARG B N 1
ATOM 2876 C CA . ARG B 1 157 ? -0.646 -21.703 -3.451 1 97.69 157 ARG B CA 1
ATOM 2877 C C . ARG B 1 157 ? -1.097 -22.422 -4.723 1 97.69 157 ARG B C 1
ATOM 2879 O O . ARG B 1 157 ? -0.325 -23.156 -5.332 1 97.69 157 ARG B O 1
ATOM 2886 N N . GLY B 1 158 ? -2.297 -22.188 -5.09 1 97.88 158 GLY B N 1
ATOM 2887 C CA . GLY B 1 158 ? -2.893 -22.922 -6.195 1 97.88 158 GLY B CA 1
ATOM 2888 C C . GLY B 1 158 ? -2.316 -22.531 -7.547 1 97.88 158 GLY B C 1
ATOM 2889 O O . GLY B 1 158 ? -2.074 -21.359 -7.809 1 97.88 158 GLY B O 1
ATOM 2890 N N . SER B 1 159 ? -2.143 -23.531 -8.398 1 98.06 159 SER B N 1
ATOM 2891 C CA . SER B 1 159 ? -1.543 -23.312 -9.711 1 98.06 159 SER B CA 1
ATOM 2892 C C . SER B 1 159 ? -2.4 -22.391 -10.57 1 98.06 159 SER B C 1
ATOM 2894 O O . SER B 1 159 ? -1.895 -21.422 -11.148 1 98.06 159 SER B O 1
ATOM 2896 N N . LYS B 1 160 ? -3.674 -22.672 -10.609 1 98.56 160 LYS B N 1
ATOM 2897 C CA . LYS B 1 160 ? -4.57 -21.844 -11.422 1 98.56 160 LYS B CA 1
ATOM 2898 C C . LYS B 1 160 ? -4.715 -20.453 -10.844 1 98.56 160 LYS B C 1
ATOM 2900 O O . LYS B 1 160 ? -4.828 -19.469 -11.586 1 98.56 160 LYS B O 1
ATOM 2905 N N . SER B 1 161 ? -4.727 -20.406 -9.539 1 98.81 161 SER B N 1
ATOM 2906 C CA . SER B 1 161 ? -4.812 -19.109 -8.859 1 98.81 161 SER B CA 1
ATOM 2907 C C . SER B 1 161 ? -3.609 -18.234 -9.188 1 98.81 161 SER B C 1
ATOM 2909 O O . SER B 1 161 ? -3.768 -17.094 -9.625 1 98.81 161 SER B O 1
ATOM 2911 N N . LEU B 1 162 ? -2.463 -18.781 -9.047 1 98.88 162 LEU B N 1
ATOM 2912 C CA . LEU B 1 162 ? -1.24 -18.031 -9.305 1 98.88 162 LEU B CA 1
ATOM 2913 C C . LEU B 1 162 ? -1.135 -17.656 -10.781 1 98.88 162 LEU B C 1
ATOM 2915 O O . LEU B 1 162 ? -0.655 -16.578 -11.117 1 98.88 162 LEU B O 1
ATOM 2919 N N . ALA B 1 163 ? -1.557 -18.578 -11.633 1 98.88 163 ALA B N 1
ATOM 2920 C CA . ALA B 1 163 ? -1.576 -18.266 -13.062 1 98.88 163 ALA B CA 1
ATOM 2921 C C . ALA B 1 163 ? -2.43 -17.031 -13.336 1 98.88 163 ALA B C 1
ATOM 2923 O O . ALA B 1 163 ? -1.993 -16.109 -14.031 1 98.88 163 ALA B O 1
ATOM 2924 N N . LEU B 1 164 ? -3.6 -17.016 -12.789 1 98.88 164 LEU B N 1
ATOM 2925 C CA . LEU B 1 164 ? -4.516 -15.898 -13.023 1 98.88 164 LEU B CA 1
ATOM 2926 C C . LEU B 1 164 ? -3.967 -14.609 -12.422 1 98.88 164 LEU B C 1
ATOM 2928 O O . LEU B 1 164 ? -4.035 -13.547 -13.047 1 98.88 164 LEU B O 1
ATOM 2932 N N . ILE B 1 165 ? -3.434 -14.656 -11.203 1 98.94 165 ILE B N 1
ATOM 2933 C CA . ILE B 1 165 ? -2.912 -13.484 -10.508 1 98.94 165 ILE B CA 1
ATOM 2934 C C . ILE B 1 165 ? -1.833 -12.812 -11.359 1 98.94 165 ILE B C 1
ATOM 2936 O O . ILE B 1 165 ? -1.915 -11.617 -11.648 1 98.94 165 ILE B O 1
ATOM 2940 N N . TYR B 1 166 ? -0.85 -13.562 -11.766 1 98.94 166 TYR B N 1
ATOM 2941 C CA . TYR B 1 166 ? 0.276 -12.984 -12.492 1 98.94 166 TYR B CA 1
ATOM 2942 C C . TYR B 1 166 ? -0.141 -12.562 -13.898 1 98.94 166 TYR B C 1
ATOM 2944 O O . TYR B 1 166 ? 0.404 -11.602 -14.445 1 98.94 166 TYR B O 1
ATOM 2952 N N . TRP B 1 167 ? -1.112 -13.297 -14.477 1 98.88 167 TRP B N 1
ATOM 2953 C CA . TRP B 1 167 ? -1.653 -12.867 -15.758 1 98.88 167 TRP B CA 1
ATOM 2954 C C . TRP B 1 167 ? -2.316 -11.492 -15.641 1 98.88 167 TRP B C 1
ATOM 2956 O O . TRP B 1 167 ? -2.057 -10.602 -16.453 1 98.88 167 TRP B O 1
ATOM 2966 N N . ILE B 1 168 ? -3.139 -11.297 -14.625 1 98.69 168 ILE B N 1
ATOM 2967 C CA . ILE B 1 168 ? -3.826 -10.031 -14.391 1 98.69 168 ILE B CA 1
ATOM 2968 C C . ILE B 1 168 ? -2.803 -8.93 -14.125 1 98.69 168 ILE B C 1
ATOM 2970 O O . ILE B 1 168 ? -2.896 -7.84 -14.688 1 98.69 168 ILE B O 1
ATOM 2974 N N . LEU B 1 169 ? -1.838 -9.211 -13.25 1 98.81 169 LEU B N 1
ATOM 2975 C CA . LEU B 1 169 ? -0.821 -8.227 -12.914 1 98.81 169 LEU B CA 1
ATOM 2976 C C . LEU B 1 169 ? -0.047 -7.797 -14.156 1 98.81 169 LEU B C 1
ATOM 2978 O O . LEU B 1 169 ? 0.246 -6.609 -14.336 1 98.81 169 LEU B O 1
ATOM 2982 N N . ALA B 1 170 ? 0.305 -8.773 -15 1 98.75 170 ALA B N 1
ATOM 2983 C CA . ALA B 1 170 ? 1.021 -8.445 -16.234 1 98.75 170 ALA B CA 1
ATOM 2984 C C . ALA B 1 170 ? 0.182 -7.539 -17.125 1 98.75 170 ALA B C 1
ATOM 2986 O O . ALA B 1 170 ? 0.663 -6.508 -17.609 1 98.75 170 ALA B O 1
ATOM 2987 N N . ARG B 1 171 ? -1.05 -7.91 -17.359 1 98.56 171 ARG B N 1
ATOM 2988 C CA . ARG B 1 171 ? -1.948 -7.156 -18.219 1 98.56 171 ARG B CA 1
ATOM 2989 C C . ARG B 1 171 ? -2.129 -5.73 -17.703 1 98.56 171 ARG B C 1
ATOM 2991 O O . ARG B 1 171 ? -1.949 -4.77 -18.453 1 98.56 171 ARG B O 1
ATOM 2998 N N . GLU B 1 172 ? -2.459 -5.648 -16.422 1 98.19 172 GLU B N 1
ATOM 2999 C CA . GLU B 1 172 ? -2.754 -4.34 -15.844 1 98.19 172 GLU B CA 1
ATOM 3000 C C . GLU B 1 172 ? -1.497 -3.479 -15.758 1 98.19 172 GLU B C 1
ATOM 3002 O O . GLU B 1 172 ? -1.562 -2.258 -15.914 1 98.19 172 GLU B O 1
ATOM 3007 N N . TYR B 1 173 ? -0.353 -4.098 -15.445 1 98.38 173 TYR B N 1
ATOM 3008 C CA . TYR B 1 173 ? 0.912 -3.371 -15.438 1 98.38 173 TYR B CA 1
ATOM 3009 C C . TYR B 1 173 ? 1.179 -2.73 -16.797 1 98.38 173 TYR B C 1
ATOM 3011 O O . TYR B 1 173 ? 1.469 -1.535 -16.875 1 98.38 173 TYR B O 1
ATOM 3019 N N . LEU B 1 174 ? 1.053 -3.498 -17.828 1 98.38 174 LEU B N 1
ATOM 3020 C CA . LEU B 1 174 ? 1.326 -3.014 -19.172 1 98.38 174 LEU B CA 1
ATOM 3021 C C . LEU B 1 174 ? 0.302 -1.964 -19.594 1 98.38 174 LEU B C 1
ATOM 3023 O O . LEU B 1 174 ? 0.643 -0.995 -20.281 1 98.38 174 LEU B O 1
ATOM 3027 N N . ARG B 1 175 ? -0.962 -2.137 -19.203 1 97.69 175 ARG B N 1
ATOM 3028 C CA . ARG B 1 175 ? -1.987 -1.135 -19.469 1 97.69 175 ARG B CA 1
ATOM 3029 C C . ARG B 1 175 ? -1.658 0.186 -18.781 1 97.69 175 ARG B C 1
ATOM 3031 O O . ARG B 1 175 ? -1.696 1.245 -19.406 1 97.69 175 ARG B O 1
ATOM 3038 N N . ASN B 1 176 ? -1.289 0.069 -17.5 1 96.31 176 ASN B N 1
ATOM 3039 C CA . ASN B 1 176 ? -1.014 1.261 -16.703 1 96.31 176 ASN B CA 1
ATOM 3040 C C . ASN B 1 176 ? 0.228 1.994 -17.203 1 96.31 176 ASN B C 1
ATOM 3042 O O . ASN B 1 176 ? 0.331 3.215 -17.062 1 96.31 176 ASN B O 1
ATOM 3046 N N . ARG B 1 177 ? 1.127 1.235 -17.844 1 96.06 177 ARG B N 1
ATOM 3047 C CA . ARG B 1 177 ? 2.342 1.825 -18.391 1 96.06 177 ARG B CA 1
ATOM 3048 C C . ARG B 1 177 ? 2.104 2.332 -19.812 1 96.06 177 ARG B C 1
ATOM 3050 O O . ARG B 1 177 ? 2.994 2.934 -20.422 1 96.06 177 ARG B O 1
ATOM 3057 N N . GLY B 1 178 ? 0.979 2.064 -20.375 1 96.19 178 GLY B N 1
ATOM 3058 C CA . GLY B 1 178 ? 0.623 2.521 -21.719 1 96.19 178 GLY B CA 1
ATOM 3059 C C . GLY B 1 178 ? 1.253 1.693 -22.812 1 96.19 178 GLY B C 1
ATOM 3060 O O . GLY B 1 178 ? 1.378 2.154 -23.953 1 96.19 178 GLY B O 1
ATOM 3061 N N . VAL B 1 179 ? 1.738 0.557 -22.422 1 96.56 179 VAL B N 1
ATOM 3062 C CA . VAL B 1 179 ? 2.359 -0.332 -23.391 1 96.56 179 VAL B CA 1
ATOM 3063 C C . VAL B 1 179 ? 1.282 -1.008 -24.234 1 96.56 179 VAL B C 1
ATOM 3065 O O . VAL B 1 179 ? 1.465 -1.212 -25.438 1 96.56 179 VAL B O 1
ATOM 3068 N N . ILE B 1 180 ? 0.128 -1.381 -23.609 1 96.38 180 ILE B N 1
ATOM 3069 C CA . ILE B 1 180 ? -1.029 -1.877 -24.344 1 96.38 180 ILE B CA 1
ATOM 3070 C C . ILE B 1 180 ? -2.246 -1.004 -24.047 1 96.38 180 ILE B C 1
ATOM 3072 O O . ILE B 1 180 ? -2.254 -0.257 -23.062 1 96.38 180 ILE B O 1
ATOM 3076 N N . GLY B 1 181 ? -3.213 -1.063 -24.875 1 94.69 181 GLY B N 1
ATOM 3077 C CA . GLY B 1 181 ? -4.414 -0.26 -24.703 1 94.69 181 GLY B CA 1
ATOM 3078 C C . GLY B 1 181 ? -5.203 -0.618 -23.453 1 94.69 181 GLY B C 1
ATOM 3079 O O . GLY B 1 181 ? -5.098 -1.736 -22.953 1 94.69 181 GLY B O 1
ATOM 3080 N N . LYS B 1 182 ? -5.992 0.332 -22.984 1 91.12 182 LYS B N 1
ATOM 3081 C CA . LYS B 1 182 ? -6.781 0.159 -21.766 1 91.12 182 LYS B CA 1
ATOM 3082 C C . LYS B 1 182 ? -7.723 -1.037 -21.891 1 91.12 182 LYS B C 1
ATOM 3084 O O . LYS B 1 182 ? -8 -1.717 -20.906 1 91.12 182 LYS B O 1
ATOM 3089 N N . ASP B 1 183 ? -8.148 -1.304 -23.125 1 91.81 183 ASP B N 1
ATOM 3090 C CA . ASP B 1 183 ? -9.102 -2.387 -23.328 1 91.81 183 ASP B CA 1
ATOM 3091 C C . ASP B 1 183 ? -8.438 -3.582 -24.016 1 91.81 183 ASP B C 1
ATOM 3093 O O . ASP B 1 183 ? -9.094 -4.59 -24.281 1 91.81 183 ASP B O 1
ATOM 3097 N N . GLU B 1 184 ? -7.188 -3.469 -24.219 1 93.12 184 GLU B N 1
ATOM 3098 C CA . GLU B 1 184 ? -6.461 -4.539 -24.906 1 93.12 184 GLU B CA 1
ATOM 3099 C C . GLU B 1 184 ? -6.129 -5.676 -23.938 1 93.12 184 GLU B C 1
ATOM 3101 O O . GLU B 1 184 ? -5.855 -5.438 -22.766 1 93.12 184 GLU B O 1
ATOM 3106 N N . GLN B 1 185 ? -6.145 -6.844 -24.5 1 92.5 185 GLN B N 1
ATOM 3107 C CA . GLN B 1 185 ? -5.789 -8.031 -23.719 1 92.5 185 GLN B CA 1
ATOM 3108 C C . GLN B 1 185 ? -4.363 -8.477 -24.016 1 92.5 185 GLN B C 1
ATOM 3110 O O . GLN B 1 185 ? -3.797 -8.117 -25.062 1 92.5 185 GLN B O 1
ATOM 3115 N N . LEU B 1 186 ? -3.854 -9.219 -23.031 1 94.44 186 LEU B N 1
ATOM 3116 C CA . LEU B 1 186 ? -2.557 -9.828 -23.312 1 94.44 186 LEU B CA 1
ATOM 3117 C C . LEU B 1 186 ? -2.65 -10.781 -24.5 1 94.44 186 LEU B C 1
ATOM 3119 O O . LEU B 1 186 ? -3.66 -11.469 -24.672 1 94.44 186 LEU B O 1
ATOM 3123 N N . LYS B 1 187 ? -1.645 -10.82 -25.203 1 92.94 187 LYS B N 1
ATOM 3124 C CA . LYS B 1 187 ? -1.592 -11.758 -26.312 1 92.94 187 LYS B CA 1
ATOM 3125 C C . LYS B 1 187 ? -1.44 -13.195 -25.828 1 92.94 187 LYS B C 1
ATOM 3127 O O . LYS B 1 187 ? -1.837 -14.141 -26.516 1 92.94 187 LYS B O 1
ATOM 3132 N N . VAL B 1 188 ? -0.962 -13.344 -24.656 1 95.94 188 VAL B N 1
ATOM 3133 C CA . VAL B 1 188 ? -0.723 -14.656 -24.062 1 95.94 188 VAL B CA 1
ATOM 3134 C C . VAL B 1 188 ? -1.889 -15.023 -23.141 1 95.94 188 VAL B C 1
ATOM 3136 O O . VAL B 1 188 ? -2.217 -14.273 -22.219 1 95.94 188 VAL B O 1
ATOM 3139 N N . PRO B 1 189 ? -2.535 -16.141 -23.375 1 97.31 189 PRO B N 1
ATOM 3140 C CA . PRO B 1 189 ? -3.662 -16.531 -22.516 1 97.31 189 PRO B CA 1
ATOM 3141 C C . PRO B 1 189 ? -3.229 -16.953 -21.125 1 97.31 189 PRO B C 1
ATOM 3143 O O . PRO B 1 189 ? -2.057 -17.281 -20.906 1 97.31 189 PRO B O 1
ATOM 3146 N N . VAL B 1 190 ? -4.152 -16.953 -20.172 1 97.94 190 VAL B N 1
ATOM 3147 C CA . VAL B 1 190 ? -3.896 -17.266 -18.781 1 97.94 190 VAL B CA 1
ATOM 3148 C C . VAL B 1 190 ? -3.32 -18.672 -18.656 1 97.94 190 VAL B C 1
ATOM 3150 O O . VAL B 1 190 ? -2.473 -18.922 -17.797 1 97.94 190 VAL B O 1
ATOM 3153 N N . GLU B 1 191 ? -3.723 -19.594 -19.5 1 97.19 191 GLU B N 1
ATOM 3154 C CA . GLU B 1 191 ? -3.314 -21 -19.453 1 97.19 191 GLU B CA 1
ATOM 3155 C C . GLU B 1 191 ? -1.802 -21.125 -19.594 1 97.19 191 GLU B C 1
ATOM 3157 O O . GLU B 1 191 ? -1.207 -22.078 -19.062 1 97.19 191 GLU B O 1
ATOM 3162 N N . GLU B 1 192 ? -1.189 -20.188 -20.266 1 97.31 192 GLU B N 1
ATOM 3163 C CA . GLU B 1 192 ? 0.256 -20.234 -20.469 1 97.31 192 GLU B CA 1
ATOM 3164 C C . GLU B 1 192 ? 1.001 -19.859 -19.188 1 97.31 192 GLU B C 1
ATOM 3166 O O . GLU B 1 192 ? 2.209 -20.078 -19.078 1 97.31 192 GLU B O 1
ATOM 3171 N N . PHE B 1 193 ? 0.265 -19.297 -18.234 1 98.12 193 PHE B N 1
ATOM 3172 C CA . PHE B 1 193 ? 0.857 -18.922 -16.953 1 98.12 193 PHE B CA 1
ATOM 3173 C C . PHE B 1 193 ? 0.785 -20.094 -15.977 1 98.12 193 PHE B C 1
ATOM 3175 O O . PHE B 1 193 ? 1.401 -20.047 -14.914 1 98.12 193 PHE B O 1
ATOM 3182 N N . GLU B 1 194 ? 0.068 -21.062 -16.266 1 97.25 194 GLU B N 1
ATOM 3183 C CA . GLU B 1 194 ? -0.194 -22.125 -15.312 1 97.25 194 GLU B CA 1
ATOM 3184 C C . GLU B 1 194 ? 0.944 -23.141 -15.289 1 97.25 194 GLU B C 1
ATOM 3186 O O . GLU B 1 194 ? 1.396 -23.594 -16.344 1 97.25 194 GLU B O 1
ATOM 3191 N N . THR B 1 195 ? 1.4 -23.422 -14.047 1 93.56 195 THR B N 1
ATOM 3192 C CA . THR B 1 195 ? 2.398 -24.469 -13.891 1 93.56 195 THR B CA 1
ATOM 3193 C C . THR B 1 195 ? 1.762 -25.844 -14.047 1 93.56 195 THR B C 1
ATOM 3195 O O . THR B 1 195 ? 0.823 -26.188 -13.32 1 93.56 195 THR B O 1
ATOM 3198 N N . LYS B 1 196 ? 2.193 -26.578 -15.148 1 82.94 196 LYS B N 1
ATOM 3199 C CA . LYS B 1 196 ? 1.668 -27.922 -15.375 1 82.94 196 LYS B CA 1
ATOM 3200 C C . LYS B 1 196 ? 2.367 -28.938 -14.484 1 82.94 196 LYS B C 1
ATOM 3202 O O . LYS B 1 196 ? 3.59 -29.078 -14.531 1 82.94 196 LYS B O 1
ATOM 3207 N N . ILE B 1 197 ? 1.861 -29.203 -13.359 1 67.5 197 ILE B N 1
ATOM 3208 C CA . ILE B 1 197 ? 2.438 -30.188 -12.469 1 67.5 197 ILE B CA 1
ATOM 3209 C C . ILE B 1 197 ? 2.404 -31.562 -13.133 1 67.5 197 ILE B C 1
ATOM 3211 O O . ILE B 1 197 ? 1.34 -32.031 -13.539 1 67.5 197 ILE B O 1
ATOM 3215 N N . THR B 1 198 ? 3.32 -31.844 -14.008 1 55.25 198 THR B N 1
ATOM 3216 C CA . THR B 1 198 ? 3.416 -33.188 -14.578 1 55.25 198 THR B CA 1
ATOM 3217 C C . THR B 1 198 ? 3.318 -34.25 -13.484 1 55.25 198 THR B C 1
ATOM 3219 O O . THR B 1 198 ? 4.102 -34.25 -12.531 1 55.25 198 THR B O 1
ATOM 3222 N N . VAL B 1 199 ? 2.176 -34.688 -13.078 1 48.94 199 VAL B N 1
ATOM 3223 C CA . VAL B 1 199 ? 2.084 -35.938 -12.32 1 48.94 199 VAL B CA 1
ATOM 3224 C C . VAL B 1 199 ? 2.891 -37.031 -13.016 1 48.94 199 VAL B C 1
ATOM 3226 O O . VAL B 1 199 ? 2.615 -37.375 -14.164 1 48.94 199 VAL B O 1
ATOM 3229 N N . GLU B 1 200 ? 4.18 -37.219 -12.75 1 41.78 200 GLU B N 1
ATOM 3230 C CA . GLU B 1 200 ? 4.758 -38.5 -13.188 1 41.78 200 GLU B CA 1
ATOM 3231 C C . GLU B 1 200 ? 3.785 -39.656 -12.953 1 41.78 200 GLU B C 1
ATOM 3233 O O . GLU B 1 200 ? 3.299 -39.844 -11.844 1 41.78 200 GLU B O 1
ATOM 3238 N N . GLU B 1 201 ? 3.201 -40.188 -14.008 1 35.25 201 GLU B N 1
ATOM 3239 C CA . GLU B 1 201 ? 2.689 -41.562 -13.883 1 35.25 201 GLU B CA 1
ATOM 3240 C C . GLU B 1 201 ? 3.781 -42.5 -13.414 1 35.25 201 GLU B C 1
ATOM 3242 O O . GLU B 1 201 ? 4.922 -42.438 -13.875 1 35.25 201 GLU B O 1
#

Nearest PDB structures (foldseek):
  7zai-assembly1_B  TM=9.787E-01  e=2.151E-26  Pyrococcus abyssi GE5
  6th6-assembly1_Ab  TM=9.775E-01  e=4.963E-26  Thermococcus kodakarensis KOD1
  6tmf-assembly1_B  TM=9.827E-01  e=9.269E-25  Thermococcus celer Vu 13 = JCM 8558
  1vi6-assembly2_C  TM=9.788E-01  e=2.139E-24  Archaeoglobus fulgidus
  9e7f-assembly1_BB  TM=9.795E-01  e=4.650E-24  Pyrobaculum calidifontis JCM 11548

pLDDT: mean 96.16, std 8.38, range [35.25, 98.94]

Solvent-accessible surface area (backbone atoms only — not comparable to full-atom values): 20636 Å² total; per-residue (Å²): 131,84,64,92,57,60,68,66,59,45,57,74,31,42,27,37,44,39,41,70,46,76,31,83,71,33,50,50,50,45,66,46,65,45,94,88,44,35,30,28,42,32,58,68,55,33,44,50,35,49,52,44,50,19,53,49,53,35,74,48,57,37,79,32,33,35,37,39,22,47,50,74,34,34,26,38,14,44,47,45,34,22,68,74,61,56,27,42,63,32,59,23,80,70,65,74,46,31,52,70,34,82,87,44,91,71,37,51,81,49,56,33,36,41,32,38,36,58,79,81,33,40,56,59,50,50,29,36,40,73,59,42,37,50,31,35,32,36,30,35,27,69,34,72,60,79,83,47,42,35,72,28,59,33,20,58,66,46,29,51,12,31,4,45,51,34,43,49,41,44,41,44,24,34,28,68,58,61,75,40,51,89,84,55,73,63,90,67,60,50,71,74,16,36,38,78,75,74,72,81,126,133,84,63,93,58,61,68,66,59,45,56,74,31,42,27,38,44,40,40,71,47,75,31,83,72,32,48,50,48,46,68,48,66,45,94,87,42,36,29,29,41,32,59,68,56,32,44,50,33,50,51,43,50,20,52,49,52,35,76,49,56,38,80,32,34,35,37,40,22,46,51,73,34,34,26,36,13,43,47,47,33,22,67,74,60,56,27,42,64,32,59,25,81,70,66,75,46,32,52,70,32,83,88,44,92,72,37,51,81,49,56,32,36,42,34,39,34,56,78,80,32,41,57,59,49,50,28,37,40,72,59,43,37,50,31,35,30,36,29,37,27,69,36,72,60,81,84,48,42,33,72,28,59,32,19,58,66,45,29,50,13,30,5,47,52,36,44,49,40,42,42,43,23,34,28,67,59,62,74,42,52,89,84,57,74,63,89,66,60,50,74,72,16,36,36,77,77,74,72,81,126

Foldseek 3Di:
DDFLDDPVLLVVLQFQWFALAADPQCVVQFDDADPVSITGGDVVLLRVLLLVVLLVPLVDQQAQEEEEDAALLQQLLQVVLCVLRVHHYHRHDDDAPLDPPPVDPNNDHHQEYEYLECVVNVRVLVSCLVNVHAYEYEDGRNDHCPSHNGYNYTDSHGQSNSLVSSLSSSQSNCCSNVVDPPPDHDPDDSVSSGRDPPPPD/DDFLDDPVLLVVLQFQWFALAADPQCVVQFDDADPVSITGGDVVLLRVLLLVVLLVPLVDQQAQEEEEDAALLQQLLQVVLCVLRVHHYHRHDDDACLDPPPPDPNNDHHQEYEYLECVVNVRVLVSCLVNVHAYEYEDGRNDHCPSHNGYNYTDSHGQSNSLVSSLSSSQSNCCSNVVDPPPDHDPDDSVSSGRDPPPPD

InterPro domains:
  IPR001865 Small ribosomal subunit protein uS2 [PF00318] (12-102)
  IPR001865 Small ribosomal subunit protein uS2 [PF00318] (109-171)
  IPR001865 Small ribosomal subunit protein uS2 [PR00395] (7-25)
  IPR001865 Small ribosomal subunit protein uS2 [PR00395] (37-46)
  IPR001865 Small ribosomal subunit protein uS2 [PR00395] (85-102)
  IPR001865 Small ribosomal subunit protein uS2 [PR00395] (110-127)
  IPR001865 Small ribosomal subunit protein uS2 [PR00395] (127-138)
  IPR001865 Small ribosomal subunit protein uS2 [PR00395] (148-162)
  IPR001865 Small ribosomal subunit protein uS2 [cd01425] (10-175)
  IPR005707 Small ribosomal subunit protein uS2, eukaryota/archaea [PTHR11489] (7-193)
  IPR005707 Small ribosomal subunit protein uS2, eukaryota/archaea [TIGR01012] (3-196)
  IPR023454 Small ribosomal subunit protein uS2, archaea [MF_00291_A] (1-197)
  IPR023591 Small ribosomal subunit protein uS2, flavodoxin-like domain superfamily [SSF52313] (4-191)

Secondary structure (DSSP, 8-state):
---SS-HHHHHHHTTTB--S---TTTGGGEEEE-TTS-EEE-HHHHHHHHHHHHHHHHTS-GGGEEEEE-SHHHHHHHHHHHHHH--EEEESPPPTTTTT-TTSTT----SEEEES-TTTTHHHHHHHHHHT-EEEEEE-TT---TT-SEEEES--S-HHHHHHHHHHHHHHHHHHTTSS-TTPPPSS-GGGGS-------/---SS-HHHHHHHTTTB--S---TTTGGGEEEE-TTS-EEE-HHHHHHHHHHHHHHHHTS-GGGEEEEE-SHHHHHHHHHHHHHH--EEEESPPPTTTTT-TTSTT----SEEEES-TTTTHHHHHHHHHHT-EEEEEE-TT---TT-SEEEES--S-HHHHHHHHHHHHHHHHHHTTSS-TTPPPSS-GGGGS-------

Sequence (402 aa):
MDTLVPINVYVKAGIHIGTRHLTKDMKPYVSKIREDGLAIFDIRKIDERLRLASKMLSYYEPNEILVVGRRETAITPIKKFSEITKVKAFPGRYPPGTLTNPQLKYYMEPEVILITDPIMDKNALHDAYESGITILALCDTNHTKNYIDFCIPANNRGSKSLALIYWILAREYLRNRGVIGKDEQLKVPVEEFETKITVEEMDTLVPINVYVKAGIHIGTRHLTKDMKPYVSKIREDGLAIFDIRKIDERLRLASKMLSYYEPNEILVVGRRETAITPIKKFSEITKVKAFPGRYPPGTLTNPQLKYYMEPEVILITDPIMDKNALHDAYESGITILALCDTNHTKNYIDFCIPANNRGSKSLALIYWILAREYLRNRGVIGKDEQLKVPVEEFETKITVEE

Organism: Nanoarchaeum equitans (strain Kin4-M) (NCBI:txid228908)